Protein AF-A0A8C2II34-F1 (afdb_monomer_lite)

Radius of gyration: 56.7 Å; chains: 1; bounding box: 140×63×235 Å

Structure (mmCIF, N/CA/C/O backbone):
data_AF-A0A8C2II34-F1
#
_entry.id   AF-A0A8C2II34-F1
#
loop_
_atom_site.group_PDB
_atom_site.id
_atom_site.type_symbol
_atom_site.label_atom_id
_atom_site.label_alt_id
_atom_site.label_comp_id
_atom_site.label_asym_id
_atom_site.label_entity_id
_atom_site.label_seq_id
_atom_site.pdbx_PDB_ins_code
_atom_site.Cartn_x
_atom_site.Cartn_y
_atom_site.Cartn_z
_atom_site.occupancy
_atom_site.B_iso_or_equiv
_atom_site.auth_seq_id
_atom_site.auth_comp_id
_atom_site.auth_asym_id
_atom_site.auth_atom_id
_atom_site.pdbx_PDB_model_num
ATOM 1 N N . MET A 1 1 ? -16.960 4.507 -16.807 1.00 71.06 1 MET A N 1
ATOM 2 C CA . MET A 1 1 ? -18.228 4.135 -16.134 1.00 71.06 1 MET A CA 1
ATOM 3 C C . MET A 1 1 ? -17.986 3.177 -14.969 1.00 71.06 1 MET A C 1
ATOM 5 O O . MET A 1 1 ? -18.220 3.601 -13.850 1.00 71.06 1 MET A O 1
ATOM 9 N N . LEU A 1 2 ? -17.465 1.959 -15.191 1.00 81.81 2 LEU A N 1
ATOM 10 C CA . LEU A 1 2 ? -17.263 0.930 -14.147 1.00 81.81 2 LEU A CA 1
ATOM 11 C C . LEU A 1 2 ? -16.654 1.430 -12.820 1.00 81.81 2 LEU A C 1
ATOM 13 O O . LEU A 1 2 ? -17.251 1.197 -11.777 1.00 81.81 2 LEU A O 1
ATOM 17 N N . GLY A 1 3 ? -15.548 2.184 -12.844 1.00 80.31 3 GLY A N 1
ATOM 18 C CA . GLY A 1 3 ? -14.935 2.714 -11.613 1.00 80.31 3 GLY A CA 1
ATOM 19 C C . GLY A 1 3 ? -15.855 3.609 -10.761 1.00 80.31 3 GLY A C 1
ATOM 20 O O . GLY A 1 3 ? -15.748 3.606 -9.542 1.00 80.31 3 GLY A O 1
ATOM 21 N N . LEU A 1 4 ? -16.827 4.310 -11.366 1.00 86.56 4 LEU A N 1
ATOM 22 C CA . LEU A 1 4 ? -17.828 5.084 -10.614 1.00 86.56 4 LEU A CA 1
ATOM 23 C C . LEU A 1 4 ? -18.827 4.170 -9.889 1.00 86.56 4 LEU A C 1
ATOM 25 O O . LEU A 1 4 ? -19.261 4.494 -8.789 1.00 86.56 4 LEU A O 1
ATOM 29 N N . LEU A 1 5 ? -19.166 3.017 -10.478 1.00 90.44 5 LEU A N 1
ATOM 30 C CA . LEU A 1 5 ? -19.992 1.995 -9.825 1.00 90.44 5 LEU A CA 1
ATOM 31 C C . LEU A 1 5 ? -19.223 1.317 -8.679 1.00 90.44 5 LEU A C 1
ATOM 33 O O . LEU A 1 5 ? -19.842 0.948 -7.686 1.00 90.44 5 LEU A O 1
ATOM 37 N N . GLY A 1 6 ? -17.888 1.243 -8.774 1.00 90.19 6 GLY A N 1
ATOM 38 C CA . GLY A 1 6 ? -16.995 0.912 -7.658 1.00 90.19 6 GLY A CA 1
ATOM 39 C C . GLY A 1 6 ? -17.240 1.821 -6.453 1.00 90.19 6 GLY A C 1
ATOM 40 O O . GLY A 1 6 ? -17.671 1.341 -5.409 1.00 90.19 6 GLY A O 1
ATOM 41 N N . ASN A 1 7 ? -17.099 3.139 -6.633 1.00 90.62 7 ASN A N 1
ATOM 42 C CA . ASN A 1 7 ? -17.348 4.129 -5.575 1.00 90.62 7 ASN A CA 1
ATOM 43 C C . ASN A 1 7 ? -18.762 4.012 -4.960 1.00 90.62 7 ASN A C 1
ATOM 45 O O . ASN A 1 7 ? -18.935 4.203 -3.759 1.00 90.62 7 ASN A O 1
ATOM 49 N N . VAL A 1 8 ? -19.787 3.690 -5.763 1.00 93.75 8 VAL A N 1
ATOM 50 C CA . VAL A 1 8 ? -21.158 3.456 -5.263 1.00 93.75 8 VAL A CA 1
ATOM 51 C C . VAL A 1 8 ? -21.236 2.174 -4.422 1.00 93.75 8 VAL A C 1
ATOM 53 O O . VAL A 1 8 ? -21.912 2.158 -3.394 1.00 93.75 8 VAL A O 1
ATOM 56 N N . ALA A 1 9 ? -20.521 1.115 -4.810 1.00 94.56 9 ALA A N 1
ATOM 57 C CA . ALA A 1 9 ? -20.462 -0.142 -4.066 1.00 94.56 9 ALA A CA 1
ATOM 58 C C . ALA A 1 9 ? -19.711 -0.012 -2.726 1.00 94.56 9 ALA A C 1
ATOM 60 O O . ALA A 1 9 ? -20.052 -0.687 -1.756 1.00 94.56 9 ALA A O 1
ATOM 61 N N . GLU A 1 10 ? -18.739 0.893 -2.613 1.00 94.00 10 GLU A N 1
ATOM 62 C CA . GLU A 1 10 ? -18.052 1.164 -1.342 1.00 94.00 10 GLU A CA 1
ATOM 63 C C . GLU A 1 10 ? -19.015 1.696 -0.253 1.00 94.00 10 GLU A C 1
ATOM 65 O O . GLU A 1 10 ? -18.819 1.435 0.940 1.00 94.00 10 GLU A O 1
ATOM 70 N N . VAL A 1 11 ? -20.103 2.375 -0.643 1.00 94.62 11 VAL A N 1
ATOM 71 C CA . VAL A 1 11 ? -21.093 2.977 0.266 1.00 94.62 11 VAL A CA 1
ATOM 72 C C . VAL A 1 11 ? -22.205 1.981 0.623 1.00 94.62 11 VAL A C 1
ATOM 74 O O . VAL A 1 11 ? -23.070 1.657 -0.193 1.00 94.62 11 VAL A O 1
ATOM 77 N N . LYS A 1 12 ? -22.250 1.535 1.889 1.00 91.88 12 LYS A N 1
ATOM 78 C CA . LYS A 1 12 ? -23.225 0.525 2.365 1.00 91.88 12 LYS A CA 1
ATOM 79 C C . LYS A 1 12 ? -24.692 0.902 2.103 1.00 91.88 12 LYS A C 1
ATOM 81 O O . LYS A 1 12 ? -25.482 0.039 1.745 1.00 91.88 12 LYS A O 1
ATOM 86 N N . ALA A 1 13 ? -25.052 2.179 2.236 1.00 93.81 13 ALA A N 1
ATOM 87 C CA . ALA A 1 13 ? -26.421 2.651 2.000 1.00 93.81 13 ALA A CA 1
ATOM 88 C C . ALA A 1 13 ? -26.845 2.636 0.514 1.00 93.81 13 ALA A C 1
ATOM 90 O O . ALA A 1 13 ? -28.038 2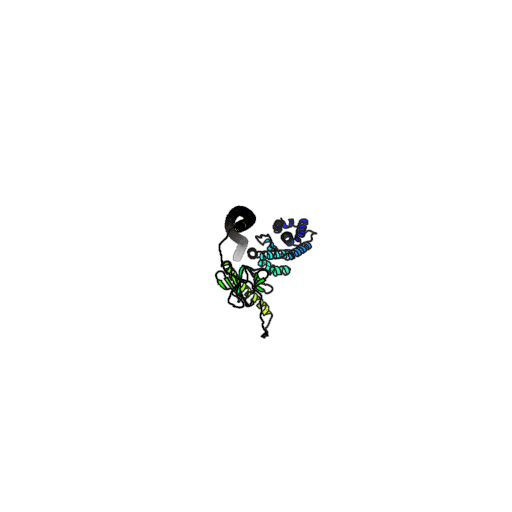.669 0.224 1.00 93.81 13 ALA A O 1
ATOM 91 N N . LEU A 1 14 ? -25.891 2.585 -0.426 1.00 95.12 14 LEU A N 1
ATOM 92 C CA . LEU A 1 14 ? -26.165 2.594 -1.869 1.00 95.12 14 LEU A CA 1
ATOM 93 C C . LEU A 1 14 ? -26.056 1.201 -2.506 1.00 95.12 14 LEU A C 1
ATOM 95 O O . LEU A 1 14 ? -26.721 0.946 -3.508 1.00 95.12 14 LEU A O 1
ATOM 99 N N . ARG A 1 15 ? -25.299 0.271 -1.903 1.00 94.00 15 ARG A N 1
ATOM 100 C CA . ARG A 1 15 ? -25.163 -1.124 -2.369 1.00 94.00 15 ARG A CA 1
ATOM 101 C C . ARG A 1 15 ? -26.474 -1.839 -2.730 1.00 94.00 15 ARG A C 1
ATOM 103 O O . ARG A 1 15 ? -26.482 -2.489 -3.777 1.00 94.00 15 ARG A O 1
ATOM 110 N N . PRO A 1 16 ? -27.589 -1.695 -1.984 1.00 92.56 16 PRO A N 1
ATOM 111 C CA . PRO A 1 16 ? -28.870 -2.296 -2.367 1.00 92.56 16 PRO A CA 1
ATOM 112 C C . PRO A 1 16 ? -29.380 -1.881 -3.759 1.00 92.56 16 PRO A C 1
ATOM 114 O O . PRO A 1 16 ? -30.090 -2.650 -4.396 1.00 92.56 16 PRO A O 1
ATOM 117 N N . GLN A 1 17 ? -28.985 -0.710 -4.274 1.00 92.75 17 GLN A N 1
ATOM 118 C CA . GLN A 1 17 ? -29.352 -0.244 -5.620 1.00 92.75 17 GLN A CA 1
ATOM 119 C C . GLN A 1 17 ? -28.571 -0.967 -6.735 1.00 92.75 17 GLN A C 1
ATOM 121 O O . GLN A 1 17 ? -29.027 -1.023 -7.876 1.00 92.75 17 GLN A O 1
ATOM 126 N N . LEU A 1 18 ? -27.404 -1.539 -6.410 1.00 92.75 18 LEU A N 1
ATOM 127 C CA . LEU A 1 18 ? -26.589 -2.352 -7.320 1.00 92.75 18 LEU A CA 1
ATOM 128 C C . LEU A 1 18 ? -26.959 -3.843 -7.269 1.00 92.75 18 LEU A C 1
ATOM 130 O O . LEU A 1 18 ? -26.645 -4.586 -8.198 1.00 92.75 18 LEU A O 1
ATOM 134 N N . LEU A 1 19 ? -27.646 -4.290 -6.213 1.00 92.56 19 LEU A N 1
ATOM 135 C CA . LEU A 1 19 ? -28.087 -5.675 -6.039 1.00 92.56 19 LEU A CA 1
ATOM 136 C C . LEU A 1 19 ? -29.392 -5.948 -6.806 1.00 92.56 19 LEU A C 1
ATOM 138 O O . LEU A 1 19 ? -30.435 -6.259 -6.239 1.00 92.56 19 LEU A O 1
ATOM 142 N N . THR A 1 20 ? -29.328 -5.826 -8.133 1.00 92.94 20 THR A N 1
ATOM 143 C CA . THR A 1 20 ? -30.428 -6.192 -9.036 1.00 92.94 20 THR A CA 1
ATOM 144 C C . THR A 1 20 ? -29.995 -7.303 -9.984 1.00 92.94 20 THR A C 1
ATOM 146 O O . THR A 1 20 ? -28.837 -7.375 -10.399 1.00 92.94 20 THR A O 1
ATOM 149 N N . LYS A 1 21 ? -30.945 -8.148 -10.403 1.00 93.69 21 LYS A N 1
ATOM 150 C CA . LYS A 1 21 ? -30.697 -9.246 -11.353 1.00 93.69 21 LYS A CA 1
ATOM 151 C C . LYS A 1 21 ? -29.994 -8.787 -12.638 1.00 93.69 21 LYS A C 1
ATOM 153 O O . LYS A 1 21 ? -29.179 -9.530 -13.179 1.00 93.69 21 LYS A O 1
ATOM 158 N N . GLN A 1 22 ? -30.281 -7.571 -13.109 1.00 93.56 22 GLN A N 1
ATOM 159 C CA . GLN A 1 22 ? -29.643 -6.997 -14.294 1.00 93.56 22 GLN A CA 1
ATOM 160 C C . GLN A 1 22 ? -28.193 -6.577 -14.016 1.00 93.56 22 GLN A C 1
ATOM 162 O O . GLN A 1 22 ? -27.303 -6.977 -14.764 1.00 93.56 22 GLN A O 1
ATOM 167 N N . PHE A 1 23 ? -27.935 -5.832 -12.935 1.00 95.06 23 PHE A N 1
ATOM 168 C CA . PHE A 1 23 ? -26.578 -5.406 -12.581 1.00 95.06 23 PHE A CA 1
ATOM 169 C C . PHE A 1 23 ? -25.671 -6.590 -12.246 1.00 95.06 23 PHE A C 1
ATOM 171 O O . PHE A 1 23 ? -24.589 -6.700 -12.817 1.00 95.06 23 PHE A O 1
ATOM 178 N N . ILE A 1 24 ? -26.116 -7.513 -11.387 1.00 96.44 24 ILE A N 1
ATOM 179 C CA . ILE A 1 24 ? -25.319 -8.686 -11.006 1.00 96.44 24 ILE A CA 1
ATOM 180 C C . ILE A 1 24 ? -25.008 -9.561 -12.223 1.00 96.44 24 ILE A C 1
ATOM 182 O O . ILE A 1 24 ? -23.873 -10.015 -12.353 1.00 96.44 24 ILE A O 1
ATOM 186 N N . LYS A 1 25 ? -25.966 -9.762 -13.143 1.00 95.38 25 LYS A N 1
ATOM 187 C CA . LYS A 1 25 ? -25.701 -10.491 -14.389 1.00 95.38 25 LYS A CA 1
ATOM 188 C C . LYS A 1 25 ? -24.615 -9.797 -15.219 1.00 95.38 25 LYS A C 1
ATOM 190 O O . LYS A 1 25 ? -23.641 -10.451 -15.572 1.00 95.38 25 LYS A O 1
ATOM 195 N N . VAL A 1 26 ? -24.733 -8.488 -15.457 1.00 96.19 26 VAL A N 1
ATOM 196 C CA . VAL A 1 26 ? -23.738 -7.725 -16.232 1.00 96.19 26 VAL A CA 1
ATOM 197 C C . VAL A 1 26 ? -22.359 -7.763 -15.566 1.00 96.19 26 VAL A C 1
ATOM 199 O O . VAL A 1 26 ? -21.377 -8.066 -16.234 1.00 96.19 26 VAL A O 1
ATOM 202 N N . PHE A 1 27 ? -22.250 -7.530 -14.253 1.00 97.06 27 PHE A N 1
ATOM 203 C CA . PHE A 1 27 ? -20.958 -7.637 -13.564 1.00 97.06 27 PHE A CA 1
ATOM 204 C C . PHE A 1 27 ? -20.384 -9.059 -13.629 1.00 97.06 27 PHE A C 1
ATOM 206 O O . PHE A 1 27 ? -19.183 -9.211 -13.822 1.00 97.06 27 PHE A O 1
ATOM 213 N N . SER A 1 28 ? -21.227 -10.091 -13.523 1.00 96.94 28 SER A N 1
ATOM 214 C CA . SER A 1 28 ? -20.817 -11.497 -13.614 1.00 96.94 28 SER A CA 1
ATOM 215 C C . SER A 1 28 ? -20.359 -11.901 -15.024 1.00 96.94 28 SER A C 1
ATOM 217 O O . SER A 1 28 ? -19.453 -12.721 -15.149 1.00 96.94 28 SER A O 1
ATOM 219 N N . GLU A 1 29 ? -20.921 -11.311 -16.082 1.00 96.38 29 GLU A N 1
ATOM 220 C CA . GLU A 1 29 ? -20.446 -11.458 -17.469 1.00 96.38 29 GLU A CA 1
ATOM 221 C C . GLU A 1 29 ? -19.116 -10.711 -17.691 1.00 96.38 29 GLU A C 1
ATOM 223 O O . GLU A 1 29 ? -18.205 -11.232 -18.329 1.00 96.38 29 GLU A O 1
ATOM 228 N N . LEU A 1 30 ? -18.951 -9.523 -17.097 1.00 96.88 30 LEU A N 1
ATOM 229 C CA . LEU A 1 30 ? -17.722 -8.724 -17.204 1.00 96.88 30 LEU A CA 1
ATOM 230 C C . LEU A 1 30 ? -16.506 -9.343 -16.486 1.00 96.88 30 LEU A C 1
ATOM 232 O O . LEU A 1 30 ? -15.379 -8.965 -16.807 1.00 96.88 30 LEU A O 1
ATOM 236 N N . LEU A 1 31 ? -16.701 -10.302 -15.571 1.00 97.31 31 LEU A N 1
ATOM 237 C CA . LEU A 1 31 ? -15.612 -11.074 -14.948 1.00 97.31 31 LEU A CA 1
ATOM 238 C C . LEU A 1 31 ? -14.765 -11.850 -15.970 1.00 97.31 31 LEU A C 1
ATOM 240 O O . LEU A 1 31 ? -13.562 -11.989 -15.766 1.00 97.31 31 LEU A O 1
ATOM 244 N N . ASP A 1 32 ? -15.370 -12.309 -17.071 1.00 94.44 32 ASP A N 1
ATOM 245 C CA . ASP A 1 32 ? -14.683 -13.085 -18.116 1.00 94.44 32 ASP A CA 1
ATOM 246 C C . ASP A 1 32 ? -13.935 -12.183 -19.124 1.00 94.44 32 ASP A C 1
ATOM 248 O O . ASP A 1 32 ? -13.266 -12.669 -20.041 1.00 94.44 32 ASP A O 1
ATOM 252 N N . SER A 1 33 ? -14.077 -10.857 -18.994 1.00 93.31 33 SER A N 1
ATOM 253 C CA . SER A 1 33 ? -13.547 -9.884 -19.947 1.00 93.31 33 SER A CA 1
ATOM 254 C C . SER A 1 33 ? -12.030 -9.744 -19.854 1.00 93.31 33 SER A C 1
ATOM 256 O O . SER A 1 33 ? -11.474 -9.545 -18.778 1.00 93.31 33 SER A O 1
ATOM 258 N N . LYS A 1 34 ? -11.375 -9.753 -21.020 1.00 87.69 34 LYS A N 1
ATOM 259 C CA . LYS A 1 34 ? -9.936 -9.474 -21.192 1.00 87.69 34 LYS A CA 1
ATOM 260 C C . LYS A 1 34 ? -9.674 -8.134 -21.896 1.00 87.69 34 LYS A C 1
ATOM 262 O O . LYS A 1 34 ? -8.599 -7.909 -22.451 1.00 87.69 34 LYS A O 1
ATOM 267 N N . ALA A 1 35 ? -10.691 -7.270 -21.945 1.00 83.81 35 ALA A N 1
ATOM 268 C CA . ALA A 1 35 ? -10.576 -5.925 -22.498 1.00 83.81 35 ALA A CA 1
ATOM 269 C C . ALA A 1 35 ? -9.723 -5.043 -21.573 1.00 83.81 35 ALA A C 1
ATOM 271 O O . ALA A 1 35 ? -9.889 -5.072 -20.352 1.00 83.81 35 ALA A O 1
ATOM 272 N N . ASP A 1 36 ? -8.806 -4.282 -22.174 1.00 82.69 36 ASP A N 1
ATOM 273 C CA . ASP A 1 36 ? -7.798 -3.468 -21.483 1.00 82.69 36 ASP A CA 1
ATOM 274 C C . ASP A 1 36 ? -7.002 -4.269 -20.428 1.00 82.69 36 ASP A C 1
ATOM 276 O O . ASP A 1 36 ? -6.712 -3.812 -19.322 1.00 82.69 36 ASP A O 1
ATOM 280 N N . GLY A 1 37 ? -6.656 -5.516 -20.774 1.00 86.94 37 GLY A N 1
ATOM 281 C CA . GLY A 1 37 ? -5.967 -6.450 -19.887 1.00 86.94 37 GLY A CA 1
ATOM 282 C C . GLY A 1 37 ? -6.924 -7.045 -18.858 1.00 86.94 37 GLY A C 1
ATOM 283 O O . GLY A 1 37 ? -7.739 -7.897 -19.200 1.00 86.94 37 GLY A O 1
ATOM 284 N N . ILE A 1 38 ? -6.802 -6.610 -17.602 1.00 92.06 38 ILE A N 1
ATOM 285 C CA . ILE A 1 38 ? -7.658 -7.049 -16.484 1.00 92.06 38 ILE A CA 1
ATOM 286 C C . ILE A 1 38 ? -8.543 -5.923 -15.931 1.00 92.06 38 ILE A C 1
ATOM 288 O O . ILE A 1 38 ? -9.194 -6.105 -14.905 1.00 92.06 38 ILE A O 1
ATOM 292 N N . GLU A 1 39 ? -8.558 -4.740 -16.553 1.00 92.19 39 GLU A N 1
ATOM 293 C CA . GLU A 1 39 ? -9.259 -3.567 -16.011 1.00 92.19 39 GLU A CA 1
ATOM 294 C C . GLU A 1 39 ? -10.759 -3.811 -15.848 1.00 92.19 39 GLU A C 1
ATOM 296 O O . GLU A 1 39 ? -11.330 -3.561 -14.783 1.00 92.19 39 GLU A O 1
ATOM 301 N N . VAL A 1 40 ? -11.406 -4.331 -16.892 1.00 94.31 40 VAL A N 1
ATOM 302 C CA . VAL A 1 40 ? -12.857 -4.549 -16.899 1.00 94.31 40 VAL A CA 1
ATOM 303 C C . VAL A 1 40 ? -13.260 -5.610 -15.870 1.00 94.31 40 VAL A C 1
ATOM 305 O O . VAL A 1 40 ? -14.152 -5.355 -15.055 1.00 94.31 40 VAL A O 1
ATOM 308 N N . SER A 1 41 ? -12.563 -6.750 -15.849 1.00 95.69 41 SER A N 1
ATOM 309 C CA . SER A 1 41 ? -12.808 -7.844 -14.904 1.00 95.69 41 SER A CA 1
ATOM 310 C C . SER A 1 41 ? -12.499 -7.446 -13.459 1.00 95.69 41 SER A C 1
ATOM 312 O O . SER A 1 41 ? -13.292 -7.745 -12.567 1.00 95.69 41 SER A O 1
ATOM 314 N N . TYR A 1 42 ? -11.402 -6.720 -13.208 1.00 95.44 42 TYR A N 1
ATOM 315 C CA . TYR A 1 42 ? -11.045 -6.251 -11.867 1.00 95.44 42 TYR A CA 1
ATOM 316 C C . TYR A 1 42 ? -12.087 -5.276 -11.310 1.00 95.44 42 TYR A C 1
ATOM 318 O O . TYR A 1 42 ? -12.529 -5.441 -10.172 1.00 95.44 42 TYR A O 1
ATOM 326 N N . ASN A 1 43 ? -12.501 -4.274 -12.095 1.00 95.12 43 ASN A N 1
ATOM 327 C CA . ASN A 1 43 ? -13.468 -3.274 -11.636 1.00 95.12 43 ASN A CA 1
ATOM 328 C C . ASN A 1 43 ? -14.855 -3.902 -11.395 1.00 95.12 43 ASN A C 1
ATOM 330 O O . ASN A 1 43 ? -15.498 -3.590 -10.392 1.00 95.12 43 ASN A O 1
ATOM 334 N N . ALA A 1 44 ? -15.299 -4.825 -12.259 1.00 96.62 44 ALA A N 1
ATOM 335 C CA . ALA A 1 44 ? -16.534 -5.583 -12.043 1.00 96.62 44 ALA A CA 1
ATOM 336 C C . ALA A 1 44 ? -16.452 -6.476 -10.789 1.00 96.62 44 ALA A C 1
ATOM 338 O O . ALA A 1 44 ? -17.374 -6.491 -9.972 1.00 96.62 44 ALA A O 1
ATOM 339 N N . CYS A 1 45 ? -15.322 -7.161 -10.585 1.00 97.31 45 CYS A N 1
ATOM 340 C CA . CYS A 1 45 ? -15.088 -7.975 -9.396 1.00 97.31 45 CYS A CA 1
ATOM 341 C C . CYS A 1 45 ? -15.015 -7.142 -8.109 1.00 97.31 45 CYS A C 1
ATOM 343 O O . CYS A 1 45 ? -15.451 -7.624 -7.070 1.00 97.31 45 CYS A O 1
ATOM 345 N N . GLY A 1 46 ? -14.521 -5.901 -8.158 1.00 96.38 46 GLY A N 1
ATOM 346 C CA . GLY A 1 46 ? -14.514 -4.996 -7.005 1.00 96.38 46 GLY A CA 1
ATOM 347 C C . GLY A 1 46 ? -15.917 -4.598 -6.558 1.00 96.38 46 GLY A C 1
ATOM 348 O O . GLY A 1 46 ? -16.246 -4.725 -5.379 1.00 96.38 46 GLY A O 1
ATOM 349 N N . VAL A 1 47 ? -16.787 -4.223 -7.504 1.00 97.00 47 VAL A N 1
ATOM 350 C CA . VAL A 1 47 ? -18.213 -3.988 -7.214 1.00 97.00 47 VAL A CA 1
ATOM 351 C C . VAL A 1 47 ? -18.845 -5.226 -6.574 1.00 97.00 47 VAL A C 1
ATOM 353 O O . VAL A 1 47 ? -19.494 -5.126 -5.531 1.00 97.00 47 VAL A O 1
ATOM 356 N N . LEU A 1 48 ? -18.603 -6.409 -7.147 1.00 97.19 48 LEU A N 1
ATOM 357 C CA . LEU A 1 48 ? -19.110 -7.664 -6.597 1.00 97.19 48 LEU A CA 1
ATOM 358 C C . LEU A 1 48 ? -18.498 -8.010 -5.229 1.00 97.19 48 LEU A C 1
ATOM 360 O O . LEU A 1 48 ? -19.222 -8.502 -4.372 1.00 97.19 48 LEU A O 1
ATOM 364 N N . ALA A 1 49 ? -17.225 -7.713 -4.961 1.00 96.88 49 ALA A N 1
ATOM 365 C CA . ALA A 1 49 ? -16.586 -7.960 -3.667 1.00 96.88 49 ALA A CA 1
ATOM 366 C C . ALA A 1 49 ? -17.250 -7.147 -2.546 1.00 96.88 49 ALA A C 1
ATOM 368 O O . ALA A 1 49 ? -17.537 -7.700 -1.479 1.00 96.88 49 ALA A O 1
ATOM 369 N N . HIS A 1 50 ? -17.584 -5.880 -2.806 1.00 95.88 50 HIS A N 1
ATOM 370 C CA . HIS A 1 50 ? -18.345 -5.056 -1.867 1.00 95.88 50 HIS A CA 1
ATOM 371 C C . HIS A 1 50 ? -19.790 -5.548 -1.681 1.00 95.88 50 HIS A C 1
ATOM 373 O O . HIS A 1 50 ? -20.313 -5.475 -0.571 1.00 95.88 50 HIS A O 1
ATOM 379 N N . ILE A 1 51 ? -20.444 -6.076 -2.719 1.00 94.81 51 ILE A N 1
ATOM 380 C CA . ILE A 1 51 ? -21.797 -6.653 -2.594 1.00 94.81 51 ILE A CA 1
ATOM 381 C C . ILE A 1 51 ? -21.758 -7.971 -1.802 1.00 94.81 51 ILE A C 1
ATOM 383 O O . ILE A 1 51 ? -22.537 -8.155 -0.872 1.00 94.81 51 ILE A O 1
ATOM 387 N N . MET A 1 52 ? -20.810 -8.864 -2.100 1.00 94.38 52 MET A N 1
ATOM 388 C CA . MET A 1 52 ? -20.647 -10.149 -1.406 1.00 94.38 52 MET A CA 1
ATOM 389 C C . MET A 1 52 ? -20.367 -9.986 0.092 1.00 94.38 52 MET A C 1
ATOM 391 O O . MET A 1 52 ? -20.779 -10.845 0.875 1.00 94.38 52 MET A O 1
ATOM 395 N N . PHE A 1 53 ? -19.706 -8.891 0.486 1.00 93.81 53 PHE A N 1
ATOM 396 C CA . PHE A 1 53 ? -19.409 -8.533 1.877 1.00 93.81 53 PHE A CA 1
ATOM 397 C C . PHE A 1 53 ? -20.658 -8.374 2.759 1.00 93.81 53 PHE A C 1
ATOM 399 O O . PHE A 1 53 ? -20.587 -8.666 3.947 1.00 93.81 53 PHE A O 1
ATOM 406 N N . ASP A 1 54 ? -21.811 -7.967 2.210 1.00 91.25 54 ASP A N 1
ATOM 407 C CA . ASP A 1 54 ? -23.050 -7.845 3.002 1.00 91.25 54 ASP A CA 1
ATOM 408 C C . ASP A 1 54 ? -23.688 -9.210 3.360 1.00 91.25 54 ASP A C 1
ATOM 410 O O . ASP A 1 54 ? -24.727 -9.257 4.016 1.00 91.25 54 ASP A O 1
ATOM 414 N N . GLY A 1 55 ? -23.047 -10.327 2.991 1.00 87.62 55 GLY A N 1
ATOM 415 C CA . GLY A 1 55 ? -23.396 -11.675 3.442 1.00 87.62 55 GLY A CA 1
ATOM 416 C C . GLY A 1 55 ? -24.360 -12.429 2.522 1.00 87.62 55 GLY A C 1
ATOM 417 O O . GLY A 1 55 ? -24.567 -12.069 1.362 1.00 87.62 55 GLY A O 1
ATOM 418 N N . SER A 1 56 ? -24.903 -13.536 3.030 1.00 89.00 56 SER A N 1
ATOM 419 C CA . SER A 1 56 ? -25.964 -14.322 2.382 1.00 89.00 56 SER A CA 1
ATOM 420 C C . SER A 1 56 ? -27.312 -13.612 2.425 1.00 89.00 56 SER A C 1
ATOM 422 O O . SER A 1 56 ? -28.035 -13.602 1.435 1.00 89.00 56 SER A O 1
ATOM 424 N N . ASP A 1 57 ? -27.629 -13.002 3.561 1.00 88.56 57 ASP A N 1
ATOM 425 C CA . ASP A 1 57 ? -29.007 -12.683 3.951 1.00 88.56 57 ASP A CA 1
ATOM 426 C C . ASP A 1 57 ? -29.558 -11.459 3.202 1.00 88.56 57 ASP A C 1
ATOM 428 O O . ASP A 1 57 ? -30.766 -11.269 3.081 1.00 88.56 57 ASP A O 1
ATOM 432 N N . VAL A 1 58 ? -28.654 -10.653 2.640 1.00 89.19 58 VAL A N 1
ATOM 433 C CA . VAL A 1 58 ? -28.962 -9.526 1.751 1.00 89.19 58 VAL A CA 1
ATOM 434 C C . VAL A 1 58 ? -29.179 -9.993 0.299 1.00 89.19 58 VAL A C 1
ATOM 436 O O . VAL A 1 58 ? -29.823 -9.290 -0.477 1.00 89.19 58 VAL A O 1
ATOM 439 N N . TRP A 1 59 ? -28.722 -11.195 -0.083 1.00 91.62 59 TRP A N 1
ATOM 440 C CA . TRP A 1 59 ? -28.884 -11.761 -1.431 1.00 91.62 59 TRP A CA 1
ATOM 441 C C . TRP A 1 59 ? -30.278 -12.379 -1.627 1.00 91.62 59 TRP A C 1
ATOM 443 O O . TRP A 1 59 ? -30.453 -13.590 -1.737 1.00 91.62 59 TRP A O 1
ATOM 453 N N . THR A 1 60 ? -31.294 -11.523 -1.701 1.00 87.62 60 THR A N 1
ATOM 454 C CA . THR A 1 60 ? -32.715 -11.904 -1.822 1.00 87.62 60 THR A CA 1
ATOM 455 C C . THR A 1 60 ? -33.132 -12.413 -3.211 1.00 87.62 60 THR A C 1
ATOM 457 O O . THR A 1 60 ? -34.293 -12.762 -3.417 1.00 87.62 60 THR A O 1
ATOM 460 N N . MET A 1 61 ? -32.212 -12.458 -4.181 1.00 89.81 61 MET A N 1
ATOM 461 C CA . MET A 1 61 ? -32.484 -12.833 -5.574 1.00 89.81 61 MET A CA 1
ATOM 462 C C . MET A 1 61 ? -32.081 -14.280 -5.894 1.00 89.81 61 MET A C 1
ATOM 464 O O . MET A 1 61 ? -30.931 -14.676 -5.717 1.00 89.81 61 MET A O 1
ATOM 468 N N . GLU A 1 62 ? -33.030 -15.046 -6.439 1.00 88.25 62 GLU A N 1
ATOM 469 C CA . GLU A 1 62 ? -32.877 -16.476 -6.753 1.00 88.25 62 GLU A CA 1
ATOM 470 C C . GLU A 1 62 ? -31.840 -16.761 -7.856 1.00 88.25 62 GLU A C 1
ATOM 472 O O . GLU A 1 62 ? -31.059 -17.702 -7.742 1.00 88.25 62 GLU A O 1
ATOM 477 N N . GLU A 1 63 ? -31.813 -15.946 -8.918 1.00 90.19 63 GLU A N 1
ATOM 478 C CA . GLU A 1 63 ? -30.905 -16.124 -10.059 1.00 90.19 63 GLU A CA 1
ATOM 479 C C . GLU A 1 63 ? -30.390 -14.781 -10.608 1.00 90.19 63 GLU A C 1
ATOM 481 O O . GLU A 1 63 ? -31.226 -13.922 -10.921 1.00 90.19 63 GLU A O 1
ATOM 486 N N . PRO A 1 64 ? -29.069 -14.607 -10.835 1.00 93.12 64 PRO A N 1
ATOM 487 C CA . PRO A 1 64 ? -27.990 -15.565 -10.549 1.00 93.12 64 PRO A CA 1
ATOM 488 C C . PRO A 1 64 ? -27.775 -15.843 -9.049 1.00 93.12 64 PRO A C 1
ATOM 490 O O . PRO A 1 64 ? -27.817 -14.933 -8.219 1.00 93.12 64 PRO A O 1
ATOM 493 N N . LYS A 1 65 ? -27.509 -17.109 -8.711 1.00 94.81 65 LYS A N 1
ATOM 494 C CA . LYS A 1 65 ? -27.205 -17.560 -7.339 1.00 94.81 65 LYS A CA 1
ATOM 495 C C . LYS A 1 65 ? -25.891 -16.973 -6.801 1.00 94.81 65 LYS A C 1
ATOM 497 O O . LYS A 1 65 ? -24.890 -16.939 -7.517 1.00 94.81 65 LYS A O 1
ATOM 502 N N . ARG A 1 66 ? -25.863 -16.604 -5.509 1.00 94.50 66 ARG A N 1
ATOM 503 C CA . ARG A 1 66 ? -24.678 -16.033 -4.825 1.00 94.50 66 ARG A CA 1
ATOM 504 C C . ARG A 1 66 ? -23.427 -16.902 -4.989 1.00 94.50 66 ARG A C 1
ATOM 506 O O . ARG A 1 66 ? -22.373 -16.369 -5.313 1.00 94.50 66 ARG A O 1
ATOM 513 N N . SER A 1 67 ? -23.550 -18.220 -4.803 1.00 94.50 67 SER A N 1
ATOM 514 C CA . SER A 1 67 ? -22.447 -19.182 -4.971 1.00 94.50 67 SER A CA 1
ATOM 515 C C . SER A 1 67 ? -21.830 -19.105 -6.363 1.00 94.50 67 SER A C 1
ATOM 517 O O . SER A 1 67 ? -20.660 -18.769 -6.472 1.00 94.50 67 SER A O 1
ATOM 519 N N . HIS A 1 68 ? -22.635 -19.264 -7.417 1.00 95.44 68 HIS A N 1
ATOM 520 C CA . HIS A 1 68 ? -22.165 -19.204 -8.803 1.00 95.44 68 HIS A CA 1
ATOM 521 C C . HIS A 1 68 ? -21.401 -17.905 -9.122 1.00 95.44 68 HIS A C 1
ATOM 523 O O . HIS A 1 68 ? -20.377 -17.934 -9.803 1.00 95.44 68 HIS A O 1
ATOM 529 N N . VAL A 1 69 ? -21.860 -16.760 -8.603 1.00 96.81 69 VAL A N 1
ATOM 530 C CA . VAL A 1 69 ? -21.150 -15.484 -8.786 1.00 96.81 69 VAL A CA 1
ATOM 531 C C . VAL A 1 69 ? -19.834 -15.455 -7.995 1.00 96.81 69 VAL A C 1
ATOM 533 O O . VAL A 1 69 ? -18.837 -14.976 -8.530 1.00 96.81 69 VAL A O 1
ATOM 536 N N . MET A 1 70 ? -19.782 -16.007 -6.775 1.00 95.69 70 MET A N 1
ATOM 537 C CA . MET A 1 70 ? -18.525 -16.162 -6.024 1.00 95.69 70 MET A CA 1
ATOM 538 C C . MET A 1 70 ? -17.536 -17.110 -6.723 1.00 95.69 70 MET A C 1
ATOM 540 O O . MET A 1 70 ? -16.346 -16.806 -6.760 1.00 95.69 70 MET A O 1
ATOM 544 N N . ASP A 1 71 ? -18.011 -18.206 -7.317 1.00 96.56 71 ASP A N 1
ATOM 545 C CA . ASP A 1 71 ? -17.180 -19.166 -8.058 1.00 96.56 71 ASP A CA 1
ATOM 546 C C . ASP A 1 71 ? -16.545 -18.498 -9.291 1.00 96.56 71 ASP A C 1
ATOM 548 O O . ASP A 1 71 ? -15.342 -18.622 -9.533 1.00 96.56 71 ASP A O 1
ATOM 552 N N . LYS A 1 72 ? -17.329 -17.700 -10.035 1.00 97.88 72 LYS A N 1
ATOM 553 C CA . LYS A 1 72 ? -16.810 -16.892 -11.150 1.00 97.88 72 LYS A CA 1
ATOM 554 C C . LYS A 1 72 ? -15.833 -15.807 -10.697 1.00 97.88 72 LYS A C 1
ATOM 556 O O . LYS A 1 72 ? -14.860 -15.550 -11.401 1.00 97.88 72 LYS A O 1
ATOM 561 N N . MET A 1 73 ? -16.058 -15.173 -9.544 1.00 98.12 73 MET A N 1
ATOM 562 C CA . MET A 1 73 ? -15.107 -14.203 -8.986 1.00 98.12 73 MET A CA 1
ATOM 563 C C . MET A 1 73 ? -13.773 -14.871 -8.631 1.00 98.12 73 MET A C 1
ATOM 565 O O . MET A 1 73 ? -12.728 -14.326 -8.972 1.00 98.12 73 MET A O 1
ATOM 569 N N . TRP A 1 74 ? -13.792 -16.060 -8.016 1.00 97.12 74 TRP A N 1
ATOM 570 C CA . TRP A 1 74 ? -12.582 -16.847 -7.744 1.00 97.12 74 TRP A CA 1
ATOM 571 C C . TRP A 1 74 ? -11.809 -17.157 -9.029 1.00 97.12 74 TRP A C 1
ATOM 573 O O . TRP A 1 74 ? -10.628 -16.825 -9.123 1.00 97.12 74 TRP A O 1
ATOM 583 N N . ALA A 1 75 ? -12.489 -17.708 -10.040 1.00 96.75 75 ALA A N 1
ATOM 584 C CA . ALA A 1 75 ? -11.879 -18.022 -11.331 1.00 96.75 75 ALA A CA 1
ATOM 585 C C . ALA A 1 75 ? -11.293 -16.777 -12.027 1.00 96.75 75 ALA A C 1
ATOM 587 O O . ALA A 1 75 ? -10.216 -16.851 -12.619 1.00 96.75 75 ALA A O 1
ATOM 588 N N . ALA A 1 76 ? -11.961 -15.623 -11.923 1.00 97.44 76 ALA A N 1
ATOM 589 C CA . ALA A 1 76 ? -11.448 -14.363 -12.449 1.00 97.44 76 ALA A CA 1
ATOM 590 C C . ALA A 1 76 ? -10.167 -13.925 -11.721 1.00 97.44 76 ALA A C 1
ATOM 592 O O . ALA A 1 76 ? -9.157 -13.699 -12.384 1.00 97.44 76 ALA A O 1
ATOM 593 N N . ILE A 1 77 ? -10.166 -13.873 -10.383 1.00 97.00 77 ILE A N 1
ATOM 594 C CA . ILE A 1 77 ? -9.006 -13.422 -9.591 1.00 97.00 77 ILE A CA 1
ATOM 595 C C . ILE A 1 77 ? -7.790 -14.337 -9.810 1.00 97.00 77 ILE A C 1
ATOM 597 O O . ILE A 1 77 ? -6.684 -13.843 -10.030 1.00 97.00 77 ILE A O 1
ATOM 601 N N . GLN A 1 78 ? -7.997 -15.658 -9.838 1.00 93.38 78 GLN A N 1
ATOM 602 C CA . GLN A 1 78 ? -6.948 -16.645 -10.134 1.00 93.38 78 GLN A CA 1
ATOM 603 C C . GLN A 1 78 ? -6.404 -16.545 -11.573 1.00 93.38 78 GLN A C 1
ATOM 605 O O . GLN A 1 78 ? -5.292 -16.997 -11.839 1.00 93.38 78 GLN A O 1
ATOM 610 N N . SER A 1 79 ? -7.152 -15.950 -12.511 1.00 93.62 79 SER A N 1
ATOM 611 C CA . SER A 1 79 ? -6.716 -15.775 -13.906 1.00 93.62 79 SER A CA 1
ATOM 612 C C . SER A 1 79 ? -5.827 -14.547 -14.149 1.00 93.62 79 SER A C 1
ATOM 614 O O . SER A 1 79 ? -5.258 -14.414 -15.236 1.00 93.62 79 SER A O 1
ATOM 616 N N . TRP A 1 80 ? -5.722 -13.630 -13.180 1.00 93.94 80 TRP A N 1
ATOM 617 C CA . TRP A 1 80 ? -5.000 -12.368 -13.346 1.00 93.94 80 TRP A CA 1
ATOM 618 C C . TRP A 1 80 ? -3.524 -12.489 -12.956 1.00 93.94 80 TRP A C 1
ATOM 620 O O . TRP A 1 80 ? -3.188 -12.888 -11.842 1.00 93.94 80 TRP A O 1
ATOM 630 N N . ASP A 1 81 ? -2.633 -12.030 -13.837 1.00 82.81 81 ASP A N 1
ATOM 631 C CA . ASP A 1 81 ? -1.222 -11.825 -13.504 1.00 82.81 81 ASP A CA 1
ATOM 632 C C . ASP A 1 81 ? -1.102 -10.777 -12.382 1.00 82.81 81 ASP A C 1
ATOM 634 O O . ASP A 1 81 ? -1.477 -9.612 -12.552 1.00 82.81 81 ASP A O 1
ATOM 638 N N . VAL A 1 82 ? -0.556 -11.188 -11.235 1.00 79.62 82 VAL A N 1
ATOM 639 C CA . VAL A 1 82 ? -0.346 -10.346 -10.046 1.00 79.62 82 VAL A CA 1
ATOM 640 C C . VAL A 1 82 ? 0.601 -9.162 -10.280 1.00 79.62 82 VAL A C 1
ATOM 642 O O . VAL A 1 82 ? 0.602 -8.229 -9.479 1.00 79.62 82 VAL A O 1
ATOM 645 N N . SER A 1 83 ? 1.360 -9.145 -11.378 1.00 79.75 83 SER A N 1
ATOM 646 C CA . SER A 1 83 ? 2.213 -8.029 -11.809 1.00 79.75 83 SER A CA 1
ATOM 647 C C . SER A 1 83 ? 1.524 -7.037 -12.764 1.00 79.75 83 SER A C 1
ATOM 649 O O . SER A 1 83 ? 2.108 -6.004 -13.109 1.00 79.75 83 SER A O 1
ATOM 651 N N . SER A 1 84 ? 0.268 -7.302 -13.157 1.00 82.88 84 SER A N 1
ATOM 652 C CA . SER A 1 84 ? -0.510 -6.469 -14.086 1.00 82.88 84 SER A CA 1
ATOM 653 C C . SER A 1 84 ? -0.552 -5.001 -13.659 1.00 82.88 84 SER A C 1
ATOM 655 O O . SER A 1 84 ? -1.041 -4.663 -12.577 1.00 82.88 84 SER A O 1
ATOM 657 N N . ARG A 1 85 ? -0.094 -4.107 -14.540 1.00 84.94 85 ARG A N 1
ATOM 658 C CA . ARG A 1 85 ? -0.255 -2.655 -14.372 1.00 84.94 85 ARG A CA 1
ATOM 659 C C . ARG A 1 85 ? -1.700 -2.251 -14.629 1.00 84.94 85 ARG A C 1
ATOM 661 O O . ARG A 1 85 ? -2.342 -2.810 -15.512 1.00 84.94 85 ARG A O 1
ATOM 668 N N . ARG A 1 86 ? -2.185 -1.269 -13.868 1.00 87.19 86 ARG A N 1
ATOM 669 C CA . ARG A 1 86 ? -3.568 -0.782 -13.924 1.00 87.19 86 ARG A CA 1
ATOM 670 C C . ARG A 1 86 ? -3.623 0.739 -13.788 1.00 87.19 86 ARG A C 1
ATOM 672 O O . ARG A 1 86 ? -2.859 1.325 -13.020 1.00 87.19 86 ARG A O 1
ATOM 679 N N . ASN A 1 87 ? -4.536 1.382 -14.502 1.00 86.25 87 ASN A N 1
ATOM 680 C CA . ASN A 1 87 ? -4.804 2.817 -14.492 1.00 86.25 87 ASN A CA 1
ATOM 681 C C . ASN A 1 87 ? -5.658 3.220 -13.272 1.00 86.25 87 ASN A C 1
ATOM 683 O O . ASN A 1 87 ? -6.735 3.803 -13.400 1.00 86.25 87 ASN A O 1
ATOM 687 N N . ILE A 1 88 ? -5.199 2.853 -12.070 1.00 78.81 88 ILE A N 1
ATOM 688 C CA . ILE A 1 88 ? -5.970 2.990 -10.830 1.00 78.81 88 ILE A CA 1
ATOM 689 C C . ILE A 1 88 ? -5.193 3.808 -9.795 1.00 78.81 88 ILE A C 1
ATOM 691 O O . ILE A 1 88 ? -4.089 3.464 -9.363 1.00 78.81 88 ILE A O 1
ATOM 695 N N . ASN A 1 89 ? -5.814 4.910 -9.371 1.00 86.56 89 ASN A N 1
ATOM 696 C CA . ASN A 1 89 ? -5.237 5.913 -8.484 1.00 86.56 89 ASN A CA 1
ATOM 697 C C . ASN A 1 89 ? -5.982 5.955 -7.138 1.00 86.56 89 ASN A C 1
ATOM 699 O O . ASN A 1 89 ? -6.742 6.884 -6.867 1.00 86.56 89 ASN A O 1
ATOM 703 N N . TYR A 1 90 ? -5.759 4.951 -6.285 1.00 90.75 90 TYR A N 1
ATOM 704 C CA . TYR A 1 90 ? -6.272 4.978 -4.914 1.00 90.75 90 TYR A CA 1
ATOM 705 C C . TYR A 1 90 ? -5.633 6.135 -4.128 1.00 90.75 90 TYR A C 1
ATOM 707 O O . TYR A 1 90 ? -4.412 6.342 -4.188 1.00 90.75 90 TYR A O 1
ATOM 715 N N . ARG A 1 91 ? -6.474 6.886 -3.405 1.00 92.50 91 ARG A N 1
ATOM 716 C CA . ARG A 1 91 ? -6.077 7.929 -2.435 1.00 92.50 91 ARG A CA 1
ATOM 717 C C . ARG A 1 91 ? -6.076 7.404 -0.994 1.00 92.50 91 ARG A C 1
ATOM 719 O O . ARG A 1 91 ? -5.343 7.921 -0.163 1.00 92.50 91 ARG A O 1
ATOM 726 N N . SER A 1 92 ? -6.881 6.374 -0.746 1.00 93.81 92 SER A N 1
ATOM 727 C CA . SER A 1 92 ? -6.992 5.602 0.490 1.00 93.81 92 SER A CA 1
ATOM 728 C C . SER A 1 92 ? -7.276 4.141 0.123 1.00 93.81 92 SER A C 1
ATOM 730 O O . SER A 1 92 ? -7.796 3.868 -0.964 1.00 93.81 92 SER A O 1
ATOM 732 N N . PHE A 1 93 ? -6.920 3.215 1.006 1.00 95.56 93 PHE A N 1
ATOM 733 C CA . PHE A 1 93 ? -7.279 1.801 0.956 1.00 95.56 93 PHE A CA 1
ATOM 734 C C . PHE A 1 93 ? -8.394 1.431 1.932 1.00 95.56 93 PHE A C 1
ATOM 736 O O . PHE A 1 93 ? -8.846 0.290 1.879 1.00 95.56 93 PHE A O 1
ATOM 743 N N . GLU A 1 94 ? -8.889 2.351 2.766 1.00 94.69 94 GLU A N 1
ATOM 744 C CA . GLU A 1 94 ? -9.947 2.094 3.752 1.00 94.69 94 GLU A CA 1
ATOM 745 C C . GLU A 1 94 ? -11.129 1.253 3.202 1.00 94.69 94 GLU A C 1
ATOM 747 O O . GLU A 1 94 ? -11.504 0.281 3.863 1.00 94.69 94 GLU A O 1
ATOM 752 N N . PRO A 1 95 ? -11.665 1.485 1.979 1.00 94.94 95 PRO A N 1
ATOM 753 C CA . PRO A 1 95 ? -12.725 0.641 1.424 1.00 94.94 95 PRO A CA 1
ATOM 754 C C . PRO A 1 95 ? -12.306 -0.819 1.205 1.00 94.94 95 PRO A C 1
ATOM 756 O O . PRO A 1 95 ? -13.076 -1.721 1.528 1.00 94.94 95 PRO A O 1
ATOM 759 N N . ILE A 1 96 ? -11.084 -1.059 0.718 1.00 96.38 96 ILE A N 1
ATOM 760 C CA . ILE A 1 96 ? -10.511 -2.401 0.513 1.00 96.38 96 ILE A CA 1
ATOM 761 C C . ILE A 1 96 ? -10.198 -3.050 1.867 1.00 96.38 96 ILE A C 1
ATOM 763 O O . ILE A 1 96 ? -10.510 -4.217 2.096 1.00 96.38 96 ILE A O 1
ATOM 767 N N . LEU A 1 97 ? -9.615 -2.285 2.792 1.00 95.44 97 LEU A N 1
ATOM 768 C CA . LEU A 1 97 ? -9.227 -2.741 4.126 1.00 95.44 97 LEU A CA 1
ATOM 769 C C . LEU A 1 97 ? -10.431 -3.203 4.954 1.00 95.44 97 LEU A C 1
ATOM 771 O O . LEU A 1 97 ? -10.319 -4.199 5.671 1.00 95.44 97 LEU A O 1
ATOM 775 N N . ARG A 1 98 ? -11.598 -2.560 4.798 1.00 94.81 98 ARG A N 1
ATOM 776 C CA . ARG A 1 98 ? -12.864 -3.005 5.406 1.00 94.81 98 ARG A CA 1
ATOM 777 C C . ARG A 1 98 ? -13.285 -4.423 4.991 1.00 94.81 98 ARG A C 1
ATOM 779 O O . ARG A 1 98 ? -14.015 -5.048 5.751 1.00 94.81 98 ARG A O 1
ATOM 786 N N . LEU A 1 99 ? -12.840 -4.947 3.842 1.00 95.12 99 LEU A N 1
ATOM 787 C CA . LEU A 1 99 ? -13.242 -6.270 3.329 1.00 95.12 99 LEU A CA 1
ATOM 788 C C . LEU A 1 99 ? -12.471 -7.453 3.946 1.00 95.12 99 LEU A C 1
ATOM 790 O O . LEU A 1 99 ? -12.943 -8.590 3.883 1.00 95.12 99 LEU A O 1
ATOM 794 N N . LEU A 1 100 ? -11.298 -7.195 4.535 1.00 93.12 100 LEU A N 1
ATOM 795 C CA . LEU A 1 100 ? -10.402 -8.208 5.113 1.00 93.12 100 LEU A CA 1
ATOM 796 C C . LEU A 1 100 ? -10.933 -8.925 6.385 1.00 93.12 100 LEU A C 1
ATOM 798 O O . LEU A 1 100 ? -10.746 -10.142 6.478 1.00 93.12 100 LEU A O 1
ATOM 802 N N . PRO A 1 101 ? -11.564 -8.253 7.380 1.00 81.50 101 PRO A N 1
ATOM 803 C CA . PRO A 1 101 ? -11.760 -8.820 8.728 1.00 81.50 101 PRO A CA 1
ATOM 804 C C . PRO A 1 101 ? -12.949 -9.790 8.901 1.00 81.50 101 PRO A C 1
ATOM 806 O O . PRO A 1 101 ? -13.616 -9.755 9.933 1.00 81.50 101 PRO A O 1
ATOM 809 N N . GLN A 1 102 ? -13.260 -10.633 7.913 1.00 78.75 102 GLN A N 1
ATOM 810 C CA . GLN A 1 102 ? -14.482 -11.453 7.907 1.00 78.75 102 GLN A CA 1
ATOM 811 C C . GLN A 1 102 ? -14.323 -12.834 7.250 1.00 78.75 102 GLN A C 1
ATOM 813 O O . GLN A 1 102 ? -13.468 -13.038 6.393 1.00 78.75 102 GLN A O 1
ATOM 818 N N . SER A 1 103 ? -15.221 -13.755 7.612 1.00 70.94 103 SER A N 1
ATOM 819 C CA . SER A 1 103 ? -15.320 -15.123 7.079 1.00 70.94 103 SER A CA 1
ATOM 820 C C . SER A 1 103 ? -16.532 -15.366 6.160 1.00 70.94 103 SER A C 1
ATOM 822 O O . SER A 1 103 ? -16.531 -16.325 5.394 1.00 70.94 103 SER A O 1
ATOM 824 N N . GLY A 1 104 ? -17.564 -14.508 6.193 1.00 78.31 104 GLY A N 1
ATOM 825 C CA . GLY A 1 104 ? -18.852 -14.720 5.499 1.00 78.31 104 GLY A CA 1
ATOM 826 C C . GLY A 1 104 ? -18.841 -14.530 3.971 1.00 78.31 104 GLY A C 1
ATOM 827 O O . GLY A 1 104 ? -19.825 -14.838 3.283 1.00 78.31 104 GLY A O 1
ATOM 828 N N . ALA A 1 105 ? -17.737 -14.027 3.417 1.00 87.12 105 ALA A N 1
ATOM 829 C CA . ALA A 1 105 ? -17.521 -13.907 1.977 1.00 87.12 105 ALA A CA 1
ATOM 830 C C . ALA A 1 105 ? -16.031 -14.082 1.615 1.00 87.12 105 ALA A C 1
ATOM 832 O O . ALA A 1 105 ? -15.354 -13.091 1.321 1.00 87.12 105 ALA A O 1
ATOM 833 N N . PRO A 1 106 ? -15.499 -15.322 1.595 1.00 91.62 106 PRO A N 1
ATOM 834 C CA . PRO A 1 106 ? -14.069 -15.569 1.384 1.00 91.62 106 PRO A CA 1
ATOM 835 C C . PRO A 1 106 ? -13.511 -14.971 0.087 1.00 91.62 106 PRO A C 1
ATOM 837 O O . PRO A 1 106 ? -12.386 -14.482 0.072 1.00 91.62 106 PRO A O 1
ATOM 840 N N . VAL A 1 107 ? -14.310 -14.918 -0.987 1.00 95.06 107 VAL A N 1
ATOM 841 C CA . VAL A 1 107 ? -13.889 -14.311 -2.263 1.00 95.06 107 VAL A CA 1
ATOM 842 C C . VAL A 1 107 ? -13.753 -12.781 -2.195 1.00 95.06 107 VAL A C 1
ATOM 844 O O . VAL A 1 107 ? -12.952 -12.200 -2.920 1.00 95.06 107 VAL A O 1
ATOM 847 N N . SER A 1 108 ? -14.488 -12.119 -1.294 1.00 95.81 108 SER A N 1
ATOM 848 C CA . SER A 1 108 ? -14.364 -10.676 -1.039 1.00 95.81 108 SER A CA 1
ATOM 849 C C . SER A 1 108 ? -13.067 -10.371 -0.277 1.00 95.81 108 SER A C 1
ATOM 851 O O . SER A 1 108 ? -12.309 -9.485 -0.672 1.00 95.81 108 SER A O 1
ATOM 853 N N . GLN A 1 109 ? -12.744 -11.189 0.733 1.00 95.44 109 GLN A N 1
ATOM 854 C CA . GLN A 1 109 ? -11.452 -11.152 1.430 1.00 95.44 109 GLN A CA 1
ATOM 855 C C . GLN A 1 109 ? -10.277 -11.445 0.471 1.00 95.44 109 GLN A C 1
ATOM 857 O O . GLN A 1 109 ? -9.258 -10.748 0.507 1.00 95.44 109 GLN A O 1
ATOM 862 N N . HIS A 1 110 ? -10.428 -12.444 -0.409 1.00 95.81 110 HIS A N 1
ATOM 863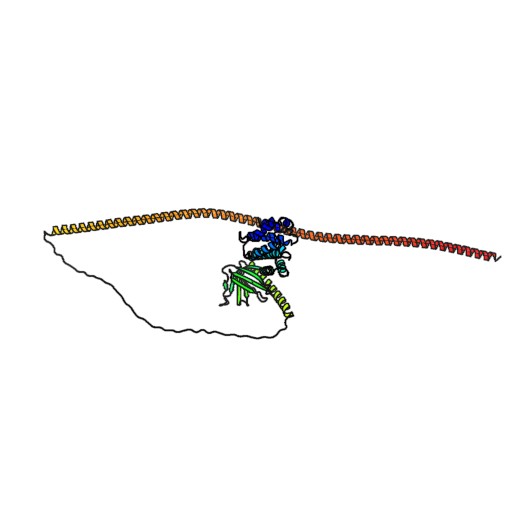 C CA . HIS A 1 110 ? -9.421 -12.809 -1.408 1.00 95.81 110 HIS A CA 1
ATOM 864 C C . HIS A 1 110 ? -9.190 -11.686 -2.428 1.00 95.81 110 HIS A C 1
ATOM 866 O O . HIS A 1 110 ? -8.050 -11.2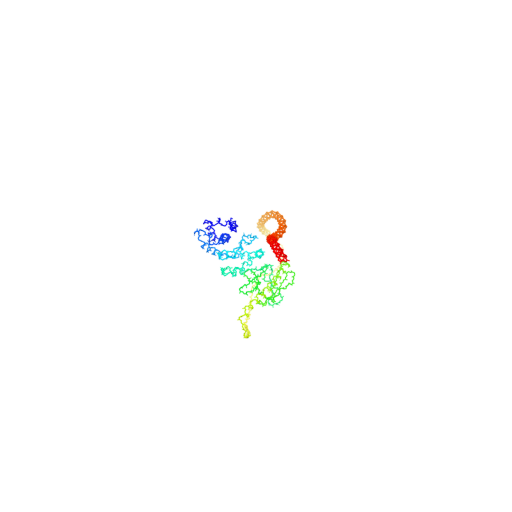60 -2.604 1.00 95.81 110 HIS A O 1
ATOM 872 N N . TRP A 1 111 ? -10.255 -11.125 -3.020 1.00 96.94 111 TRP A N 1
ATOM 873 C CA . TRP A 1 111 ? -10.149 -9.969 -3.920 1.00 96.94 111 TRP A CA 1
ATOM 874 C C . TRP A 1 111 ? -9.456 -8.780 -3.248 1.00 96.94 111 TRP A C 1
ATOM 876 O O . TRP A 1 111 ? -8.586 -8.156 -3.851 1.00 96.94 111 TRP A O 1
ATOM 886 N N . ALA A 1 112 ? -9.796 -8.488 -1.990 1.00 96.81 112 ALA A N 1
ATOM 887 C CA . ALA A 1 112 ? -9.187 -7.392 -1.246 1.00 96.81 112 ALA A CA 1
ATOM 888 C C . ALA A 1 112 ? -7.688 -7.619 -0.996 1.00 96.81 112 ALA A C 1
ATOM 890 O O . ALA A 1 112 ? -6.884 -6.706 -1.172 1.00 96.81 112 ALA A O 1
ATOM 891 N N . THR A 1 113 ? -7.289 -8.847 -0.660 1.00 94.94 113 THR A N 1
ATOM 892 C CA . THR A 1 113 ? -5.871 -9.199 -0.487 1.00 94.94 113 THR A CA 1
ATOM 893 C C . THR A 1 113 ? -5.117 -9.134 -1.821 1.00 94.94 113 THR A C 1
ATOM 895 O O . THR A 1 113 ? -4.022 -8.572 -1.867 1.00 94.94 113 THR A O 1
ATOM 898 N N . TRP A 1 114 ? -5.728 -9.590 -2.923 1.00 95.06 114 TRP A N 1
ATOM 899 C CA . TRP A 1 114 ? -5.164 -9.497 -4.278 1.00 95.06 114 TRP A CA 1
ATOM 900 C C . TRP A 1 114 ? -4.987 -8.049 -4.727 1.00 95.06 114 TRP A C 1
ATOM 902 O O . TRP A 1 114 ? -3.924 -7.672 -5.227 1.00 95.06 114 TRP A O 1
ATOM 912 N N . ALA A 1 115 ? -6.001 -7.210 -4.495 1.00 95.56 115 ALA A N 1
ATOM 913 C CA . ALA A 1 115 ? -5.959 -5.790 -4.807 1.00 95.56 115 ALA A CA 1
ATOM 914 C C . ALA A 1 115 ? -4.755 -5.125 -4.132 1.00 95.56 115 ALA A C 1
ATOM 916 O O . ALA A 1 115 ? -3.963 -4.475 -4.816 1.00 95.56 115 ALA A O 1
ATOM 917 N N . LEU A 1 116 ? -4.574 -5.344 -2.825 1.00 93.75 116 LEU A N 1
ATOM 918 C CA . LEU A 1 116 ? -3.444 -4.805 -2.068 1.00 93.75 116 LEU A CA 1
ATOM 919 C C . LEU A 1 116 ? -2.103 -5.373 -2.559 1.00 93.75 116 LEU A C 1
ATOM 921 O O . LEU A 1 116 ? -1.198 -4.581 -2.820 1.00 93.75 116 LEU A O 1
ATOM 925 N N . TYR A 1 117 ? -1.990 -6.694 -2.762 1.00 89.06 117 TYR A N 1
ATOM 926 C CA . TYR A 1 117 ? -0.772 -7.358 -3.256 1.00 89.06 117 TYR A CA 1
ATOM 927 C C . TYR A 1 117 ? -0.292 -6.766 -4.583 1.00 89.06 117 TYR A C 1
ATOM 929 O O . TYR A 1 117 ? 0.862 -6.346 -4.687 1.00 89.06 117 TYR A O 1
ATOM 937 N N . ASN A 1 118 ? -1.168 -6.680 -5.589 1.00 91.19 118 ASN A N 1
ATOM 938 C CA . ASN A 1 118 ? -0.811 -6.100 -6.883 1.00 91.19 118 ASN A CA 1
ATOM 939 C C . ASN A 1 118 ? -0.431 -4.616 -6.736 1.00 91.19 118 ASN A C 1
ATOM 941 O O . ASN A 1 118 ? 0.579 -4.187 -7.289 1.00 91.19 118 ASN A O 1
ATOM 945 N N . LEU A 1 119 ? -1.185 -3.829 -5.957 1.00 89.19 119 LEU A N 1
ATOM 946 C CA . LEU A 1 119 ? -0.905 -2.399 -5.785 1.00 89.19 119 LEU A CA 1
ATOM 947 C C . LEU A 1 119 ? 0.478 -2.158 -5.165 1.00 89.19 119 LEU A C 1
ATOM 949 O O . LEU A 1 119 ? 1.263 -1.385 -5.722 1.00 89.19 119 LEU A O 1
ATOM 953 N N . VAL A 1 120 ? 0.812 -2.826 -4.058 1.00 80.25 120 VAL A N 1
ATOM 954 C CA . VAL A 1 120 ? 2.115 -2.630 -3.402 1.00 80.25 120 VAL A CA 1
ATOM 955 C C . VAL A 1 120 ? 3.271 -3.304 -4.145 1.00 80.25 120 VAL A C 1
ATOM 957 O O . VAL A 1 120 ? 4.390 -2.808 -4.072 1.00 80.25 120 VAL A O 1
ATOM 960 N N . SER A 1 121 ? 3.023 -4.359 -4.927 1.00 75.19 121 SER A N 1
ATOM 961 C CA . SER A 1 121 ? 4.054 -4.986 -5.771 1.00 75.19 121 SER A CA 1
ATOM 962 C C . SER A 1 121 ? 4.393 -4.146 -7.006 1.00 75.19 121 SER A C 1
ATOM 964 O O . SER A 1 121 ? 5.562 -4.012 -7.368 1.00 75.19 121 SER A O 1
ATOM 966 N N . VAL A 1 122 ? 3.385 -3.546 -7.650 1.00 78.81 122 VAL A N 1
ATOM 967 C CA . VAL A 1 122 ? 3.556 -2.795 -8.905 1.00 78.81 122 VAL A CA 1
ATOM 968 C C . VAL A 1 122 ? 3.939 -1.326 -8.663 1.00 78.81 122 VAL A C 1
ATOM 970 O O . VAL A 1 122 ? 4.723 -0.769 -9.436 1.00 78.81 122 VAL A O 1
ATOM 973 N N . TYR A 1 123 ? 3.456 -0.698 -7.581 1.00 76.06 123 TYR A N 1
ATOM 974 C CA . TYR A 1 123 ? 3.766 0.701 -7.230 1.00 76.06 123 TYR A CA 1
ATOM 975 C C . TYR A 1 123 ? 4.198 0.870 -5.747 1.00 76.06 123 TYR A C 1
ATOM 977 O O . TYR A 1 123 ? 3.625 1.698 -5.024 1.00 76.06 123 TYR A O 1
ATOM 985 N N . PRO A 1 124 ? 5.232 0.139 -5.270 1.00 66.38 124 PRO A N 1
ATOM 986 C CA . PRO A 1 124 ? 5.608 0.063 -3.849 1.00 66.38 124 PRO A CA 1
ATOM 987 C C . PRO A 1 124 ? 5.857 1.424 -3.198 1.00 66.38 124 PRO A C 1
ATOM 989 O O . PRO A 1 124 ? 5.371 1.690 -2.101 1.00 66.38 124 PRO A O 1
ATOM 992 N N . SER A 1 125 ? 6.554 2.330 -3.892 1.00 61.22 125 SER A N 1
ATOM 993 C CA . SER A 1 125 ? 6.897 3.662 -3.372 1.00 61.22 125 SER A CA 1
ATOM 994 C C . SER A 1 125 ? 5.683 4.530 -3.019 1.00 61.22 125 SER A C 1
ATOM 996 O O . SER A 1 125 ? 5.815 5.418 -2.184 1.00 61.22 125 SER A O 1
ATOM 998 N N . LYS A 1 126 ? 4.517 4.277 -3.630 1.00 76.50 126 LYS A N 1
ATOM 999 C CA . LYS A 1 126 ? 3.258 4.969 -3.319 1.00 76.50 126 LYS A CA 1
ATOM 1000 C C . LYS A 1 126 ? 2.413 4.171 -2.327 1.00 76.50 126 LYS A C 1
ATOM 1002 O O . LYS A 1 126 ? 1.885 4.733 -1.370 1.00 76.50 126 LYS A O 1
ATOM 1007 N N . TYR A 1 127 ? 2.259 2.871 -2.569 1.00 80.12 127 TYR A N 1
ATOM 1008 C CA . TYR A 1 127 ? 1.230 2.076 -1.906 1.00 80.12 127 TYR A CA 1
ATOM 1009 C C . TYR A 1 127 ? 1.707 1.314 -0.657 1.00 80.12 127 TYR A C 1
ATOM 1011 O O . TYR A 1 127 ? 0.883 1.108 0.232 1.00 80.12 127 TYR A O 1
ATOM 1019 N N . CYS A 1 128 ? 3.001 0.993 -0.493 1.00 74.00 128 CYS A N 1
ATOM 1020 C CA . CYS A 1 128 ? 3.497 0.466 0.792 1.00 74.00 128 CYS A CA 1
ATOM 1021 C C . CYS A 1 128 ? 3.322 1.486 1.941 1.00 74.00 128 CYS A C 1
ATOM 1023 O O . CYS A 1 128 ? 2.790 1.101 2.983 1.00 74.00 128 CYS A O 1
ATOM 1025 N N . PRO A 1 129 ? 3.681 2.784 1.788 1.00 61.03 129 PRO A N 1
ATOM 1026 C CA . PRO A 1 129 ? 3.446 3.779 2.837 1.00 61.03 129 PRO A CA 1
ATOM 1027 C C . PRO A 1 129 ? 1.963 3.954 3.183 1.00 61.03 129 PRO A C 1
ATOM 1029 O O . PRO A 1 129 ? 1.635 4.089 4.358 1.00 61.03 129 PRO A O 1
ATOM 1032 N N . LEU A 1 130 ? 1.069 3.907 2.186 1.00 74.75 130 LEU A N 1
ATOM 1033 C CA . LEU A 1 130 ? -0.378 4.016 2.398 1.00 74.75 130 LEU A CA 1
ATOM 1034 C C . LEU A 1 130 ? -0.928 2.815 3.185 1.00 74.75 130 LEU A C 1
ATOM 1036 O O . LEU A 1 130 ? -1.614 3.007 4.186 1.00 74.75 130 LEU A O 1
ATOM 1040 N N . LEU A 1 131 ? -0.552 1.590 2.795 1.00 78.50 131 LEU A N 1
ATOM 1041 C CA . LEU A 1 131 ? -0.941 0.355 3.488 1.00 78.50 131 LEU A CA 1
ATOM 1042 C C . LEU A 1 131 ? -0.490 0.340 4.958 1.00 78.50 131 LEU A C 1
ATOM 1044 O O . LEU A 1 131 ? -1.221 -0.139 5.823 1.00 78.50 131 LEU A O 1
ATOM 1048 N N . ILE A 1 132 ? 0.704 0.866 5.244 1.00 68.00 132 ILE A N 1
ATOM 1049 C CA . ILE A 1 132 ? 1.229 0.984 6.611 1.00 68.00 132 ILE A CA 1
ATOM 1050 C C . ILE A 1 132 ? 0.478 2.077 7.386 1.00 68.00 132 ILE A C 1
ATOM 1052 O O . ILE A 1 132 ? 0.040 1.824 8.507 1.00 68.00 132 ILE A O 1
ATOM 1056 N N . LYS A 1 133 ? 0.291 3.266 6.792 1.00 69.50 133 LYS A N 1
ATOM 1057 C CA . LYS A 1 133 ? -0.389 4.414 7.421 1.00 69.50 133 LYS A CA 1
ATOM 1058 C C . LYS A 1 133 ? -1.822 4.082 7.844 1.00 69.50 133 LYS A C 1
ATOM 1060 O O . LYS A 1 133 ? -2.247 4.497 8.915 1.00 69.50 133 LYS A O 1
ATOM 1065 N N . GLU A 1 134 ? -2.549 3.330 7.024 1.00 85.25 134 GLU A N 1
ATOM 1066 C CA . GLU A 1 134 ? -3.944 2.946 7.284 1.00 85.25 134 GLU A CA 1
ATOM 1067 C C . GLU A 1 134 ? -4.073 1.616 8.056 1.00 85.25 134 GLU A C 1
ATOM 1069 O O . GLU A 1 134 ? -5.144 1.017 8.112 1.00 85.25 134 GLU A O 1
ATOM 1074 N N . GLY A 1 135 ? -2.984 1.126 8.663 1.00 76.44 135 GLY A N 1
ATOM 1075 C CA . GLY A 1 135 ? -3.000 -0.052 9.538 1.00 76.44 135 GLY A CA 1
ATOM 1076 C C . GLY A 1 135 ? -3.236 -1.389 8.825 1.00 76.44 135 GLY A C 1
ATOM 1077 O O . GLY A 1 135 ? -3.411 -2.415 9.485 1.00 76.44 135 GLY A O 1
ATOM 1078 N N . GLY A 1 136 ? -3.204 -1.423 7.491 1.00 80.31 136 GLY A N 1
ATOM 1079 C CA . GLY A 1 136 ? -3.539 -2.606 6.698 1.00 80.31 136 GLY A CA 1
ATOM 1080 C C . GLY A 1 136 ? -2.626 -3.810 6.935 1.00 80.31 136 GLY A C 1
ATOM 1081 O O . GLY A 1 136 ? -3.080 -4.943 6.807 1.00 80.31 136 GLY A O 1
ATOM 1082 N N . VAL A 1 137 ? -1.386 -3.595 7.387 1.00 77.38 137 VAL A N 1
ATOM 1083 C CA . VAL A 1 137 ? -0.485 -4.675 7.840 1.00 77.38 137 VAL A CA 1
ATOM 1084 C C . VAL A 1 137 ? -1.093 -5.469 9.008 1.00 77.38 137 VAL A C 1
ATOM 1086 O O . VAL A 1 137 ? -1.017 -6.694 9.022 1.00 77.38 137 VAL A O 1
ATOM 1089 N N . ILE A 1 138 ? -1.762 -4.795 9.952 1.00 78.56 138 ILE A N 1
ATOM 1090 C CA . ILE A 1 138 ? -2.425 -5.432 11.104 1.00 78.56 138 ILE A CA 1
ATOM 1091 C C . ILE A 1 138 ? -3.640 -6.245 10.634 1.00 78.56 138 ILE A C 1
ATOM 1093 O O . ILE A 1 138 ? -3.922 -7.318 11.164 1.00 78.56 138 ILE A O 1
ATOM 1097 N N . LEU A 1 139 ? -4.361 -5.758 9.621 1.00 87.44 139 LEU A N 1
ATOM 1098 C CA . LEU A 1 139 ? -5.514 -6.465 9.059 1.00 87.44 139 LEU A CA 1
ATOM 1099 C C . LEU A 1 139 ? -5.086 -7.686 8.233 1.00 87.44 139 LEU A C 1
ATOM 1101 O O . LEU A 1 139 ? -5.690 -8.745 8.376 1.00 87.44 139 LEU A O 1
ATOM 1105 N N . LEU A 1 140 ? -4.008 -7.582 7.451 1.00 87.31 140 LEU A N 1
ATOM 1106 C CA . LEU A 1 140 ? -3.406 -8.723 6.754 1.00 87.31 140 LEU A CA 1
ATOM 1107 C C . LEU A 1 140 ? -2.876 -9.775 7.739 1.00 87.31 140 LEU A C 1
ATOM 1109 O O . LEU A 1 140 ? -3.087 -10.963 7.513 1.00 87.31 140 LEU A O 1
ATOM 1113 N N . GLN A 1 141 ? -2.281 -9.375 8.871 1.00 80.06 141 GLN A N 1
ATOM 1114 C CA . GLN A 1 141 ? -1.900 -10.324 9.923 1.00 80.06 141 GLN A CA 1
ATOM 1115 C C . GLN A 1 141 ? -3.122 -11.085 10.473 1.00 80.06 141 GLN A C 1
ATOM 1117 O O . GLN A 1 141 ? -3.081 -12.312 10.559 1.00 80.06 141 GLN A O 1
ATOM 1122 N N . LYS A 1 142 ? -4.243 -10.400 10.741 1.00 85.19 142 LYS A N 1
ATOM 1123 C CA . LYS A 1 142 ? -5.498 -11.058 11.160 1.00 85.19 142 LYS A CA 1
ATOM 1124 C C . LYS A 1 142 ? -6.030 -12.048 10.116 1.00 85.19 142 LYS A C 1
ATOM 1126 O O . LYS A 1 142 ? -6.569 -13.085 10.490 1.00 85.19 142 LYS A O 1
ATOM 1131 N N . VAL A 1 143 ? -5.850 -11.783 8.817 1.00 90.38 143 VAL A N 1
ATOM 1132 C CA . VAL A 1 143 ? -6.204 -12.736 7.743 1.00 90.38 143 VAL A CA 1
ATOM 1133 C C . VAL A 1 143 ? -5.371 -14.024 7.834 1.00 90.38 143 VAL A C 1
ATOM 1135 O O . VAL A 1 143 ? -5.914 -15.102 7.583 1.00 90.38 143 VAL A O 1
ATOM 1138 N N . LEU A 1 144 ? -4.099 -13.953 8.249 1.00 85.19 144 LEU A N 1
ATOM 1139 C CA . LEU A 1 144 ? -3.261 -15.137 8.499 1.00 85.19 144 LEU A CA 1
ATOM 1140 C C . LEU A 1 144 ? -3.733 -15.941 9.719 1.00 85.19 144 LEU A C 1
ATOM 1142 O O . LEU A 1 144 ? -3.732 -17.174 9.677 1.00 85.19 144 LEU A O 1
ATOM 1146 N N . GLU A 1 145 ? -4.126 -15.245 10.786 1.00 85.06 145 GLU A N 1
ATOM 1147 C CA . GLU A 1 145 ? -4.552 -15.820 12.069 1.00 85.06 145 GLU A CA 1
ATOM 1148 C C . GLU A 1 145 ? -5.940 -16.482 11.984 1.00 85.06 145 GLU A C 1
ATOM 1150 O O . GLU A 1 145 ? -6.142 -17.557 12.544 1.00 85.06 145 GLU A O 1
ATOM 1155 N N . LEU A 1 146 ? -6.878 -15.903 11.227 1.00 87.56 146 LEU A N 1
ATOM 1156 C CA . LEU A 1 146 ? -8.222 -16.451 11.001 1.00 87.56 146 LEU A CA 1
ATOM 1157 C C . LEU A 1 146 ? -8.177 -17.830 10.320 1.00 87.56 146 LEU A C 1
ATOM 1159 O O . LEU A 1 146 ? -7.805 -17.942 9.153 1.00 87.56 146 LEU A O 1
ATOM 1163 N N . GLU A 1 147 ? -8.612 -18.890 11.006 1.00 86.00 147 GLU A N 1
ATOM 1164 C CA . GLU A 1 147 ? -8.673 -20.261 10.457 1.00 86.00 147 GLU A CA 1
ATOM 1165 C C . GLU A 1 147 ? -9.556 -20.380 9.203 1.00 86.00 147 GLU A C 1
ATOM 1167 O O . GLU A 1 147 ? -9.278 -21.194 8.329 1.00 86.00 147 GLU A O 1
ATOM 1172 N N . SER A 1 148 ? -10.580 -19.531 9.090 1.00 88.19 148 SER A N 1
ATOM 1173 C CA . SER A 1 148 ? -11.543 -19.506 7.980 1.00 88.19 148 SER A CA 1
ATOM 1174 C C . SER A 1 148 ? -11.063 -18.770 6.719 1.00 88.19 148 SER A C 1
ATOM 1176 O O . SER A 1 148 ? -11.724 -18.862 5.684 1.00 88.19 148 SER A O 1
ATOM 1178 N N . SER A 1 149 ? -9.927 -18.063 6.758 1.00 91.38 149 SER A N 1
ATOM 1179 C CA . SER A 1 149 ? -9.337 -17.471 5.549 1.00 91.38 149 SER A CA 1
ATOM 1180 C C . SER A 1 149 ? -8.725 -18.565 4.668 1.00 91.38 149 SER A C 1
ATOM 1182 O O . SER A 1 149 ? -7.926 -19.373 5.146 1.00 91.38 149 SER A O 1
ATOM 1184 N N . HIS A 1 150 ? -9.037 -18.568 3.369 1.00 90.75 150 HIS A N 1
ATOM 1185 C CA . HIS A 1 150 ? -8.495 -19.550 2.420 1.00 90.75 150 HIS A CA 1
ATOM 1186 C C . HIS A 1 150 ? -6.959 -19.501 2.352 1.00 90.75 150 HIS A C 1
ATOM 1188 O O . HIS A 1 150 ? -6.359 -18.427 2.420 1.00 90.75 150 HIS A O 1
ATOM 1194 N N . GLN A 1 151 ? -6.320 -20.660 2.157 1.00 86.19 151 GLN A N 1
ATOM 1195 C CA . GLN A 1 151 ? -4.857 -20.775 2.168 1.00 86.19 151 GLN A CA 1
ATOM 1196 C C . GLN A 1 151 ? -4.186 -19.893 1.100 1.00 86.19 151 GLN A C 1
ATOM 1198 O O . GLN A 1 151 ? -3.239 -19.182 1.419 1.00 86.19 151 GLN A O 1
ATOM 1203 N N . GLU A 1 152 ? -4.745 -19.826 -0.112 1.00 87.19 152 GLU A N 1
ATOM 1204 C CA . GLU A 1 152 ? -4.282 -18.929 -1.186 1.00 87.19 152 GLU A CA 1
ATOM 1205 C C . GLU A 1 152 ? -4.320 -17.444 -0.774 1.00 87.19 152 GLU A C 1
ATOM 1207 O O . GLU A 1 152 ? -3.386 -16.690 -1.047 1.00 87.19 152 GLU A O 1
ATOM 1212 N N . THR A 1 153 ? -5.365 -17.023 -0.050 1.00 91.50 153 THR A N 1
ATOM 1213 C CA . THR A 1 153 ? -5.456 -15.674 0.533 1.00 91.50 153 THR A CA 1
ATOM 1214 C C . THR A 1 153 ? -4.373 -15.455 1.588 1.00 91.50 153 THR A C 1
ATOM 1216 O O . THR A 1 153 ? -3.770 -14.384 1.638 1.00 91.50 153 THR A O 1
ATOM 1219 N N . LYS A 1 154 ? -4.088 -16.466 2.421 1.00 88.00 154 LYS A N 1
ATOM 1220 C CA . LYS A 1 154 ? -3.023 -16.378 3.426 1.00 88.00 154 LYS A CA 1
ATOM 1221 C C . LYS A 1 154 ? -1.651 -16.242 2.776 1.00 88.00 154 LYS A C 1
ATOM 1223 O O . LYS A 1 154 ? -0.902 -15.361 3.174 1.00 88.00 154 LYS A O 1
ATOM 1228 N N . ASP A 1 155 ? -1.318 -17.048 1.774 1.00 83.38 155 ASP A N 1
ATOM 1229 C CA . ASP A 1 155 ? -0.003 -16.983 1.119 1.00 83.38 155 ASP A CA 1
ATOM 1230 C C . ASP A 1 155 ? 0.242 -15.629 0.442 1.00 83.38 155 ASP A C 1
ATOM 1232 O O . ASP A 1 155 ? 1.280 -15.002 0.652 1.00 83.38 155 ASP A O 1
ATOM 1236 N N . MET A 1 156 ? -0.778 -15.091 -0.220 1.00 85.62 156 MET A N 1
ATOM 1237 C CA . MET A 1 156 ? -0.771 -13.737 -0.772 1.00 85.62 156 MET A CA 1
ATOM 1238 C C . MET A 1 156 ? -0.646 -12.639 0.309 1.00 85.62 156 MET A C 1
ATOM 1240 O O . MET A 1 156 ? 0.011 -11.618 0.105 1.00 85.62 156 MET A O 1
ATOM 1244 N N . ALA A 1 157 ? -1.215 -12.835 1.502 1.00 83.56 157 ALA A N 1
ATOM 1245 C CA . ALA A 1 157 ? -1.021 -11.925 2.633 1.00 83.56 157 ALA A CA 1
ATOM 1246 C C . ALA A 1 157 ? 0.381 -12.037 3.282 1.00 83.56 157 ALA A C 1
ATOM 1248 O O . ALA A 1 157 ? 0.829 -11.078 3.912 1.00 83.56 157 ALA A O 1
ATOM 1249 N N . ARG A 1 158 ? 1.098 -13.164 3.120 1.00 74.81 158 ARG A N 1
ATOM 1250 C CA . ARG A 1 158 ? 2.453 -13.387 3.677 1.00 74.81 158 ARG A CA 1
ATOM 1251 C C . ARG A 1 158 ? 3.563 -12.673 2.904 1.00 74.81 158 ARG A C 1
ATOM 1253 O O . ARG A 1 158 ? 4.559 -12.285 3.504 1.00 74.81 158 ARG A O 1
ATOM 1260 N N . GLU A 1 159 ? 3.427 -12.531 1.591 1.00 65.44 159 GLU A N 1
ATOM 1261 C CA . GLU A 1 159 ? 4.529 -12.166 0.683 1.00 65.44 159 GLU A CA 1
ATOM 1262 C C . GLU A 1 159 ? 4.872 -10.662 0.599 1.00 65.44 159 GLU A C 1
ATOM 1264 O O . GLU A 1 159 ? 5.669 -10.254 -0.243 1.00 65.44 159 GLU A O 1
ATOM 1269 N N . GLN A 1 160 ? 4.313 -9.809 1.459 1.00 64.44 160 GLN A N 1
ATOM 1270 C CA . GLN A 1 160 ? 4.421 -8.354 1.291 1.00 64.44 160 GLN A CA 1
ATOM 1271 C C . GLN A 1 160 ? 5.805 -7.770 1.661 1.00 64.44 160 GLN A C 1
ATOM 1273 O O . GLN A 1 160 ? 6.377 -8.131 2.699 1.00 64.44 160 GLN A O 1
ATOM 1278 N N . PRO A 1 161 ? 6.336 -6.799 0.886 1.00 70.19 161 PRO A N 1
ATOM 1279 C CA . PRO A 1 161 ? 7.518 -6.038 1.274 1.00 70.19 161 PRO A CA 1
ATOM 1280 C C . PRO A 1 161 ? 7.176 -5.017 2.373 1.00 70.19 161 PRO A C 1
ATOM 1282 O O . PRO A 1 161 ? 6.453 -4.046 2.151 1.00 70.19 161 PRO A O 1
ATOM 1285 N N . ILE A 1 162 ? 7.754 -5.204 3.561 1.00 77.50 162 ILE A N 1
ATOM 1286 C CA . ILE A 1 162 ? 7.580 -4.340 4.745 1.00 77.50 162 ILE A CA 1
ATOM 1287 C C . ILE A 1 162 ? 8.219 -2.956 4.534 1.00 77.50 162 ILE A C 1
ATOM 1289 O O . ILE A 1 162 ? 7.785 -1.951 5.094 1.00 77.50 162 ILE A O 1
ATOM 1293 N N . PHE A 1 163 ? 9.291 -2.904 3.741 1.00 82.00 163 PHE A N 1
ATOM 1294 C CA . PHE A 1 163 ? 9.971 -1.677 3.333 1.00 82.00 163 PHE A CA 1
ATOM 1295 C C . PHE A 1 163 ? 10.646 -1.893 1.979 1.00 82.00 163 PHE A C 1
ATOM 1297 O O . PHE A 1 163 ? 11.209 -2.960 1.744 1.00 82.00 163 PHE A O 1
ATOM 1304 N N . SER A 1 164 ? 10.662 -0.867 1.128 1.00 83.75 164 SER A N 1
ATOM 1305 C CA . SER A 1 164 ? 11.311 -0.886 -0.188 1.00 83.75 164 SER A CA 1
ATOM 1306 C C . SER A 1 164 ? 12.078 0.411 -0.431 1.00 83.75 164 SER A C 1
ATOM 1308 O O . SER A 1 164 ? 11.585 1.495 -0.132 1.00 83.75 164 SER A O 1
ATOM 1310 N N . SER A 1 165 ? 13.268 0.308 -1.022 1.00 87.06 165 SER A N 1
ATOM 1311 C CA . SER A 1 165 ? 14.088 1.448 -1.450 1.00 87.06 165 SER A CA 1
ATOM 1312 C C . SER A 1 165 ? 14.716 1.189 -2.826 1.00 87.06 165 SER A C 1
ATOM 1314 O O . SER A 1 165 ? 14.632 0.083 -3.363 1.00 87.06 165 SER A O 1
ATOM 1316 N N . ARG A 1 166 ? 15.329 2.213 -3.428 1.00 89.94 166 ARG A N 1
ATOM 1317 C CA . ARG A 1 166 ? 15.957 2.157 -4.759 1.00 89.94 166 ARG A CA 1
ATOM 1318 C C . ARG A 1 166 ? 17.460 2.406 -4.642 1.00 89.94 166 ARG A C 1
ATOM 1320 O O . ARG A 1 166 ? 17.875 3.469 -4.182 1.00 89.94 166 ARG A O 1
ATOM 1327 N N . ALA A 1 167 ? 18.267 1.441 -5.080 1.00 96.69 167 ALA A N 1
ATOM 1328 C CA . ALA A 1 167 ? 19.727 1.496 -4.997 1.00 96.69 167 ALA A CA 1
ATOM 1329 C C . ALA A 1 167 ? 20.393 0.726 -6.145 1.00 96.69 167 ALA A C 1
ATOM 1331 O O . ALA A 1 167 ? 19.817 -0.218 -6.685 1.00 96.69 167 ALA A O 1
ATOM 1332 N N . HIS A 1 168 ? 21.620 1.105 -6.499 1.00 98.31 168 HIS A N 1
ATOM 1333 C CA . HIS A 1 168 ? 22.512 0.255 -7.292 1.00 98.31 168 HIS A CA 1
ATOM 1334 C C . HIS A 1 168 ? 23.099 -0.822 -6.379 1.00 98.31 168 HIS A C 1
ATOM 1336 O O . HIS A 1 168 ? 23.571 -0.497 -5.286 1.00 98.31 168 HIS A O 1
ATOM 1342 N N . VAL A 1 169 ? 23.060 -2.083 -6.809 1.00 98.00 169 VAL A N 1
ATOM 1343 C CA . VAL A 1 169 ? 23.555 -3.215 -6.018 1.00 98.00 169 VAL A CA 1
ATOM 1344 C C . VAL A 1 169 ? 24.971 -3.563 -6.439 1.00 98.00 169 VAL A C 1
ATOM 1346 O O . VAL A 1 169 ? 25.265 -3.691 -7.627 1.00 98.00 169 VAL A O 1
ATOM 1349 N N . PHE A 1 170 ? 25.822 -3.777 -5.445 1.00 97.81 170 PHE A N 1
ATOM 1350 C CA . PHE A 1 170 ? 27.186 -4.254 -5.586 1.00 97.81 170 PHE A CA 1
ATOM 1351 C C . PHE A 1 170 ? 27.404 -5.468 -4.683 1.00 97.81 170 PHE A C 1
ATOM 1353 O O . PHE A 1 170 ? 26.735 -5.637 -3.660 1.00 97.81 170 PHE A O 1
ATOM 1360 N N . GLN A 1 171 ? 28.386 -6.285 -5.036 1.00 96.12 171 GLN A N 1
ATOM 1361 C CA . GLN A 1 171 ? 28.917 -7.343 -4.185 1.00 96.12 171 GLN A CA 1
ATOM 1362 C C . GLN A 1 171 ? 30.443 -7.271 -4.169 1.00 96.12 171 GLN A C 1
ATOM 1364 O O . GLN A 1 171 ? 31.050 -6.838 -5.152 1.00 96.12 171 GLN A O 1
ATOM 1369 N N . ILE A 1 172 ? 31.076 -7.698 -3.078 1.00 92.56 172 ILE A N 1
ATOM 1370 C CA . ILE A 1 172 ? 32.522 -7.928 -3.103 1.00 92.56 172 ILE A CA 1
ATOM 1371 C C . ILE A 1 172 ? 32.813 -9.135 -4.002 1.00 92.56 172 ILE A C 1
ATOM 1373 O O . ILE A 1 172 ? 32.190 -10.189 -3.874 1.00 92.56 172 ILE A O 1
ATOM 1377 N N . ASP A 1 173 ? 33.776 -8.966 -4.905 1.00 87.81 173 ASP A N 1
ATOM 1378 C CA . ASP A 1 173 ? 34.323 -10.009 -5.769 1.00 87.81 173 ASP A CA 1
ATOM 1379 C C . ASP A 1 173 ? 34.705 -11.267 -4.956 1.00 87.81 173 ASP A C 1
ATOM 1381 O O . ASP A 1 173 ? 35.583 -11.186 -4.087 1.00 87.81 173 ASP A O 1
ATOM 1385 N N . PRO A 1 174 ? 34.101 -12.441 -5.232 1.00 81.94 174 PRO A N 1
ATOM 1386 C CA . PRO A 1 174 ? 34.428 -13.681 -4.535 1.00 81.94 174 PRO A CA 1
ATOM 1387 C C . PRO A 1 174 ? 35.896 -14.108 -4.653 1.00 81.94 174 PRO A C 1
ATOM 1389 O O . PRO A 1 174 ? 36.369 -14.814 -3.765 1.00 81.94 174 PRO A O 1
ATOM 1392 N N . SER A 1 175 ? 36.599 -13.694 -5.717 1.00 83.12 175 SER A N 1
ATOM 1393 C CA . SER A 1 175 ? 3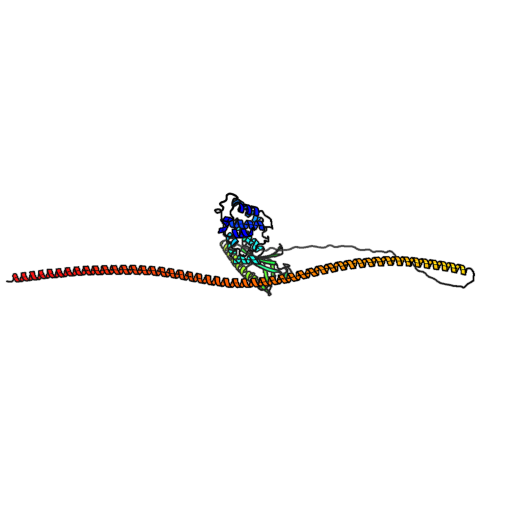7.981 -14.092 -6.008 1.00 83.12 175 SER A CA 1
ATOM 1394 C C . SER A 1 175 ? 39.024 -13.201 -5.321 1.00 83.12 175 SER A C 1
ATOM 1396 O O . SER A 1 175 ? 39.884 -13.716 -4.611 1.00 83.12 175 SER A O 1
ATOM 1398 N N . THR A 1 176 ? 38.940 -11.869 -5.450 1.00 84.75 176 THR A N 1
ATOM 1399 C CA . THR A 1 176 ? 39.880 -10.951 -4.770 1.00 84.75 176 THR A CA 1
ATOM 1400 C C . THR A 1 176 ? 39.488 -10.607 -3.333 1.00 84.75 176 THR A C 1
ATOM 1402 O O . THR A 1 176 ? 40.330 -10.107 -2.586 1.00 84.75 176 THR A O 1
ATOM 1405 N N . LYS A 1 177 ? 38.218 -10.819 -2.944 1.00 83.50 177 LYS A N 1
ATOM 1406 C CA . LYS A 1 177 ? 37.622 -10.466 -1.636 1.00 83.50 177 LYS A CA 1
ATOM 1407 C C . LYS A 1 177 ? 37.870 -9.009 -1.186 1.00 83.50 177 LYS A C 1
ATOM 1409 O O . LYS A 1 177 ? 37.754 -8.697 -0.002 1.00 83.50 177 LYS A O 1
ATOM 1414 N N . LYS A 1 178 ? 38.191 -8.109 -2.127 1.00 83.31 178 LYS A N 1
ATOM 1415 C CA . LYS A 1 178 ? 38.538 -6.692 -1.880 1.00 83.31 178 LYS A CA 1
ATOM 1416 C C . LYS A 1 178 ? 37.837 -5.709 -2.817 1.00 83.31 178 LYS A C 1
ATOM 1418 O O . LYS A 1 178 ? 37.526 -4.600 -2.397 1.00 83.31 178 LYS A O 1
ATOM 1423 N N . ASN A 1 179 ? 37.596 -6.097 -4.069 1.00 90.69 179 ASN A N 1
ATOM 1424 C CA . ASN A 1 179 ? 37.023 -5.208 -5.078 1.00 90.69 179 ASN A CA 1
ATOM 1425 C C . ASN A 1 179 ? 35.489 -5.261 -5.078 1.00 90.69 179 ASN A C 1
ATOM 1427 O O . ASN A 1 179 ? 34.903 -6.336 -4.961 1.00 90.69 179 ASN A O 1
ATOM 1431 N N . TRP A 1 180 ? 34.840 -4.111 -5.268 1.00 95.00 180 TRP A N 1
ATOM 1432 C CA . TRP A 1 180 ? 33.397 -4.032 -5.503 1.00 95.00 180 TRP A CA 1
ATOM 1433 C C . TRP A 1 180 ? 33.067 -4.291 -6.974 1.00 95.00 180 TRP A C 1
ATOM 1435 O O . TRP A 1 180 ? 33.613 -3.640 -7.862 1.00 95.00 180 TRP A O 1
ATOM 1445 N N . VAL A 1 181 ? 32.128 -5.202 -7.222 1.00 95.38 181 VAL A N 1
ATOM 1446 C CA . VAL A 1 181 ? 31.597 -5.529 -8.552 1.00 95.38 181 VAL A CA 1
ATOM 1447 C C . VAL A 1 181 ? 30.122 -5.118 -8.600 1.00 95.38 181 VAL A C 1
ATOM 1449 O O . VAL A 1 181 ? 29.380 -5.476 -7.682 1.00 95.38 181 VAL A O 1
ATOM 1452 N N . PRO A 1 182 ? 29.662 -4.377 -9.626 1.00 96.38 182 PRO A N 1
ATOM 1453 C CA . PRO A 1 182 ? 28.246 -4.053 -9.779 1.00 96.38 182 PRO A CA 1
ATOM 1454 C C . PRO A 1 182 ? 27.441 -5.315 -10.111 1.00 96.38 182 PRO A C 1
ATOM 1456 O O . PRO A 1 182 ? 27.717 -6.005 -11.092 1.00 96.38 182 PRO A O 1
ATOM 1459 N N . THR A 1 183 ? 26.428 -5.604 -9.298 1.00 95.12 183 THR A N 1
ATOM 1460 C CA . THR A 1 183 ? 25.503 -6.732 -9.488 1.00 95.12 183 THR A CA 1
ATOM 1461 C C . THR A 1 183 ? 24.270 -6.326 -10.299 1.00 95.12 183 THR A C 1
ATOM 1463 O O . THR A 1 183 ? 23.664 -7.187 -10.930 1.00 95.12 183 THR A O 1
ATOM 1466 N N . SER A 1 184 ? 23.915 -5.032 -10.317 1.00 93.62 184 SER A N 1
ATOM 1467 C CA . SER A 1 184 ? 22.869 -4.465 -11.180 1.00 93.62 184 SER A CA 1
ATOM 1468 C C . SER A 1 184 ? 23.414 -3.350 -12.080 1.00 93.62 184 SER A C 1
ATOM 1470 O O . SER A 1 184 ? 24.239 -2.540 -11.655 1.00 93.62 184 SER A O 1
ATOM 1472 N N . LYS A 1 185 ? 22.940 -3.272 -13.333 1.00 90.62 185 LYS A N 1
ATOM 1473 C CA . LYS A 1 185 ? 23.367 -2.220 -14.292 1.00 90.62 185 LYS A CA 1
ATOM 1474 C C . LYS A 1 185 ? 22.769 -0.842 -13.997 1.00 90.62 185 LYS A C 1
ATOM 1476 O O . LYS A 1 185 ? 23.325 0.180 -14.390 1.00 90.62 185 LYS A O 1
ATOM 1481 N N . HIS A 1 186 ? 21.626 -0.827 -13.324 1.00 89.38 186 HIS A N 1
ATOM 1482 C CA . HIS A 1 186 ? 20.879 0.365 -12.941 1.00 89.38 186 HIS A CA 1
ATOM 1483 C C . HIS A 1 186 ? 20.455 0.250 -11.476 1.00 89.38 186 HIS A C 1
ATOM 1485 O O . HIS A 1 186 ? 20.642 -0.793 -10.840 1.00 89.38 186 HIS A O 1
ATOM 1491 N N . ALA A 1 187 ? 19.845 1.304 -10.935 1.00 89.62 187 ALA A N 1
ATOM 1492 C CA . ALA A 1 187 ? 19.157 1.199 -9.660 1.00 89.62 187 ALA A CA 1
ATOM 1493 C C . ALA A 1 187 ? 18.020 0.168 -9.772 1.00 89.62 187 ALA A C 1
ATOM 1495 O O . ALA A 1 187 ? 17.182 0.238 -10.677 1.00 89.62 187 ALA A O 1
ATOM 1496 N N . VAL A 1 188 ? 17.981 -0.761 -8.826 1.00 79.44 188 VAL A N 1
ATOM 1497 C CA . VAL A 1 188 ? 16.941 -1.782 -8.655 1.00 79.44 188 VAL A CA 1
ATOM 1498 C C . VAL A 1 188 ? 16.166 -1.512 -7.367 1.00 79.44 188 VAL A C 1
ATOM 1500 O O . VAL A 1 188 ? 16.534 -0.643 -6.571 1.00 79.44 188 VAL A O 1
ATOM 1503 N N . THR A 1 189 ? 15.058 -2.221 -7.176 1.00 84.06 189 THR A N 1
ATOM 1504 C CA . THR A 1 189 ? 14.272 -2.140 -5.942 1.00 84.06 189 THR A CA 1
ATOM 1505 C C . THR A 1 189 ? 14.811 -3.159 -4.943 1.00 84.06 189 THR A C 1
ATOM 1507 O O . THR A 1 189 ? 14.862 -4.347 -5.243 1.00 84.06 189 THR A O 1
ATOM 1510 N N . VAL A 1 190 ? 15.206 -2.693 -3.759 1.00 90.62 190 VAL A N 1
ATOM 1511 C CA . VAL A 1 190 ? 15.733 -3.514 -2.662 1.00 90.62 190 VAL A CA 1
ATOM 1512 C C . VAL A 1 190 ? 14.750 -3.431 -1.503 1.00 90.62 190 VAL A C 1
ATOM 1514 O O . VAL A 1 190 ? 14.461 -2.330 -1.027 1.00 90.62 190 VAL A O 1
ATOM 1517 N N . SER A 1 191 ? 14.230 -4.576 -1.065 1.00 86.56 191 SER A N 1
ATOM 1518 C CA . SER A 1 191 ? 13.106 -4.629 -0.126 1.00 86.56 191 SER A CA 1
ATOM 1519 C C . SER A 1 191 ? 13.323 -5.619 1.012 1.00 86.56 191 SER A C 1
ATOM 1521 O O . SER A 1 191 ? 13.984 -6.643 0.845 1.00 86.56 191 SER A O 1
ATOM 1523 N N . TYR A 1 192 ? 12.727 -5.315 2.161 1.00 87.19 192 TYR A N 1
ATOM 1524 C CA . TYR A 1 192 ? 12.645 -6.194 3.322 1.00 87.19 192 TYR A CA 1
ATOM 1525 C C . TYR A 1 192 ? 11.318 -6.948 3.295 1.00 87.19 192 TYR A C 1
ATOM 1527 O O . TYR A 1 192 ? 10.269 -6.328 3.137 1.00 87.19 192 TYR A O 1
ATOM 1535 N N . PHE A 1 193 ? 11.362 -8.259 3.500 1.00 84.62 193 PHE A N 1
ATOM 1536 C CA . PHE A 1 193 ? 10.206 -9.153 3.575 1.00 84.62 193 PHE A CA 1
ATOM 1537 C C . PHE A 1 193 ? 10.224 -9.919 4.903 1.00 84.62 193 PHE A C 1
ATOM 1539 O O . PHE A 1 193 ? 11.306 -10.192 5.434 1.00 84.62 193 PHE A O 1
ATOM 1546 N N . TYR A 1 194 ? 9.053 -10.311 5.414 1.00 78.44 194 TYR A N 1
ATOM 1547 C CA . TYR A 1 194 ? 8.946 -11.265 6.522 1.00 78.44 194 TYR A CA 1
ATOM 1548 C C . TYR A 1 194 ? 8.500 -12.630 5.999 1.00 78.44 194 TYR A C 1
ATOM 1550 O O . TYR A 1 194 ? 7.351 -12.836 5.620 1.00 78.44 194 TYR A O 1
ATOM 1558 N N . ASP A 1 195 ? 9.421 -13.584 5.997 1.00 73.31 195 ASP A N 1
ATOM 1559 C CA . ASP A 1 195 ? 9.149 -14.968 5.642 1.00 73.31 195 ASP A CA 1
ATOM 1560 C C . ASP A 1 195 ? 8.537 -15.678 6.850 1.00 73.31 195 ASP A C 1
ATOM 1562 O O . ASP A 1 195 ? 9.239 -16.265 7.673 1.00 73.31 195 ASP A O 1
ATOM 1566 N N . SER A 1 196 ? 7.214 -15.586 6.971 1.00 58.91 196 SER A N 1
ATOM 1567 C CA . SER A 1 196 ? 6.461 -16.192 8.076 1.00 58.91 196 SER A CA 1
ATOM 1568 C C . SER A 1 196 ? 6.563 -17.721 8.127 1.00 58.91 196 SER A C 1
ATOM 1570 O O . SER A 1 196 ? 6.456 -18.284 9.212 1.00 58.91 196 SER A O 1
ATOM 1572 N N . THR A 1 197 ? 6.836 -18.396 7.001 1.00 64.19 197 THR A N 1
ATOM 1573 C CA . THR A 1 197 ? 7.003 -19.864 6.963 1.00 64.19 197 THR A CA 1
ATOM 1574 C C . THR A 1 197 ? 8.276 -20.326 7.671 1.00 64.19 197 THR A C 1
ATOM 1576 O O . THR A 1 197 ? 8.318 -21.422 8.224 1.00 64.19 197 THR A O 1
ATOM 1579 N N . ARG A 1 198 ? 9.306 -19.471 7.682 1.00 72.44 198 ARG A N 1
ATOM 1580 C CA . ARG A 1 198 ? 10.597 -19.698 8.349 1.00 72.44 198 ARG A CA 1
ATOM 1581 C C . ARG A 1 198 ? 10.854 -18.725 9.503 1.00 72.44 198 ARG A C 1
ATOM 1583 O O . ARG A 1 198 ? 11.970 -18.684 10.010 1.00 72.44 198 ARG A O 1
ATOM 1590 N N . THR A 1 199 ? 9.850 -17.923 9.865 1.00 73.88 199 THR A N 1
ATOM 1591 C CA . THR A 1 199 ? 9.878 -16.865 10.892 1.00 73.88 199 THR A CA 1
ATOM 1592 C C . THR A 1 199 ? 11.118 -15.953 10.837 1.00 73.88 199 THR A C 1
ATOM 1594 O O . THR A 1 199 ? 11.694 -15.616 11.870 1.00 73.88 199 THR A O 1
ATOM 1597 N N . VAL A 1 200 ? 11.552 -15.547 9.634 1.00 80.62 200 VAL A N 1
ATOM 1598 C CA . VAL A 1 200 ? 12.764 -14.722 9.425 1.00 80.62 200 VAL A CA 1
ATOM 1599 C C . VAL A 1 200 ? 12.533 -13.511 8.526 1.00 80.62 200 VAL A C 1
ATOM 1601 O O . VAL A 1 200 ? 11.782 -13.558 7.555 1.00 80.62 200 VAL A O 1
ATOM 1604 N N . TYR A 1 201 ? 13.265 -12.433 8.799 1.00 84.56 201 TYR A N 1
ATOM 1605 C CA . TYR A 1 201 ? 13.323 -11.256 7.933 1.00 84.56 201 TYR A CA 1
ATOM 1606 C C . TYR A 1 201 ? 14.375 -11.452 6.833 1.00 84.56 201 TYR A C 1
ATOM 1608 O O . TYR A 1 201 ? 15.462 -11.981 7.080 1.00 84.56 201 TYR A O 1
ATOM 1616 N N . ARG A 1 202 ? 14.064 -11.038 5.601 1.00 91.00 202 ARG A N 1
ATOM 1617 C CA . ARG A 1 202 ? 14.934 -11.204 4.423 1.00 91.00 202 ARG A CA 1
ATOM 1618 C C . ARG A 1 202 ? 15.047 -9.906 3.631 1.00 91.00 202 ARG A C 1
ATOM 1620 O O . ARG A 1 202 ? 14.041 -9.242 3.407 1.00 91.00 202 ARG A O 1
ATOM 1627 N N . ILE A 1 203 ? 16.251 -9.588 3.159 1.00 94.25 203 ILE A N 1
ATOM 1628 C CA . ILE A 1 203 ? 16.489 -8.535 2.163 1.00 94.25 203 ILE A CA 1
ATOM 1629 C C . ILE A 1 203 ? 16.515 -9.204 0.791 1.00 94.25 203 ILE A C 1
ATOM 1631 O O . ILE A 1 203 ? 17.324 -10.105 0.554 1.00 94.25 203 ILE A O 1
ATOM 1635 N N . ILE A 1 204 ? 15.636 -8.773 -0.110 1.00 88.31 204 ILE A N 1
ATOM 1636 C CA . ILE A 1 204 ? 15.489 -9.335 -1.455 1.00 88.31 204 ILE A CA 1
ATOM 1637 C C . ILE A 1 204 ? 15.578 -8.211 -2.494 1.00 88.31 204 ILE A C 1
ATOM 1639 O O . ILE A 1 204 ? 15.068 -7.107 -2.290 1.00 88.31 204 ILE A O 1
ATOM 1643 N N . SER A 1 205 ? 16.248 -8.493 -3.610 1.00 86.31 205 SER A N 1
ATOM 1644 C CA . SER A 1 205 ? 16.321 -7.618 -4.784 1.00 86.31 205 SER A CA 1
ATOM 1645 C C . SER A 1 205 ? 16.456 -8.450 -6.055 1.00 86.31 205 SER A C 1
ATOM 1647 O O . SER A 1 205 ? 17.173 -9.458 -6.062 1.00 86.31 205 SER A O 1
ATOM 1649 N N . LEU A 1 206 ? 15.777 -8.020 -7.118 1.00 77.25 206 LEU A N 1
ATOM 1650 C CA . LEU A 1 206 ? 15.751 -8.674 -8.425 1.00 77.25 206 LEU A CA 1
ATOM 1651 C C . LEU A 1 206 ? 16.334 -7.739 -9.499 1.00 77.25 206 LEU A C 1
ATOM 1653 O O . LEU A 1 206 ? 16.069 -6.535 -9.478 1.00 77.25 206 LEU A O 1
ATOM 1657 N N . ASP A 1 207 ? 17.076 -8.299 -10.455 1.00 76.75 207 ASP A N 1
ATOM 1658 C CA . ASP A 1 207 ? 17.401 -7.651 -11.733 1.00 76.75 207 ASP A CA 1
ATOM 1659 C C . ASP A 1 207 ? 16.827 -8.524 -12.862 1.00 76.75 207 ASP A C 1
ATOM 1661 O O . ASP A 1 207 ? 17.192 -9.695 -13.026 1.00 76.75 207 ASP A O 1
ATOM 1665 N N . GLY A 1 208 ? 15.818 -7.998 -13.561 1.00 72.62 208 GLY A N 1
ATOM 1666 C CA . GLY A 1 208 ? 14.891 -8.812 -14.350 1.00 72.62 208 GLY A CA 1
ATOM 1667 C C . GLY A 1 208 ? 14.253 -9.925 -13.505 1.00 72.62 208 GLY A C 1
ATOM 1668 O O . GLY A 1 208 ? 13.793 -9.689 -12.391 1.00 72.62 208 GLY A O 1
ATOM 1669 N N . ALA A 1 209 ? 14.262 -11.155 -14.024 1.00 59.75 209 ALA A N 1
ATOM 1670 C CA . ALA A 1 209 ? 13.776 -12.345 -13.317 1.00 59.75 209 ALA A CA 1
ATOM 1671 C C . ALA A 1 209 ? 14.805 -12.970 -12.345 1.00 59.75 209 ALA A C 1
ATOM 1673 O O . ALA A 1 209 ? 14.518 -13.986 -11.715 1.00 59.75 209 ALA A O 1
ATOM 1674 N N . LYS A 1 210 ? 16.024 -12.417 -12.230 1.00 67.00 210 LYS A N 1
ATOM 1675 C CA . LYS A 1 210 ? 17.099 -13.002 -11.416 1.00 67.00 210 LYS A CA 1
ATOM 1676 C C . LYS A 1 210 ? 17.161 -12.349 -10.037 1.00 67.00 210 LYS A C 1
ATOM 1678 O O . LYS A 1 210 ? 17.380 -11.145 -9.929 1.00 67.00 210 LYS A O 1
ATOM 1683 N N . ALA A 1 211 ? 17.088 -13.153 -8.977 1.00 78.00 211 ALA A N 1
ATOM 1684 C CA . ALA A 1 211 ? 17.429 -12.692 -7.634 1.00 78.00 211 ALA A CA 1
ATOM 1685 C C . ALA A 1 211 ? 18.929 -12.365 -7.536 1.00 78.00 211 ALA A C 1
ATOM 1687 O O . ALA A 1 211 ? 19.780 -13.222 -7.783 1.00 78.00 211 ALA A O 1
ATOM 1688 N N . ILE A 1 212 ? 19.241 -11.120 -7.173 1.00 88.31 212 ILE A N 1
ATOM 1689 C CA . ILE A 1 212 ? 20.611 -10.607 -7.000 1.00 88.31 212 ILE A CA 1
ATOM 1690 C C . ILE A 1 212 ? 20.937 -10.234 -5.548 1.00 88.31 212 ILE A C 1
ATOM 1692 O O . ILE A 1 212 ? 22.107 -10.162 -5.185 1.00 88.31 212 ILE A O 1
ATOM 1696 N N . ILE A 1 213 ? 19.918 -10.074 -4.697 1.00 92.88 213 ILE A N 1
ATOM 1697 C CA . ILE A 1 213 ? 20.049 -10.134 -3.236 1.00 92.88 213 ILE A CA 1
ATOM 1698 C C . ILE A 1 213 ? 18.986 -11.106 -2.724 1.00 92.88 213 ILE A C 1
ATOM 1700 O O . ILE A 1 213 ? 17.828 -11.030 -3.135 1.00 92.88 213 ILE A O 1
ATOM 1704 N N . ASN A 1 214 ? 19.381 -12.010 -1.830 1.00 91.19 214 ASN A N 1
ATOM 1705 C CA . ASN A 1 214 ? 18.485 -12.895 -1.083 1.00 91.19 214 ASN A CA 1
ATOM 1706 C C . ASN A 1 214 ? 19.110 -13.190 0.291 1.00 91.19 214 ASN A C 1
ATOM 1708 O O . ASN A 1 214 ? 19.485 -14.320 0.601 1.00 91.19 214 ASN A O 1
ATOM 1712 N N . SER A 1 215 ? 19.300 -12.130 1.075 1.00 94.69 215 SER A N 1
ATOM 1713 C CA . SER A 1 215 ? 20.003 -12.173 2.357 1.00 94.69 215 SER A CA 1
ATOM 1714 C C . SER A 1 215 ? 19.022 -12.441 3.498 1.00 94.69 215 SER A C 1
ATOM 1716 O O . SER A 1 215 ? 17.940 -11.856 3.529 1.00 94.69 215 SER A O 1
ATOM 1718 N N . THR A 1 216 ? 19.367 -13.330 4.433 1.00 92.94 216 THR A N 1
ATOM 1719 C CA . THR A 1 216 ? 18.543 -13.591 5.631 1.00 92.94 216 THR A CA 1
ATOM 1720 C C . THR A 1 216 ? 19.103 -12.791 6.798 1.00 92.94 216 THR A C 1
ATOM 1722 O O . THR A 1 216 ? 20.248 -13.013 7.178 1.00 92.94 216 THR A O 1
ATOM 1725 N N . ILE A 1 217 ? 18.313 -11.886 7.377 1.00 93.44 217 ILE A N 1
ATOM 1726 C CA . ILE A 1 217 ? 18.766 -11.041 8.487 1.00 93.44 217 ILE A CA 1
ATOM 1727 C C . ILE A 1 217 ? 18.939 -11.908 9.734 1.00 93.44 217 ILE A C 1
ATOM 1729 O O . ILE A 1 217 ? 18.048 -12.673 10.103 1.00 93.44 217 ILE A O 1
ATOM 1733 N N . THR A 1 218 ? 20.087 -11.772 10.393 1.00 92.12 218 THR A N 1
ATOM 1734 C CA . THR A 1 218 ? 20.388 -12.449 11.661 1.00 92.12 218 THR A CA 1
ATOM 1735 C C . THR A 1 218 ? 20.793 -11.426 12.728 1.00 92.12 218 THR A C 1
ATOM 1737 O O . THR A 1 218 ? 21.298 -10.360 12.367 1.00 92.12 218 THR A O 1
ATOM 1740 N N . PRO A 1 219 ? 20.625 -11.719 14.035 1.00 88.69 219 PRO A N 1
ATOM 1741 C CA . PRO A 1 219 ? 20.890 -10.752 15.112 1.00 88.69 219 PRO A CA 1
ATOM 1742 C C . PRO A 1 219 ? 22.319 -10.184 15.142 1.00 88.69 219 PRO A C 1
ATOM 1744 O O . PRO A 1 219 ? 22.532 -9.081 15.646 1.00 88.69 219 PRO A O 1
ATOM 1747 N N . ASN A 1 220 ? 23.278 -10.923 14.572 1.00 91.00 220 ASN A N 1
ATOM 1748 C CA . ASN A 1 220 ? 24.703 -10.591 14.556 1.00 91.00 220 ASN A CA 1
ATOM 1749 C C . ASN A 1 220 ? 25.136 -9.830 13.284 1.00 91.00 220 ASN A C 1
ATOM 1751 O O . ASN A 1 220 ? 26.309 -9.488 13.147 1.00 91.00 220 ASN A O 1
ATOM 1755 N N . MET A 1 221 ? 24.228 -9.572 12.334 1.00 95.12 221 MET A N 1
ATOM 1756 C CA . MET A 1 221 ? 24.538 -8.762 11.152 1.00 95.12 221 MET A CA 1
ATOM 1757 C C . MET A 1 221 ? 24.573 -7.271 11.487 1.00 95.12 221 MET A C 1
ATOM 1759 O O . MET A 1 221 ? 23.757 -6.765 12.253 1.00 95.12 221 MET A O 1
ATOM 1763 N N . THR A 1 222 ? 25.494 -6.548 10.853 1.00 96.25 222 THR A N 1
ATOM 1764 C CA . THR A 1 222 ? 25.612 -5.087 10.947 1.00 96.25 222 THR A CA 1
ATOM 1765 C C . THR A 1 222 ? 25.623 -4.485 9.549 1.00 96.25 222 THR A C 1
ATOM 1767 O O . THR A 1 222 ? 26.337 -4.971 8.671 1.00 96.25 222 THR A O 1
ATOM 1770 N N . PHE A 1 223 ? 24.839 -3.423 9.359 1.00 98.19 223 PHE A N 1
ATOM 1771 C CA . PHE A 1 223 ? 24.879 -2.586 8.165 1.00 98.19 223 PHE A CA 1
ATOM 1772 C C . PHE A 1 223 ? 25.733 -1.348 8.442 1.00 98.19 223 PHE A C 1
ATOM 1774 O O . PHE A 1 223 ? 25.371 -0.497 9.255 1.00 98.19 223 PHE A O 1
ATOM 1781 N N . THR A 1 224 ? 26.866 -1.246 7.757 1.00 97.88 224 THR A N 1
ATOM 1782 C CA . THR A 1 224 ? 27.849 -0.178 7.945 1.00 97.88 224 THR A CA 1
ATOM 1783 C C . THR A 1 224 ? 27.720 0.840 6.819 1.00 97.88 224 THR A C 1
ATOM 1785 O O . THR A 1 224 ? 27.891 0.496 5.650 1.00 97.88 224 THR A O 1
ATOM 1788 N N . LYS A 1 225 ? 27.451 2.107 7.157 1.00 98.25 225 LYS A N 1
ATOM 1789 C CA . LYS A 1 225 ? 27.567 3.237 6.219 1.00 98.25 225 LYS A CA 1
ATOM 1790 C C . LYS A 1 225 ? 29.060 3.496 5.970 1.00 98.25 225 LYS A C 1
ATOM 1792 O O . LYS A 1 225 ? 29.797 3.691 6.932 1.00 98.25 225 LYS A O 1
ATOM 1797 N N . THR A 1 226 ? 29.510 3.487 4.716 1.00 95.94 226 THR A N 1
ATOM 1798 C CA . THR A 1 226 ? 30.930 3.700 4.348 1.00 95.94 226 THR A CA 1
ATOM 1799 C C . THR A 1 226 ? 31.157 4.897 3.419 1.00 95.94 226 THR A C 1
ATOM 1801 O O . THR A 1 226 ? 32.296 5.276 3.168 1.00 95.94 226 THR A O 1
ATOM 1804 N N . SER A 1 227 ? 30.089 5.566 2.976 1.00 95.75 227 SER A N 1
ATOM 1805 C CA . SER A 1 227 ? 30.111 6.966 2.524 1.00 95.75 227 SER A CA 1
ATOM 1806 C C . SER A 1 227 ? 28.722 7.595 2.696 1.00 95.75 227 SER A C 1
ATOM 1808 O O . SER A 1 227 ? 27.767 6.880 2.993 1.00 95.75 227 SER A O 1
ATOM 1810 N N . HIS A 1 228 ? 28.576 8.897 2.422 1.00 91.44 228 HIS A N 1
ATOM 1811 C CA . HIS A 1 228 ? 27.289 9.618 2.425 1.00 91.44 228 HIS A CA 1
ATOM 1812 C C . HIS A 1 228 ? 26.146 8.910 1.675 1.00 91.44 228 HIS A C 1
ATOM 1814 O O . HIS A 1 228 ? 24.979 9.114 1.996 1.00 91.44 228 HIS A O 1
ATOM 1820 N N . LYS A 1 229 ? 26.445 8.090 0.655 1.00 97.81 229 LYS A N 1
ATOM 1821 C CA . LYS A 1 229 ? 25.424 7.412 -0.167 1.00 97.81 229 LYS A CA 1
ATOM 1822 C C . LYS A 1 229 ? 25.661 5.914 -0.369 1.00 97.81 229 LYS A C 1
ATOM 1824 O O . LYS A 1 229 ? 24.973 5.307 -1.187 1.00 97.81 229 LYS A O 1
ATOM 1829 N N . PHE A 1 230 ? 26.601 5.315 0.364 1.00 98.38 230 PHE A N 1
ATOM 1830 C CA . PHE A 1 230 ? 26.915 3.890 0.264 1.00 98.38 230 PHE A CA 1
ATOM 1831 C C . PHE A 1 230 ? 26.955 3.222 1.639 1.00 98.38 230 PHE A C 1
ATOM 1833 O O . PHE A 1 230 ? 27.555 3.744 2.581 1.00 98.38 230 PHE A O 1
ATOM 1840 N N . GLY A 1 231 ? 26.353 2.039 1.736 1.00 98.25 231 GLY A N 1
ATOM 1841 C CA . GLY A 1 231 ? 26.452 1.178 2.910 1.00 98.25 231 GLY A CA 1
ATOM 1842 C C . GLY A 1 231 ? 26.434 -0.298 2.534 1.00 98.25 231 GLY A C 1
ATOM 1843 O O . GLY A 1 231 ? 26.025 -0.662 1.431 1.00 98.25 231 GLY A O 1
ATOM 1844 N N . GLN A 1 232 ? 26.917 -1.137 3.445 1.00 98.06 232 GLN A N 1
ATOM 1845 C CA . GLN A 1 232 ? 27.231 -2.542 3.191 1.00 98.06 232 GLN A CA 1
ATOM 1846 C C . GLN A 1 232 ? 26.927 -3.440 4.392 1.00 98.06 232 GLN A C 1
ATOM 1848 O O . GLN A 1 232 ? 26.984 -2.987 5.533 1.00 98.06 232 GLN A O 1
ATOM 1853 N N . TRP A 1 233 ? 26.687 -4.729 4.148 1.00 98.19 233 TRP A N 1
ATOM 1854 C CA . TRP A 1 233 ? 26.651 -5.763 5.189 1.00 98.19 233 TRP A CA 1
ATOM 1855 C C . TRP A 1 233 ? 27.265 -7.071 4.681 1.00 98.19 233 TRP A C 1
ATOM 1857 O O . TRP A 1 233 ? 27.230 -7.369 3.485 1.00 98.19 233 TRP A O 1
ATOM 1867 N N . ALA A 1 234 ? 27.831 -7.856 5.596 1.00 96.38 234 ALA A N 1
ATOM 1868 C CA . ALA A 1 234 ? 28.304 -9.204 5.303 1.00 96.38 234 ALA A CA 1
ATOM 1869 C C . ALA A 1 234 ? 27.165 -10.219 5.472 1.00 96.38 234 ALA A C 1
ATOM 1871 O O . ALA A 1 234 ? 26.429 -10.174 6.459 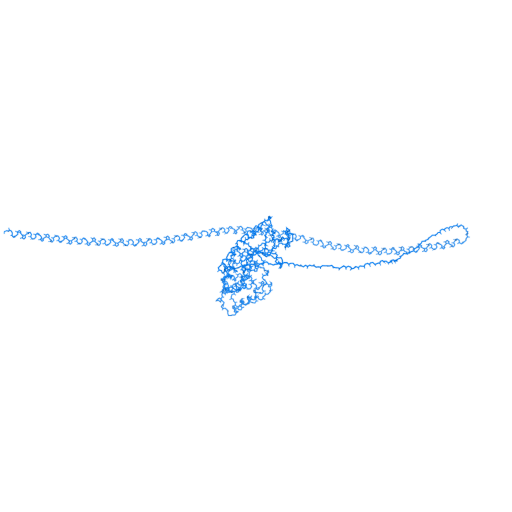1.00 96.38 234 ALA A O 1
ATOM 1872 N N . ASP A 1 235 ? 27.056 -11.158 4.534 1.00 94.81 235 ASP A N 1
ATOM 1873 C CA . ASP A 1 235 ? 26.188 -12.325 4.640 1.00 94.81 235 ASP A CA 1
ATOM 1874 C C . ASP A 1 235 ? 27.037 -13.602 4.622 1.00 94.81 235 ASP A C 1
ATOM 1876 O O . ASP A 1 235 ? 27.462 -14.091 3.572 1.00 94.81 235 ASP A O 1
ATOM 1880 N N . SER A 1 236 ? 27.273 -14.152 5.815 1.00 91.25 236 SER A N 1
ATOM 1881 C CA . SER A 1 236 ? 28.033 -15.389 6.012 1.00 91.25 236 SER A CA 1
ATOM 1882 C C . SER A 1 236 ? 27.355 -16.616 5.396 1.00 91.25 236 SER A C 1
ATOM 1884 O O . SER A 1 236 ? 28.048 -17.559 5.025 1.00 91.25 236 SER A O 1
ATOM 1886 N N . ARG A 1 237 ? 26.021 -16.619 5.249 1.00 89.69 237 ARG A N 1
ATOM 1887 C CA . ARG A 1 237 ? 25.270 -17.724 4.631 1.00 89.69 237 ARG A CA 1
ATOM 1888 C C . ARG A 1 237 ? 25.425 -17.714 3.111 1.00 89.69 237 ARG A C 1
ATOM 1890 O O . ARG A 1 237 ? 25.481 -18.775 2.499 1.00 89.69 237 ARG A O 1
ATOM 1897 N N . ALA A 1 238 ? 25.513 -16.527 2.514 1.00 87.81 238 ALA A N 1
ATOM 1898 C CA . ALA A 1 238 ? 25.776 -16.333 1.089 1.00 87.81 238 ALA A CA 1
ATOM 1899 C C . ALA A 1 238 ? 27.280 -16.193 0.744 1.00 87.81 238 ALA A C 1
ATOM 1901 O O . ALA A 1 238 ? 27.616 -16.014 -0.425 1.00 87.81 238 ALA A O 1
ATOM 1902 N N . ASN A 1 239 ? 28.186 -16.264 1.735 1.00 91.19 239 ASN A N 1
ATOM 1903 C CA . ASN A 1 239 ? 29.645 -16.080 1.602 1.00 91.19 239 ASN A CA 1
ATOM 1904 C C . ASN A 1 239 ? 30.036 -14.813 0.802 1.00 91.19 239 ASN A C 1
ATOM 1906 O O . ASN A 1 239 ? 30.983 -14.799 0.005 1.00 91.19 239 ASN A O 1
ATOM 1910 N N . THR A 1 240 ? 29.285 -13.730 1.004 1.00 94.06 240 THR A N 1
ATOM 1911 C CA . THR A 1 240 ? 29.435 -12.483 0.246 1.00 94.06 240 THR A CA 1
ATOM 1912 C C . THR A 1 240 ? 29.245 -11.257 1.134 1.00 94.06 240 THR A C 1
ATOM 1914 O O . THR A 1 240 ? 28.787 -11.347 2.273 1.00 94.06 240 THR A O 1
ATOM 1917 N N . VAL A 1 241 ? 29.613 -10.092 0.610 1.00 96.38 241 VAL A N 1
ATOM 1918 C CA . VAL A 1 241 ? 29.345 -8.792 1.227 1.00 96.38 241 VAL A CA 1
ATOM 1919 C C . VAL A 1 241 ? 28.568 -7.976 0.209 1.00 96.38 241 VAL A C 1
ATOM 1921 O O . VAL A 1 241 ? 29.068 -7.724 -0.887 1.00 96.38 241 VAL A O 1
ATOM 1924 N N . TYR A 1 242 ? 27.345 -7.595 0.562 1.00 98.06 242 TYR A N 1
ATOM 1925 C CA . TYR A 1 242 ? 26.475 -6.775 -0.273 1.00 98.06 242 TYR A CA 1
ATOM 1926 C C . TYR A 1 242 ? 26.731 -5.292 0.003 1.00 98.06 242 TYR A C 1
ATOM 1928 O O . TYR A 1 242 ? 26.972 -4.900 1.145 1.00 98.06 242 TYR A O 1
ATOM 1936 N N . GLY A 1 243 ? 26.651 -4.465 -1.038 1.00 98.06 243 GLY A N 1
ATOM 1937 C CA . GLY A 1 243 ? 26.796 -3.012 -0.971 1.00 98.06 243 GLY A CA 1
ATOM 1938 C C . GLY A 1 243 ? 25.703 -2.314 -1.774 1.00 98.06 243 GLY A C 1
ATOM 1939 O O . GLY A 1 243 ? 25.293 -2.803 -2.827 1.00 98.06 243 GLY A O 1
ATOM 1940 N N . LEU A 1 244 ? 25.210 -1.181 -1.274 1.00 98.62 244 LEU A N 1
ATOM 1941 C CA . LEU A 1 244 ? 24.093 -0.438 -1.859 1.00 98.62 244 LEU A CA 1
ATOM 1942 C C . LEU A 1 244 ? 24.455 1.033 -2.061 1.00 98.62 244 LEU A C 1
ATOM 1944 O O . LEU A 1 244 ? 24.706 1.749 -1.093 1.00 98.62 244 LEU A O 1
ATOM 1948 N N . GLY A 1 245 ? 24.433 1.481 -3.318 1.00 98.25 245 GLY A N 1
ATOM 1949 C CA . GLY A 1 245 ? 24.594 2.885 -3.704 1.00 98.25 245 GLY A CA 1
ATOM 1950 C C . GLY A 1 245 ? 23.242 3.579 -3.892 1.00 98.25 245 GLY A C 1
ATOM 1951 O O . GLY A 1 245 ? 22.544 3.321 -4.877 1.00 98.25 245 GLY A O 1
ATOM 1952 N N . PHE A 1 246 ? 22.880 4.465 -2.966 1.00 98.19 246 PHE A N 1
ATOM 1953 C CA . PHE A 1 246 ? 21.607 5.196 -2.947 1.00 98.19 246 PHE A CA 1
ATOM 1954 C C . PHE A 1 246 ? 21.683 6.542 -3.689 1.00 98.19 246 PHE A C 1
ATOM 1956 O O . PHE A 1 246 ? 22.756 7.103 -3.921 1.00 98.19 246 PHE A O 1
ATOM 1963 N N . SER A 1 247 ? 20.524 7.106 -4.043 1.00 94.25 247 SER A N 1
ATOM 1964 C CA . SER A 1 247 ? 20.446 8.429 -4.683 1.00 94.25 247 SER A CA 1
ATOM 1965 C C . SER A 1 247 ? 20.788 9.587 -3.733 1.00 94.25 247 SER A C 1
ATOM 1967 O O . SER A 1 247 ? 21.445 10.540 -4.162 1.00 94.25 247 SER A O 1
ATOM 1969 N N . SER A 1 248 ? 20.420 9.474 -2.450 1.00 94.62 248 SER A N 1
ATOM 1970 C CA . SER A 1 248 ? 20.599 10.483 -1.395 1.00 94.62 248 SER A CA 1
ATOM 1971 C C . SER A 1 248 ? 21.028 9.859 -0.057 1.00 94.62 248 SER A C 1
ATOM 1973 O O . SER A 1 248 ? 20.818 8.667 0.183 1.00 94.62 248 SER A O 1
ATOM 1975 N N . GLU A 1 249 ? 21.590 10.677 0.836 1.00 97.00 249 GLU A N 1
ATOM 1976 C CA . GLU A 1 249 ? 21.955 10.262 2.200 1.00 97.00 249 GLU A CA 1
ATOM 1977 C C . GLU A 1 249 ? 20.728 9.925 3.062 1.00 97.00 249 GLU A C 1
ATOM 1979 O O . GLU A 1 249 ? 20.767 8.993 3.865 1.00 97.00 249 GLU A O 1
ATOM 1984 N N . ALA A 1 250 ? 19.598 10.605 2.837 1.00 91.56 250 ALA A N 1
ATOM 1985 C CA . ALA A 1 250 ? 18.330 10.289 3.493 1.00 91.56 250 ALA A CA 1
ATOM 1986 C C . ALA A 1 250 ? 17.873 8.846 3.201 1.00 91.56 250 ALA A C 1
ATOM 1988 O O . ALA A 1 250 ? 17.449 8.137 4.114 1.00 91.56 250 ALA A O 1
ATOM 1989 N N . HIS A 1 251 ? 18.022 8.370 1.956 1.00 90.06 251 HIS A N 1
ATOM 1990 C CA . HIS A 1 251 ? 17.704 6.983 1.598 1.00 90.06 251 HIS A CA 1
ATOM 1991 C C . HIS A 1 251 ? 18.675 5.969 2.223 1.00 90.06 251 HIS A C 1
ATOM 1993 O O . HIS A 1 251 ? 18.222 4.924 2.690 1.00 90.06 251 HIS A O 1
ATOM 1999 N N . LEU A 1 252 ? 19.978 6.280 2.282 1.00 97.81 252 LEU A N 1
ATOM 2000 C CA . LEU A 1 252 ? 20.967 5.444 2.976 1.00 97.81 252 LEU A CA 1
ATOM 2001 C C . LEU A 1 252 ? 20.650 5.330 4.472 1.00 97.81 252 LEU A C 1
ATOM 2003 O O . LEU A 1 252 ? 20.654 4.231 5.025 1.00 97.81 252 LEU A O 1
ATOM 2007 N N . SER A 1 253 ? 20.378 6.460 5.127 1.00 96.19 253 SER A N 1
ATOM 2008 C CA . SER A 1 253 ? 20.057 6.486 6.552 1.00 96.19 253 SER A CA 1
ATOM 2009 C C . SER A 1 253 ? 18.767 5.730 6.836 1.00 96.19 253 SER A C 1
ATOM 2011 O O . SER A 1 253 ? 18.809 4.787 7.618 1.00 96.19 253 SER A O 1
ATOM 2013 N N . LYS A 1 254 ? 17.681 5.991 6.096 1.00 91.06 254 LYS A N 1
ATOM 2014 C CA . LYS A 1 254 ? 16.413 5.282 6.312 1.00 91.06 254 LYS A CA 1
ATOM 2015 C C . LYS A 1 254 ? 16.512 3.769 6.088 1.00 91.06 254 LYS A C 1
ATOM 2017 O O . LYS A 1 254 ? 15.828 3.006 6.769 1.00 91.06 254 LYS A O 1
ATOM 2022 N N . PHE A 1 255 ? 17.372 3.323 5.166 1.00 96.38 255 PHE A N 1
ATOM 2023 C CA . PHE A 1 255 ? 17.659 1.900 4.972 1.00 96.38 255 PHE A CA 1
ATOM 2024 C C . PHE A 1 255 ? 18.442 1.299 6.150 1.00 96.38 255 PHE A C 1
ATOM 2026 O O . PHE A 1 255 ? 18.130 0.187 6.569 1.00 96.38 255 PHE A O 1
ATOM 2033 N N . ALA A 1 256 ? 19.422 2.024 6.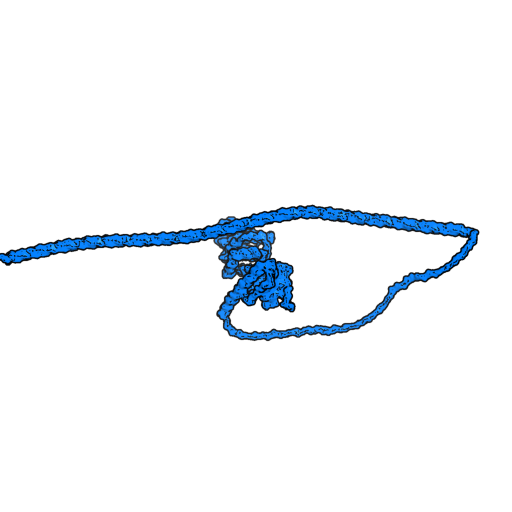702 1.00 97.75 256 ALA A N 1
ATOM 2034 C CA . ALA A 1 256 ? 20.181 1.596 7.878 1.00 97.75 256 ALA A CA 1
ATOM 2035 C C . ALA A 1 256 ? 19.304 1.522 9.142 1.00 97.75 256 ALA A C 1
ATOM 2037 O O . ALA A 1 256 ? 19.390 0.544 9.883 1.00 97.75 256 ALA A O 1
ATOM 2038 N N . ASP A 1 257 ? 18.414 2.499 9.345 1.00 93.25 257 ASP A N 1
ATOM 2039 C CA . ASP A 1 257 ? 17.460 2.514 10.461 1.00 93.25 257 ASP A CA 1
ATOM 2040 C C . ASP A 1 257 ? 16.548 1.275 10.403 1.00 93.25 257 ASP A C 1
ATOM 2042 O O . ASP A 1 257 ? 16.374 0.565 11.394 1.00 93.25 257 ASP A O 1
ATOM 2046 N N . LYS A 1 258 ? 16.027 0.954 9.206 1.00 90.81 258 LYS A N 1
ATOM 2047 C CA . LYS A 1 258 ? 15.243 -0.268 8.977 1.00 90.81 258 LYS A CA 1
ATOM 2048 C C . LYS A 1 258 ? 16.064 -1.549 9.128 1.00 90.81 258 LYS A C 1
ATOM 2050 O O . LYS A 1 258 ? 15.528 -2.534 9.626 1.00 90.81 258 LYS A O 1
ATOM 2055 N N . PHE A 1 259 ? 17.352 -1.549 8.783 1.00 96.69 259 PHE A N 1
ATOM 2056 C CA . PHE A 1 259 ? 18.220 -2.698 9.054 1.00 96.69 259 PHE A CA 1
ATOM 2057 C C . PHE A 1 259 ? 18.311 -2.973 10.562 1.00 96.69 259 PHE A C 1
ATOM 2059 O O . PHE A 1 259 ? 18.179 -4.121 10.979 1.00 96.69 259 PHE A O 1
ATOM 2066 N N . ALA A 1 260 ? 18.487 -1.935 11.387 1.00 92.25 260 ALA A N 1
ATOM 2067 C CA . ALA A 1 260 ? 18.525 -2.072 12.843 1.00 92.25 260 ALA A CA 1
ATOM 2068 C C . ALA A 1 260 ? 17.183 -2.572 13.416 1.00 92.25 260 ALA A C 1
ATOM 2070 O O . ALA A 1 260 ? 17.171 -3.520 14.202 1.00 92.25 260 ALA A O 1
ATOM 2071 N N . GLU A 1 261 ? 16.064 -1.998 12.962 1.00 86.50 261 GLU A N 1
ATOM 2072 C CA . GLU A 1 261 ? 14.700 -2.406 13.333 1.00 86.50 261 GLU A CA 1
ATOM 2073 C C . GLU A 1 261 ? 14.448 -3.899 13.049 1.00 86.50 261 GLU A C 1
ATOM 2075 O O . GLU A 1 261 ? 14.080 -4.661 13.947 1.00 86.50 261 GLU A O 1
ATOM 2080 N N . PHE A 1 262 ? 14.717 -4.356 11.820 1.00 84.94 262 PHE A N 1
ATOM 2081 C CA . PHE A 1 262 ? 14.481 -5.750 11.434 1.00 84.94 262 PHE A CA 1
ATOM 2082 C C . PHE A 1 262 ? 15.517 -6.733 12.005 1.00 84.94 262 PHE A C 1
ATOM 2084 O O . PHE A 1 262 ? 15.211 -7.917 12.147 1.00 84.94 262 PHE A O 1
ATOM 2091 N N . LYS A 1 263 ? 16.712 -6.270 12.395 1.00 90.12 263 LYS A N 1
ATOM 2092 C CA . LYS A 1 263 ? 17.707 -7.076 13.122 1.00 90.12 263 LYS A CA 1
ATOM 2093 C C . LYS A 1 263 ? 17.233 -7.405 14.544 1.00 90.12 263 LYS A C 1
ATOM 2095 O O . LYS A 1 263 ? 17.332 -8.559 14.958 1.00 90.12 263 LYS A O 1
ATOM 2100 N N . GLU A 1 264 ? 16.667 -6.439 15.272 1.00 81.31 264 GLU A N 1
ATOM 2101 C CA . GLU A 1 264 ? 16.063 -6.707 16.589 1.00 81.31 264 GLU A CA 1
ATOM 2102 C C . GLU A 1 264 ? 14.767 -7.523 16.475 1.00 81.31 264 GLU A C 1
ATOM 2104 O O . GLU A 1 264 ? 14.551 -8.446 17.261 1.00 81.31 264 GLU A O 1
ATOM 2109 N N . ALA A 1 265 ? 13.949 -7.285 15.445 1.00 73.31 265 ALA A N 1
ATOM 2110 C CA . ALA A 1 265 ? 12.789 -8.133 15.169 1.00 73.31 265 ALA A CA 1
ATOM 2111 C C . ALA A 1 265 ? 13.194 -9.596 14.873 1.00 73.31 265 ALA A C 1
ATOM 2113 O O . ALA A 1 265 ? 12.552 -10.525 15.365 1.00 73.31 265 ALA A O 1
ATOM 2114 N N . ALA A 1 266 ? 14.297 -9.821 14.146 1.00 75.88 266 ALA A N 1
ATOM 2115 C CA . ALA A 1 266 ? 14.855 -11.155 13.913 1.00 75.88 266 ALA A CA 1
ATOM 2116 C C . ALA A 1 266 ? 15.381 -11.821 15.200 1.00 75.88 266 ALA A C 1
ATOM 2118 O O . ALA A 1 266 ? 15.270 -13.040 15.342 1.00 75.88 266 ALA A O 1
ATOM 2119 N N . ARG A 1 267 ? 15.903 -11.045 16.163 1.00 82.56 267 ARG A N 1
ATOM 2120 C CA . ARG A 1 267 ? 16.280 -11.551 17.495 1.00 82.56 267 ARG A CA 1
ATOM 2121 C C . ARG A 1 267 ? 15.048 -12.045 18.261 1.00 82.56 267 ARG A C 1
ATOM 2123 O O . ARG A 1 267 ? 15.003 -13.214 18.636 1.00 82.56 267 ARG A O 1
ATOM 2130 N N . LEU A 1 268 ? 14.013 -11.210 18.369 1.00 76.25 268 LEU A N 1
ATOM 2131 C CA . LEU A 1 268 ? 12.746 -11.534 19.049 1.00 76.25 268 LEU A CA 1
ATOM 2132 C C . LEU A 1 268 ? 11.942 -12.664 18.375 1.00 76.25 268 LEU A C 1
ATOM 2134 O O . LEU A 1 268 ? 11.110 -13.307 19.021 1.00 76.25 268 LEU A O 1
ATOM 2138 N N . ALA A 1 269 ? 12.141 -12.890 17.073 1.00 72.12 269 ALA A N 1
ATOM 2139 C CA . ALA A 1 269 ? 11.573 -14.028 16.350 1.00 72.12 269 ALA A CA 1
ATOM 2140 C C . ALA A 1 269 ? 12.345 -15.329 16.637 1.00 72.12 269 ALA A C 1
ATOM 2142 O O . ALA A 1 269 ? 11.728 -16.377 16.836 1.00 72.12 269 ALA A O 1
ATOM 2143 N N . LYS A 1 270 ? 13.683 -15.266 16.722 1.00 78.12 270 LYS A N 1
ATOM 2144 C CA . LYS A 1 270 ? 14.525 -16.415 17.092 1.00 78.12 270 LYS A CA 1
ATOM 2145 C C . LYS A 1 270 ? 14.305 -16.842 18.542 1.00 78.12 270 LYS A C 1
ATOM 2147 O O . LYS A 1 270 ? 14.182 -18.035 18.784 1.00 78.12 270 LYS A O 1
ATOM 2152 N N . GLU A 1 271 ? 14.206 -15.896 19.473 1.00 81.62 271 GLU A N 1
ATOM 2153 C CA . GLU A 1 271 ? 13.962 -16.167 20.899 1.00 81.62 271 GLU A CA 1
ATOM 2154 C C . GLU A 1 271 ? 12.635 -16.913 21.102 1.00 81.62 271 GLU A C 1
ATOM 2156 O O . GLU A 1 271 ? 12.651 -18.039 21.589 1.00 81.62 271 GLU A O 1
ATOM 2161 N N . ARG A 1 272 ? 11.517 -16.399 20.568 1.00 71.38 272 ARG A N 1
ATOM 2162 C CA . ARG A 1 272 ? 10.216 -17.103 20.610 1.00 71.38 272 ARG A CA 1
ATOM 2163 C C . ARG A 1 272 ? 10.204 -18.454 19.886 1.00 71.38 272 ARG A C 1
ATOM 2165 O O . ARG A 1 272 ? 9.408 -19.328 20.224 1.00 71.38 272 ARG A O 1
ATOM 2172 N N . SER A 1 273 ? 11.071 -18.641 18.891 1.00 70.88 273 SER A N 1
ATOM 2173 C CA . SER A 1 273 ? 11.238 -19.938 18.221 1.00 70.88 273 SER A CA 1
ATOM 2174 C C . SER A 1 273 ? 12.046 -20.925 19.068 1.00 70.88 273 SER A C 1
ATOM 2176 O O . SER A 1 273 ? 11.751 -22.116 19.044 1.00 70.88 273 SER A O 1
ATOM 2178 N N . GLN A 1 274 ? 13.026 -20.442 19.840 1.00 65.06 274 GLN A N 1
ATOM 2179 C CA . GLN A 1 274 ? 13.790 -21.249 20.789 1.00 65.06 274 GLN A CA 1
ATOM 2180 C C . GLN A 1 274 ? 12.973 -21.616 22.026 1.00 65.06 274 GLN A C 1
ATOM 2182 O O . GLN A 1 274 ? 12.929 -22.793 22.350 1.00 65.06 274 GLN A O 1
ATOM 2187 N N . GLU A 1 275 ? 12.238 -20.686 22.644 1.00 59.94 275 GLU A N 1
ATOM 2188 C CA . GLU A 1 275 ? 11.323 -20.993 23.762 1.00 59.94 275 GLU A CA 1
ATOM 2189 C C . GLU A 1 275 ? 10.331 -22.110 23.386 1.00 59.94 275 GLU A C 1
ATOM 2191 O O . GLU A 1 275 ? 10.087 -23.041 24.155 1.00 59.94 275 GLU A O 1
ATOM 2196 N N . LYS A 1 276 ? 9.814 -22.068 22.149 1.00 56.44 276 LYS A N 1
ATOM 2197 C CA . LYS A 1 276 ? 8.910 -23.086 21.596 1.00 56.44 276 LYS A CA 1
ATOM 2198 C C . LYS A 1 276 ? 9.585 -24.441 21.312 1.00 56.44 276 LYS A C 1
ATOM 2200 O O . LYS A 1 276 ? 8.875 -25.437 21.206 1.00 56.44 276 LYS A O 1
ATOM 2205 N N . MET A 1 277 ? 10.914 -24.497 21.192 1.00 55.19 277 MET A N 1
ATOM 2206 C CA . MET A 1 277 ? 11.686 -25.737 21.003 1.00 55.19 277 MET A CA 1
ATOM 2207 C C . MET A 1 277 ? 12.268 -26.283 22.314 1.00 55.19 277 MET A C 1
ATOM 2209 O O . MET A 1 277 ? 12.255 -27.493 22.527 1.00 55.19 277 MET A O 1
ATOM 2213 N N . GLU A 1 278 ? 12.728 -25.421 23.221 1.00 46.75 278 GLU A N 1
ATOM 2214 C CA . GLU A 1 278 ? 13.334 -25.798 24.506 1.00 46.75 278 GLU A CA 1
ATOM 2215 C C . GLU A 1 278 ? 12.305 -26.439 25.458 1.00 46.75 278 GLU A C 1
ATOM 2217 O O . GLU A 1 278 ? 12.651 -27.336 26.223 1.00 46.75 278 GLU A O 1
ATOM 2222 N N . LEU A 1 279 ? 11.013 -26.120 25.299 1.00 48.81 279 LEU A N 1
ATOM 2223 C CA . LEU A 1 279 ? 9.892 -26.865 25.896 1.00 48.81 279 LEU A CA 1
ATOM 2224 C C . LEU A 1 279 ? 9.685 -28.290 25.327 1.00 48.81 279 LEU A C 1
ATOM 2226 O O . LEU A 1 279 ? 8.784 -28.993 25.785 1.00 48.81 279 LEU A O 1
ATOM 2230 N N . THR A 1 280 ? 10.463 -28.728 24.327 1.00 45.47 280 THR A N 1
ATOM 2231 C CA . THR A 1 280 ? 10.218 -29.983 23.581 1.00 45.47 280 THR A CA 1
ATOM 2232 C C . THR A 1 280 ? 11.432 -30.893 23.343 1.00 45.47 280 THR A C 1
ATOM 2234 O O . THR A 1 280 ? 11.247 -31.971 22.779 1.00 45.47 280 THR A O 1
ATOM 2237 N N . SER A 1 281 ? 12.657 -30.545 23.769 1.00 36.91 281 SER A N 1
ATOM 2238 C CA . SER A 1 281 ? 13.828 -31.416 23.531 1.00 36.91 281 SER A CA 1
ATOM 2239 C C . SER A 1 281 ? 14.954 -31.327 24.570 1.00 36.91 281 SER A C 1
ATOM 2241 O O . SER A 1 281 ? 15.642 -30.312 24.670 1.00 36.91 281 SER A O 1
ATOM 2243 N N . THR A 1 282 ? 15.236 -32.445 25.246 1.00 29.92 282 THR A N 1
ATOM 2244 C CA . THR A 1 282 ? 16.536 -32.722 25.891 1.00 29.92 282 THR A CA 1
ATOM 2245 C C . THR A 1 282 ? 17.606 -33.125 24.856 1.00 29.92 282 THR A C 1
ATOM 2247 O O . THR A 1 282 ? 17.258 -33.731 23.841 1.00 29.92 282 THR A O 1
ATOM 2250 N N . PRO A 1 283 ? 18.902 -32.824 25.081 1.00 35.91 283 PRO A N 1
ATOM 2251 C CA . PRO A 1 283 ? 19.948 -32.944 24.058 1.00 35.91 283 PRO A CA 1
ATOM 2252 C C . PRO A 1 283 ? 20.635 -34.322 23.994 1.00 35.91 283 PRO A C 1
ATOM 2254 O O . PRO A 1 283 ? 20.667 -35.071 24.970 1.00 35.91 283 PRO A O 1
ATOM 2257 N N . SER A 1 284 ? 21.263 -34.630 22.852 1.00 27.59 284 SER A N 1
ATOM 2258 C CA . SER A 1 284 ? 22.241 -35.723 22.681 1.00 27.59 284 SER A CA 1
ATOM 2259 C C . SER A 1 284 ? 23.221 -35.434 21.525 1.00 27.59 284 SER A C 1
ATOM 2261 O O . SER A 1 284 ? 22.985 -34.548 20.708 1.00 27.59 284 SER A O 1
ATOM 2263 N N . GLN A 1 285 ? 24.360 -36.131 21.529 1.00 31.06 285 GLN A N 1
ATOM 2264 C CA . GLN A 1 285 ? 25.664 -35.709 20.986 1.00 31.06 285 GLN A CA 1
ATOM 2265 C C . GLN A 1 285 ? 25.935 -35.913 19.468 1.00 31.06 285 GLN A C 1
ATOM 2267 O O . GLN A 1 285 ? 25.751 -37.006 18.951 1.00 31.06 285 GLN A O 1
ATOM 2272 N N . GLU A 1 286 ? 26.513 -34.868 18.841 1.00 25.58 286 GLU A N 1
ATOM 2273 C CA . GLU A 1 286 ? 27.898 -34.827 18.280 1.00 25.58 286 GLU A CA 1
ATOM 2274 C C . GLU A 1 286 ? 28.306 -35.588 16.980 1.00 25.58 286 GLU A C 1
ATOM 2276 O O . GLU A 1 286 ? 27.771 -36.633 16.638 1.00 25.58 286 GLU A O 1
ATOM 2281 N N . SER A 1 287 ? 29.383 -35.084 16.336 1.00 28.48 287 SER A N 1
ATOM 2282 C CA . SER A 1 287 ? 30.191 -35.668 15.223 1.00 28.48 287 SER A CA 1
ATOM 2283 C C . SER A 1 287 ? 29.644 -35.587 13.775 1.00 28.48 287 SER A C 1
ATOM 2285 O O . SER A 1 287 ? 28.440 -35.618 13.566 1.00 28.48 287 SER A O 1
ATOM 2287 N N . ALA A 1 288 ? 30.456 -35.542 12.697 1.00 28.27 288 ALA A N 1
ATOM 2288 C CA . ALA A 1 288 ? 31.845 -35.066 12.495 1.00 28.27 288 ALA A CA 1
ATOM 2289 C C . ALA A 1 288 ? 32.172 -34.880 10.976 1.00 28.27 288 ALA A C 1
ATOM 2291 O O . ALA A 1 288 ? 31.406 -35.278 10.104 1.00 28.27 288 ALA A O 1
ATOM 2292 N N . THR A 1 289 ? 33.324 -34.266 10.685 1.00 27.72 289 THR A N 1
ATOM 2293 C CA . THR A 1 289 ? 33.941 -33.881 9.385 1.00 27.72 289 THR A CA 1
ATOM 2294 C C . THR A 1 289 ? 34.188 -34.977 8.322 1.00 27.72 289 THR A C 1
ATOM 2296 O O . THR A 1 289 ? 34.459 -36.120 8.676 1.00 27.72 289 THR A O 1
ATOM 2299 N N . GLY A 1 290 ? 34.302 -34.584 7.037 1.00 27.88 290 GLY A N 1
ATOM 2300 C CA . GLY A 1 290 ? 34.902 -35.367 5.930 1.00 27.88 290 GLY A CA 1
ATOM 2301 C C . GLY A 1 290 ? 35.198 -34.500 4.683 1.00 27.88 290 GLY A C 1
ATOM 2302 O O . GLY A 1 290 ? 34.470 -33.539 4.449 1.00 27.88 290 GLY A O 1
ATOM 2303 N N . ASP A 1 291 ? 36.268 -34.788 3.921 1.00 25.86 291 ASP A N 1
ATOM 2304 C CA . ASP A 1 291 ? 36.903 -33.844 2.962 1.00 25.86 291 ASP A CA 1
ATOM 2305 C C . ASP A 1 291 ? 37.571 -34.552 1.735 1.00 25.86 291 ASP A C 1
ATOM 2307 O O . ASP A 1 291 ? 37.605 -35.781 1.694 1.00 25.86 291 ASP A O 1
ATOM 2311 N N . LEU A 1 292 ? 38.172 -33.770 0.813 1.00 28.78 292 LEU A N 1
ATOM 2312 C CA . LEU A 1 292 ? 39.250 -34.085 -0.174 1.00 28.78 292 LEU A CA 1
ATOM 2313 C C . LEU A 1 292 ? 38.982 -34.592 -1.632 1.00 28.78 292 LEU A C 1
ATOM 2315 O O . LEU A 1 292 ? 38.730 -35.763 -1.890 1.00 28.78 292 LEU A O 1
ATOM 2319 N N . GLN A 1 293 ? 39.328 -33.688 -2.573 1.00 25.02 293 GLN A N 1
ATOM 2320 C CA . GLN A 1 293 ? 40.249 -33.813 -3.743 1.00 25.02 293 GLN A CA 1
ATOM 2321 C C . GLN A 1 293 ? 39.914 -34.476 -5.111 1.00 25.02 293 GLN A C 1
ATOM 2323 O O . GLN A 1 293 ? 39.223 -35.479 -5.246 1.00 25.02 293 GLN A O 1
ATOM 2328 N N . SER A 1 294 ? 40.524 -33.860 -6.143 1.00 34.69 294 SER A N 1
ATOM 2329 C CA . SER A 1 294 ? 40.589 -34.219 -7.580 1.00 34.69 294 SER A CA 1
ATOM 2330 C C . SER A 1 294 ? 41.882 -34.997 -7.932 1.00 34.69 294 SER A C 1
ATOM 2332 O O . SER A 1 294 ? 42.717 -35.193 -7.048 1.00 34.69 294 SER A O 1
ATOM 2334 N N . PRO A 1 295 ? 42.125 -35.387 -9.209 1.00 34.78 295 PRO A N 1
ATOM 2335 C CA . PRO A 1 295 ? 43.033 -34.567 -10.045 1.00 34.78 295 PRO A CA 1
ATOM 2336 C C . PRO A 1 295 ? 42.734 -34.561 -11.573 1.00 34.78 295 PRO A C 1
ATOM 2338 O O . PRO A 1 295 ? 41.741 -35.114 -12.037 1.00 34.78 295 PRO A O 1
ATOM 2341 N N . VAL A 1 296 ? 43.608 -33.901 -12.351 1.00 28.97 296 VAL A N 1
ATOM 2342 C CA . VAL A 1 296 ? 43.562 -33.700 -13.822 1.00 28.97 296 VAL A CA 1
ATOM 2343 C C . VAL A 1 296 ? 44.830 -34.288 -14.477 1.00 28.97 296 VAL A C 1
ATOM 2345 O O . VAL A 1 296 ? 45.869 -34.335 -13.824 1.00 28.97 296 VAL A O 1
ATOM 2348 N N . THR A 1 297 ? 44.788 -34.673 -15.763 1.00 30.05 297 THR A N 1
ATOM 2349 C CA . THR A 1 297 ? 45.964 -35.120 -16.555 1.00 30.05 297 THR A CA 1
ATOM 2350 C C . THR A 1 297 ? 45.960 -34.588 -18.004 1.00 30.05 297 THR A C 1
ATOM 2352 O O . THR A 1 297 ? 44.909 -34.664 -18.645 1.00 30.05 297 THR A O 1
ATOM 2355 N N . PRO A 1 298 ? 47.104 -34.114 -18.548 1.00 38.22 298 PRO A N 1
ATOM 2356 C CA . PRO A 1 298 ? 47.270 -33.757 -19.969 1.00 38.22 298 PRO A CA 1
ATOM 2357 C C . PRO A 1 298 ? 48.479 -34.429 -20.692 1.00 38.22 298 PRO A C 1
ATOM 2359 O O . PRO A 1 298 ? 49.239 -35.172 -20.083 1.00 38.22 298 PRO A O 1
ATOM 2362 N N . GLU A 1 299 ? 48.658 -34.065 -21.977 1.00 25.80 299 GLU A N 1
ATOM 2363 C CA . GLU A 1 299 ? 49.857 -34.166 -22.859 1.00 25.80 299 GLU A CA 1
ATOM 2364 C C . GLU A 1 299 ? 50.204 -35.445 -23.673 1.00 25.80 299 GLU A C 1
ATOM 2366 O O . GLU A 1 299 ? 50.432 -36.531 -23.148 1.00 25.80 299 GLU A O 1
ATOM 2371 N N . ASN A 1 300 ? 50.321 -35.238 -25.000 1.00 27.27 300 ASN A N 1
ATOM 2372 C CA . ASN A 1 300 ? 51.329 -35.721 -25.981 1.00 27.27 300 ASN A CA 1
ATOM 2373 C C . ASN A 1 300 ? 50.887 -35.175 -27.374 1.00 27.27 300 ASN A C 1
ATOM 2375 O O . ASN A 1 300 ? 49.708 -35.306 -27.687 1.00 27.27 300 ASN A O 1
ATOM 2379 N N . ILE A 1 301 ? 51.620 -34.434 -28.228 1.00 27.05 301 ILE A N 1
ATOM 2380 C CA . ILE A 1 301 ? 53.038 -34.326 -28.669 1.00 27.05 301 ILE A CA 1
ATOM 2381 C C . ILE A 1 301 ? 53.329 -35.091 -29.989 1.00 27.05 301 ILE A C 1
ATOM 2383 O O . ILE A 1 301 ? 52.929 -36.240 -30.142 1.00 27.05 301 ILE A O 1
ATOM 2387 N N . ASN A 1 302 ? 54.100 -34.433 -30.886 1.00 27.52 302 ASN A N 1
ATOM 2388 C CA . ASN A 1 302 ? 54.666 -34.876 -32.189 1.00 27.52 302 ASN A CA 1
ATOM 2389 C C . ASN A 1 302 ? 53.729 -34.774 -33.432 1.00 27.52 302 ASN A C 1
ATOM 2391 O O . ASN A 1 302 ? 52.556 -35.108 -33.333 1.00 27.52 302 ASN A O 1
ATOM 2395 N N . GLY A 1 303 ? 54.146 -34.360 -34.647 1.00 24.53 303 GLY A N 1
ATOM 2396 C CA . GLY A 1 303 ? 55.395 -33.716 -35.131 1.00 24.53 303 GLY A CA 1
ATOM 2397 C C . GLY A 1 303 ? 55.761 -34.070 -36.603 1.00 24.53 303 GLY A C 1
ATOM 2398 O O . GLY A 1 303 ? 55.363 -35.136 -37.060 1.00 24.53 303 GLY A O 1
ATOM 2399 N N . THR A 1 304 ? 56.576 -33.233 -37.298 1.00 27.56 304 THR A N 1
ATOM 2400 C CA . THR A 1 304 ? 57.353 -33.472 -38.577 1.00 27.56 304 THR A CA 1
ATOM 2401 C C . THR A 1 304 ? 57.016 -32.659 -39.870 1.00 27.56 304 THR A C 1
ATOM 2403 O O . THR A 1 304 ? 56.216 -33.080 -40.694 1.00 27.56 304 THR A O 1
ATOM 2406 N N . ASN A 1 305 ? 57.733 -31.535 -40.060 1.00 27.16 305 ASN A N 1
ATOM 2407 C CA . ASN A 1 305 ? 58.600 -31.091 -41.197 1.00 27.16 305 ASN A CA 1
ATOM 2408 C C . ASN A 1 305 ? 58.214 -30.946 -42.721 1.00 27.16 305 ASN A C 1
ATOM 2410 O O . ASN A 1 305 ? 57.939 -31.922 -43.404 1.00 27.16 305 ASN A O 1
ATOM 2414 N N . GLU A 1 306 ? 58.415 -29.708 -43.240 1.00 27.92 306 GLU A N 1
ATOM 2415 C CA . GLU A 1 306 ? 59.003 -29.178 -44.527 1.00 27.92 306 GLU A CA 1
ATOM 2416 C C . GLU A 1 306 ? 58.838 -29.804 -45.955 1.00 27.92 306 GLU A C 1
ATOM 2418 O O . GLU A 1 306 ? 59.114 -30.985 -46.141 1.00 27.92 306 GLU A O 1
ATOM 2423 N N . ARG A 1 307 ? 58.650 -28.952 -47.016 1.00 28.09 307 ARG A N 1
ATOM 2424 C CA . ARG A 1 307 ? 59.707 -28.530 -48.021 1.00 28.09 307 ARG A CA 1
ATOM 2425 C C . ARG A 1 307 ? 59.250 -27.821 -49.359 1.00 28.09 307 ARG A C 1
ATOM 2427 O O . ARG A 1 307 ? 58.701 -28.465 -50.237 1.00 28.09 307 ARG A O 1
ATOM 2434 N N . VAL A 1 308 ? 59.619 -26.530 -49.534 1.00 28.19 308 VAL A N 1
ATOM 2435 C CA . VAL A 1 308 ? 60.177 -25.765 -50.722 1.00 28.19 308 VAL A CA 1
ATOM 2436 C C . VAL A 1 308 ? 59.630 -25.853 -52.199 1.00 28.19 308 VAL A C 1
ATOM 2438 O O . VAL A 1 308 ? 59.880 -26.855 -52.853 1.00 28.19 308 VAL A O 1
ATOM 2441 N N . THR A 1 309 ? 59.061 -24.719 -52.708 1.00 28.92 309 THR A N 1
ATOM 2442 C CA . THR A 1 309 ? 59.153 -23.938 -54.026 1.00 28.92 309 THR A CA 1
ATOM 2443 C C . THR A 1 309 ? 59.333 -24.630 -55.432 1.00 28.92 309 THR A C 1
ATOM 2445 O O . THR A 1 309 ? 59.345 -25.857 -55.448 1.00 28.92 309 THR A O 1
ATOM 2448 N N . PRO A 1 310 ? 59.471 -23.960 -56.639 1.00 43.88 310 PRO A N 1
ATOM 2449 C CA . PRO A 1 310 ? 59.397 -22.523 -57.067 1.00 43.88 310 PRO A CA 1
ATOM 2450 C C . PRO A 1 310 ? 58.710 -22.134 -58.442 1.00 43.88 310 PRO A C 1
ATOM 2452 O O . PRO A 1 310 ? 58.406 -22.982 -59.272 1.00 43.88 310 PRO A O 1
ATOM 2455 N N . ASP A 1 311 ? 58.566 -20.808 -58.663 1.00 28.17 311 ASP A N 1
ATOM 2456 C CA . ASP A 1 311 ? 58.719 -19.923 -59.868 1.00 28.17 311 ASP A CA 1
ATOM 2457 C C . ASP A 1 311 ? 58.115 -20.122 -61.293 1.00 28.17 311 ASP A C 1
ATOM 2459 O O . ASP A 1 311 ? 58.110 -21.201 -61.876 1.00 28.17 311 ASP A O 1
ATOM 2463 N N . THR A 1 312 ? 57.740 -18.979 -61.918 1.00 28.55 312 THR A N 1
ATOM 2464 C CA . THR A 1 312 ? 57.892 -18.540 -63.351 1.00 28.55 312 THR A CA 1
ATOM 2465 C C . THR A 1 312 ? 57.203 -17.155 -63.554 1.00 28.55 312 THR A C 1
ATOM 2467 O O . THR A 1 312 ? 56.246 -16.874 -62.842 1.00 28.55 312 THR A O 1
ATOM 2470 N N . ALA A 1 313 ? 57.550 -16.216 -64.462 1.00 29.34 313 ALA A N 1
ATOM 2471 C CA . ALA A 1 313 ? 58.712 -15.973 -65.346 1.00 29.34 313 ALA A CA 1
ATOM 2472 C C . ALA A 1 313 ? 58.767 -14.477 -65.813 1.00 29.34 313 ALA A C 1
ATOM 2474 O O . ALA A 1 313 ? 57.780 -13.756 -65.680 1.00 29.34 313 ALA A O 1
ATOM 2475 N N . PHE A 1 314 ? 59.883 -14.028 -66.418 1.00 30.58 314 PHE A N 1
ATOM 2476 C CA . PHE A 1 314 ? 60.109 -12.691 -67.033 1.00 30.58 314 PHE A CA 1
ATOM 2477 C C . PHE A 1 314 ? 60.672 -12.822 -68.470 1.00 30.58 314 PHE A C 1
ATOM 2479 O O . PHE A 1 314 ? 61.396 -13.779 -68.732 1.00 30.58 314 PHE A O 1
ATOM 2486 N N . ASN A 1 315 ? 60.401 -11.851 -69.363 1.00 30.42 315 ASN A N 1
ATOM 2487 C CA . ASN A 1 315 ? 61.088 -11.563 -70.655 1.00 30.42 315 ASN A CA 1
ATOM 2488 C C . ASN A 1 315 ? 60.440 -10.295 -71.294 1.00 30.42 315 ASN A C 1
ATOM 2490 O O . ASN A 1 315 ? 59.347 -9.945 -70.854 1.00 30.42 315 ASN A O 1
ATOM 2494 N N . THR A 1 316 ? 60.924 -9.523 -72.288 1.00 30.11 316 THR A N 1
ATOM 2495 C CA . THR A 1 316 ? 62.154 -9.360 -73.134 1.00 30.11 316 THR A CA 1
ATOM 2496 C C . THR A 1 316 ? 62.114 -7.883 -73.654 1.00 30.11 316 THR A C 1
ATOM 2498 O O . THR A 1 316 ? 61.098 -7.231 -73.428 1.00 30.11 316 THR A O 1
ATOM 2501 N N . GLU A 1 317 ? 63.036 -7.210 -74.367 1.00 28.58 317 GLU A N 1
ATOM 2502 C CA . GLU A 1 317 ? 64.398 -7.390 -74.933 1.00 28.58 317 GLU A CA 1
ATOM 2503 C C . GLU A 1 317 ? 65.017 -5.961 -75.111 1.00 28.58 317 GLU A C 1
ATOM 2505 O O . GLU A 1 317 ? 64.365 -4.970 -74.774 1.00 28.58 317 GLU A O 1
ATOM 2510 N N . SER A 1 318 ? 66.229 -5.795 -75.668 1.00 29.23 318 SER A N 1
ATOM 2511 C CA . SER A 1 318 ? 66.796 -4.484 -76.060 1.00 29.23 318 SER A CA 1
ATOM 2512 C C . SER A 1 318 ? 67.887 -4.590 -77.146 1.00 29.23 318 SER A C 1
ATOM 2514 O O . SER A 1 318 ? 68.662 -5.545 -77.140 1.00 29.23 318 SER A O 1
ATOM 2516 N N . ARG A 1 319 ? 68.006 -3.595 -78.056 1.00 28.03 319 ARG A N 1
ATOM 2517 C CA . ARG A 1 319 ? 69.200 -3.397 -78.921 1.00 28.03 319 ARG A CA 1
ATOM 2518 C C . ARG A 1 319 ? 69.269 -2.013 -79.609 1.00 28.03 319 ARG A C 1
ATOM 2520 O O . ARG A 1 319 ? 68.264 -1.316 -79.702 1.00 28.03 319 ARG A O 1
ATOM 2527 N N . ALA A 1 320 ? 70.450 -1.644 -80.122 1.00 31.80 320 ALA A N 1
ATOM 2528 C CA . ALA A 1 320 ? 70.742 -0.461 -80.951 1.00 31.80 320 ALA A CA 1
ATOM 2529 C C . ALA A 1 320 ? 71.755 -0.793 -82.084 1.00 31.80 320 ALA A C 1
ATOM 2531 O O . ALA A 1 320 ? 72.351 -1.869 -82.032 1.00 31.80 320 ALA A O 1
ATOM 2532 N N . GLU A 1 321 ? 71.941 0.105 -83.078 1.00 30.78 321 GLU A N 1
ATOM 2533 C CA . GLU A 1 321 ? 73.242 0.745 -83.450 1.00 30.78 321 GLU A CA 1
ATOM 2534 C C . GLU A 1 321 ? 73.319 1.420 -84.861 1.00 30.78 321 GLU A C 1
ATOM 2536 O O . GLU A 1 321 ? 73.018 0.826 -85.887 1.00 30.78 321 GLU A O 1
ATOM 2541 N N . THR A 1 322 ? 73.800 2.678 -84.862 1.00 29.66 322 THR A N 1
ATOM 2542 C CA . THR A 1 322 ? 74.730 3.386 -85.794 1.00 29.66 322 THR A CA 1
ATOM 2543 C C . THR A 1 322 ? 74.599 3.470 -87.346 1.00 29.66 322 THR A C 1
ATOM 2545 O O . THR A 1 322 ? 74.745 2.483 -88.057 1.00 29.66 322 THR A O 1
ATOM 2548 N N . ASN A 1 323 ? 74.698 4.732 -87.823 1.00 31.41 323 ASN A N 1
ATOM 2549 C CA . ASN A 1 323 ? 75.670 5.291 -88.809 1.00 31.41 323 ASN A CA 1
ATOM 2550 C C . ASN A 1 323 ? 75.383 5.532 -90.322 1.00 31.41 323 ASN A C 1
ATOM 2552 O O . ASN A 1 323 ? 74.782 4.737 -91.031 1.00 31.41 323 ASN A O 1
ATOM 2556 N N . ALA A 1 324 ? 76.047 6.617 -90.780 1.00 31.41 324 ALA A N 1
ATOM 2557 C CA . ALA A 1 324 ? 76.465 7.029 -92.138 1.00 31.41 324 ALA A CA 1
ATOM 2558 C C . ALA A 1 324 ? 75.489 7.790 -93.076 1.00 31.41 324 ALA A C 1
ATOM 2560 O O . ALA A 1 324 ? 74.304 7.496 -93.182 1.00 31.41 324 ALA A O 1
ATOM 2561 N N . VAL A 1 325 ? 76.051 8.778 -93.798 1.00 40.28 325 VAL A N 1
ATOM 2562 C CA . VAL A 1 325 ? 75.408 9.655 -94.804 1.00 40.28 325 VAL A CA 1
ATOM 2563 C C . VAL A 1 325 ? 76.393 9.919 -95.956 1.00 40.28 325 VAL A C 1
ATOM 2565 O O . VAL A 1 325 ? 77.558 10.212 -95.684 1.00 40.28 325 VAL A O 1
ATOM 2568 N N . PRO A 1 326 ? 75.949 9.871 -97.226 1.00 45.06 326 PRO A N 1
ATOM 2569 C CA . PRO A 1 326 ? 76.531 10.716 -98.281 1.00 45.06 326 PRO A CA 1
ATOM 2570 C C . PRO A 1 326 ? 75.483 11.523 -99.084 1.00 45.06 326 PRO A C 1
ATOM 2572 O O . PRO A 1 326 ? 74.281 11.278 -99.009 1.00 45.06 326 PRO A O 1
ATOM 2575 N N . PHE A 1 327 ? 75.968 12.505 -99.853 1.00 36.31 327 PHE A N 1
ATOM 2576 C CA . PHE A 1 327 ? 75.190 13.538 -100.569 1.00 36.31 327 PHE A CA 1
ATOM 2577 C C . PHE A 1 327 ? 75.118 13.254 -102.111 1.00 36.31 327 PHE A C 1
ATOM 2579 O O . PHE A 1 327 ? 75.441 12.134 -102.505 1.00 36.31 327 PHE A O 1
ATOM 2586 N N . PRO A 1 328 ? 74.556 14.114 -102.999 1.00 61.84 328 PRO A N 1
ATOM 2587 C CA . PRO A 1 328 ? 73.442 13.717 -103.872 1.00 61.84 328 PRO A CA 1
ATOM 2588 C C . PRO A 1 328 ? 73.791 13.591 -105.371 1.00 61.84 328 PRO A C 1
ATOM 2590 O O . PRO A 1 328 ? 74.830 14.067 -105.808 1.00 61.84 328 PRO A O 1
ATOM 2593 N N . HIS A 1 329 ? 72.835 13.120 -106.189 1.00 32.34 329 HIS A N 1
ATOM 2594 C CA . HIS A 1 329 ? 72.671 13.574 -107.584 1.00 32.34 329 HIS A CA 1
ATOM 2595 C C . HIS A 1 329 ? 71.203 13.498 -108.059 1.00 32.34 329 HIS A C 1
ATOM 2597 O O . HIS A 1 329 ? 70.373 12.789 -107.485 1.00 32.34 329 HIS A O 1
ATOM 2603 N N . SER A 1 330 ? 70.864 14.286 -109.086 1.00 49.97 330 SER A N 1
ATOM 2604 C CA . SER A 1 330 ? 69.481 14.677 -109.399 1.00 49.97 330 SER A CA 1
ATOM 2605 C C . SER A 1 330 ? 68.797 13.824 -110.470 1.00 49.97 330 SER A C 1
ATOM 2607 O O . SER A 1 330 ? 69.174 13.867 -111.637 1.00 49.97 330 SER A O 1
ATOM 2609 N N . SER A 1 331 ? 67.716 13.144 -110.078 1.00 45.56 331 SER A N 1
ATOM 2610 C CA . SER A 1 331 ? 66.472 12.946 -110.860 1.00 45.56 331 SER A CA 1
ATOM 2611 C C . SER A 1 331 ? 65.422 12.255 -109.983 1.00 45.56 331 SER A C 1
ATOM 2613 O O . SER A 1 331 ? 64.330 12.774 -109.774 1.00 45.56 331 SER A O 1
ATOM 2615 N N . THR A 1 332 ? 65.805 11.152 -109.335 1.00 53.50 332 THR A N 1
ATOM 2616 C CA . THR A 1 332 ? 64.951 10.346 -108.436 1.00 53.50 332 THR A CA 1
ATOM 2617 C C . THR A 1 332 ? 64.552 11.067 -107.140 1.00 53.50 332 THR A C 1
ATOM 2619 O O . THR A 1 332 ? 63.659 10.614 -106.427 1.00 53.50 332 THR A O 1
ATOM 2622 N N . SER A 1 333 ? 65.214 12.181 -106.808 1.00 57.53 333 SER A N 1
ATOM 2623 C CA . SER A 1 333 ? 64.980 12.918 -105.559 1.00 57.53 333 SER A CA 1
ATOM 2624 C C . SER A 1 333 ? 63.606 13.588 -105.503 1.00 57.53 333 SER A C 1
ATOM 2626 O O . SER A 1 333 ? 63.040 13.693 -104.421 1.00 57.53 333 SER A O 1
ATOM 2628 N N . ILE A 1 334 ? 63.064 14.033 -106.643 1.00 62.00 334 ILE A N 1
ATOM 2629 C CA . ILE A 1 334 ? 61.767 14.727 -106.687 1.00 62.00 334 ILE A CA 1
ATOM 2630 C C . ILE A 1 334 ? 60.630 13.734 -106.420 1.00 62.00 334 ILE A C 1
ATOM 2632 O O . ILE A 1 334 ? 59.757 14.008 -105.603 1.00 62.00 334 ILE A O 1
ATOM 2636 N N . THR A 1 335 ? 60.670 12.544 -107.027 1.00 66.56 335 THR A N 1
ATOM 2637 C CA . THR A 1 335 ? 59.674 11.489 -106.775 1.00 66.56 335 THR A CA 1
ATOM 2638 C C . THR A 1 335 ? 59.676 11.066 -105.306 1.00 66.56 335 THR A C 1
ATOM 2640 O O . THR A 1 335 ? 58.625 11.060 -104.673 1.00 66.56 335 THR A O 1
ATOM 2643 N N . LYS A 1 336 ? 60.863 10.827 -104.728 1.00 72.62 336 LYS A N 1
ATOM 2644 C CA . LYS A 1 336 ? 61.001 10.471 -103.307 1.00 72.62 336 LYS A CA 1
ATOM 2645 C C . LYS A 1 336 ? 60.558 11.586 -102.352 1.00 72.62 336 LYS A C 1
ATOM 2647 O O . LYS A 1 336 ? 60.053 11.279 -101.277 1.00 72.62 336 LYS A O 1
ATOM 2652 N N . HIS A 1 337 ? 60.708 12.859 -102.735 1.00 72.06 337 HIS A N 1
ATOM 2653 C CA . HIS A 1 337 ? 60.160 13.988 -101.975 1.00 72.06 337 HIS A CA 1
ATOM 2654 C C . HIS A 1 337 ? 58.631 13.914 -101.921 1.00 72.06 337 HIS A C 1
ATOM 2656 O O . HIS A 1 337 ? 58.064 13.897 -100.833 1.00 72.06 337 HIS A O 1
ATOM 2662 N N . TRP A 1 338 ? 57.965 13.789 -103.074 1.00 76.81 338 TRP A N 1
ATOM 2663 C CA . TRP A 1 338 ? 56.502 13.692 -103.132 1.00 76.81 338 TRP A CA 1
ATOM 2664 C C . TRP A 1 338 ? 55.953 12.434 -102.442 1.00 76.81 338 TRP A C 1
ATOM 2666 O O . TRP A 1 338 ? 54.902 12.496 -101.808 1.00 76.81 338 TRP A O 1
ATOM 2676 N N . GLU A 1 339 ? 56.662 11.303 -102.501 1.00 79.25 339 GLU A N 1
ATOM 2677 C CA . GLU A 1 339 ? 56.307 10.086 -101.756 1.00 79.25 339 GLU A CA 1
ATOM 2678 C C . GLU A 1 339 ? 56.405 10.289 -100.234 1.00 79.25 339 GLU A C 1
ATOM 2680 O O . GLU A 1 339 ? 55.483 9.918 -99.502 1.00 79.25 339 GLU A O 1
ATOM 2685 N N . ALA A 1 340 ? 57.483 10.919 -99.753 1.00 80.31 340 ALA A N 1
ATOM 2686 C CA . ALA A 1 340 ? 57.668 11.240 -98.338 1.00 80.31 340 ALA A CA 1
ATOM 2687 C C . ALA A 1 340 ? 56.651 12.281 -97.838 1.00 80.31 340 ALA A C 1
ATOM 2689 O O . ALA A 1 340 ? 56.107 12.143 -96.742 1.00 80.31 340 ALA A O 1
ATOM 2690 N N . GLU A 1 341 ? 56.339 13.288 -98.652 1.00 84.69 341 GLU A N 1
ATOM 2691 C CA . GLU A 1 341 ? 55.345 14.319 -98.353 1.00 84.69 341 GLU A CA 1
ATOM 2692 C C . GLU A 1 341 ? 53.921 13.741 -98.326 1.00 84.69 341 GLU A C 1
ATOM 2694 O O . GLU A 1 341 ? 53.164 14.000 -97.390 1.00 84.69 341 GLU A O 1
ATOM 2699 N N . LEU A 1 342 ? 53.575 12.850 -99.263 1.00 83.19 342 LEU A N 1
ATOM 2700 C CA . LEU A 1 342 ? 52.314 12.104 -99.240 1.00 83.19 342 LEU A CA 1
ATOM 2701 C C . LEU A 1 342 ? 52.211 11.181 -98.012 1.00 83.19 342 LEU A C 1
ATOM 2703 O O . LEU A 1 342 ? 51.129 11.044 -97.435 1.00 83.19 342 LEU A O 1
ATOM 2707 N N . ALA A 1 343 ? 53.314 10.560 -97.585 1.00 82.31 343 ALA A N 1
ATOM 2708 C CA . ALA A 1 343 ? 53.359 9.772 -96.354 1.00 82.31 343 ALA A CA 1
ATOM 2709 C C . ALA A 1 343 ? 53.177 10.653 -95.102 1.00 82.31 343 ALA A C 1
ATOM 2711 O O . ALA A 1 343 ? 52.398 10.298 -94.214 1.00 82.31 343 ALA A O 1
ATOM 2712 N N . ALA A 1 344 ? 53.811 11.829 -95.055 1.00 84.25 344 ALA A N 1
ATOM 2713 C CA . ALA A 1 344 ? 53.641 12.804 -93.979 1.00 84.25 344 ALA A CA 1
ATOM 2714 C C . ALA A 1 344 ? 52.201 13.346 -93.912 1.00 84.25 344 ALA A C 1
ATOM 2716 O O . ALA A 1 344 ? 51.618 13.405 -92.829 1.00 84.25 344 ALA A O 1
ATOM 2717 N N . LEU A 1 345 ? 51.584 13.661 -95.056 1.00 86.69 345 LEU A N 1
ATOM 2718 C CA . LEU A 1 345 ? 50.183 14.085 -95.148 1.00 86.69 345 LEU A CA 1
ATOM 2719 C C . LEU A 1 345 ? 49.218 12.989 -94.672 1.00 86.69 345 LEU A C 1
ATOM 2721 O O . LEU A 1 345 ? 48.305 13.280 -93.898 1.00 86.69 345 LEU A O 1
ATOM 2725 N N . LYS A 1 346 ? 49.446 11.722 -95.049 1.00 87.19 346 LYS A N 1
ATOM 2726 C CA . LYS A 1 346 ? 48.683 10.573 -94.523 1.00 87.19 346 LYS A CA 1
ATOM 2727 C C . LYS A 1 346 ? 48.849 10.423 -93.007 1.00 87.19 346 LYS A C 1
ATOM 2729 O O . LYS A 1 346 ? 47.855 10.256 -92.304 1.00 87.19 346 LYS A O 1
ATOM 2734 N N . GLY A 1 347 ? 50.074 10.547 -92.492 1.00 86.38 347 GLY A N 1
ATOM 2735 C CA . GLY A 1 347 ? 50.356 10.511 -91.053 1.00 86.38 347 GLY A CA 1
ATOM 2736 C C . GLY A 1 347 ? 49.690 11.654 -90.276 1.00 86.38 347 GLY A C 1
ATOM 2737 O O . GLY A 1 347 ? 49.155 11.435 -89.191 1.00 86.38 347 GLY A O 1
ATOM 2738 N N . ASN A 1 348 ? 49.656 12.861 -90.842 1.00 90.00 348 ASN A N 1
ATOM 2739 C CA . ASN A 1 348 ? 48.982 14.012 -90.240 1.00 90.00 348 ASN A CA 1
ATOM 2740 C C . ASN A 1 348 ? 47.451 13.873 -90.281 1.00 90.00 348 ASN A C 1
ATOM 2742 O O . ASN A 1 348 ? 46.790 14.190 -89.296 1.00 90.00 348 ASN A O 1
ATOM 2746 N N . ASN A 1 349 ? 46.884 13.325 -91.359 1.00 88.62 349 ASN A N 1
ATOM 2747 C CA . ASN A 1 349 ? 45.453 13.014 -91.447 1.00 88.62 349 ASN A CA 1
ATOM 2748 C C . ASN A 1 349 ? 45.038 11.942 -90.412 1.00 88.62 349 ASN A C 1
ATOM 2750 O O . ASN A 1 349 ? 44.048 12.115 -89.698 1.00 88.62 349 ASN A O 1
ATOM 2754 N N . ALA A 1 350 ? 45.854 10.897 -90.229 1.00 89.69 350 ALA A N 1
ATOM 2755 C CA . ALA A 1 350 ? 45.647 9.896 -89.180 1.00 89.69 350 ALA A CA 1
ATOM 2756 C C . ALA A 1 350 ? 45.692 10.509 -87.764 1.00 89.69 350 ALA A C 1
ATOM 2758 O O . ALA A 1 350 ? 44.818 10.222 -86.947 1.00 89.69 350 ALA A O 1
ATOM 2759 N N . LYS A 1 351 ? 46.647 11.412 -87.486 1.00 90.19 351 LYS A N 1
ATOM 2760 C CA . LYS A 1 351 ? 46.719 12.156 -86.211 1.00 90.19 351 LYS A CA 1
ATOM 2761 C C . LYS A 1 351 ? 45.492 13.042 -85.977 1.00 90.19 351 LYS A C 1
ATOM 2763 O O . LYS A 1 351 ? 44.949 13.032 -84.878 1.00 90.19 351 LYS A O 1
ATOM 2768 N N . LEU A 1 352 ? 45.028 13.769 -86.998 1.00 90.88 352 LEU A N 1
ATOM 2769 C CA . LEU A 1 352 ? 43.808 14.585 -86.917 1.00 90.88 352 LEU A CA 1
ATOM 2770 C C . LEU A 1 352 ? 42.564 13.724 -86.654 1.00 90.88 352 LEU A C 1
ATOM 2772 O O . LEU A 1 352 ? 41.725 14.093 -85.838 1.00 90.88 352 LEU A O 1
ATOM 2776 N N . THR A 1 353 ? 42.475 12.551 -87.287 1.00 89.44 353 THR A N 1
ATOM 2777 C CA . THR A 1 353 ? 41.387 11.587 -87.061 1.00 89.44 353 THR A CA 1
ATOM 2778 C C . THR A 1 353 ? 41.403 11.049 -85.626 1.00 89.44 353 THR A C 1
ATOM 2780 O O . THR A 1 353 ? 40.358 11.007 -84.978 1.00 89.44 353 THR A O 1
ATOM 2783 N N . ALA A 1 354 ? 42.579 10.700 -85.094 1.00 88.25 354 ALA A N 1
ATOM 2784 C CA . ALA A 1 354 ? 42.732 10.268 -83.705 1.00 88.25 354 ALA A CA 1
ATOM 2785 C C . ALA A 1 354 ? 42.340 11.377 -82.710 1.00 88.25 354 ALA A C 1
ATOM 2787 O O . ALA A 1 354 ? 41.517 11.138 -81.828 1.00 88.25 354 ALA A O 1
ATOM 2788 N N . ALA A 1 355 ? 42.838 12.603 -82.905 1.00 88.88 355 ALA A N 1
ATOM 2789 C CA . ALA A 1 355 ? 42.509 13.752 -82.059 1.00 88.88 355 ALA A CA 1
ATOM 2790 C C . ALA A 1 355 ? 41.012 14.122 -82.105 1.00 88.88 355 ALA A C 1
ATOM 2792 O O . ALA A 1 355 ? 40.444 14.541 -81.096 1.00 88.88 355 ALA A O 1
ATOM 2793 N N . LEU A 1 356 ? 40.338 13.933 -83.247 1.00 90.81 356 LEU A N 1
ATOM 2794 C CA . LEU A 1 356 ? 38.891 14.135 -83.371 1.00 90.81 356 LEU A CA 1
ATOM 2795 C C . LEU A 1 356 ? 38.091 13.068 -82.603 1.00 90.81 356 LEU A C 1
ATOM 2797 O O . LEU A 1 356 ? 37.097 13.398 -81.950 1.00 90.81 356 LEU A O 1
ATOM 2801 N N . LEU A 1 357 ? 38.525 11.804 -82.639 1.00 90.12 357 LEU A N 1
ATOM 2802 C CA . LEU A 1 357 ? 37.923 10.722 -81.851 1.00 90.12 357 LEU A CA 1
ATOM 2803 C C . LEU A 1 357 ? 38.136 10.936 -80.345 1.00 90.12 357 LEU A C 1
ATOM 2805 O O . LEU A 1 357 ? 37.187 10.795 -79.575 1.00 90.12 357 LEU A O 1
ATOM 2809 N N . GLU A 1 358 ? 39.338 11.342 -79.936 1.00 89.75 358 GLU A N 1
ATOM 2810 C CA . GLU A 1 358 ? 39.673 11.689 -78.551 1.00 89.75 358 GLU A CA 1
ATOM 2811 C C . GLU A 1 358 ? 38.849 12.888 -78.057 1.00 89.75 358 GLU A C 1
ATOM 2813 O O . GLU A 1 358 ? 38.185 12.804 -77.027 1.00 89.75 358 GLU A O 1
ATOM 2818 N N . SER A 1 359 ? 38.774 13.970 -78.840 1.00 87.56 359 SER A N 1
ATOM 2819 C CA . SER A 1 359 ? 37.910 15.123 -78.553 1.00 87.56 359 SER A CA 1
ATOM 2820 C C . SER A 1 359 ? 36.438 14.710 -78.401 1.00 87.56 359 SER A C 1
ATOM 2822 O O . SER A 1 359 ? 35.763 15.118 -77.453 1.00 87.56 359 SER A O 1
ATOM 2824 N N . THR A 1 360 ? 35.950 13.817 -79.268 1.00 89.69 360 THR A N 1
ATOM 2825 C CA . THR A 1 360 ? 34.583 13.272 -79.200 1.00 89.69 360 THR A CA 1
ATOM 2826 C C . THR A 1 360 ? 34.357 12.406 -77.953 1.00 89.69 360 THR A C 1
ATOM 2828 O O . THR A 1 360 ? 33.267 12.437 -77.376 1.00 89.69 360 THR A O 1
ATOM 2831 N N . ALA A 1 361 ? 35.362 11.647 -77.507 1.00 89.75 361 ALA A N 1
ATOM 2832 C CA . ALA A 1 361 ? 35.311 10.877 -76.264 1.00 89.75 361 ALA A CA 1
ATOM 2833 C C . ALA A 1 361 ? 35.306 11.799 -75.033 1.00 89.75 361 ALA A C 1
ATOM 2835 O O . ALA A 1 361 ? 34.444 11.654 -74.164 1.00 89.75 361 ALA A O 1
ATOM 2836 N N . ASN A 1 362 ? 36.174 12.812 -75.015 1.00 91.88 362 ASN A N 1
ATOM 2837 C CA . ASN A 1 362 ? 36.244 13.813 -73.952 1.00 91.88 362 ASN A CA 1
ATOM 2838 C C . ASN A 1 362 ? 34.909 14.567 -73.819 1.00 91.88 362 ASN A C 1
ATOM 2840 O O . ASN A 1 362 ? 34.382 14.691 -72.718 1.00 91.88 362 ASN A O 1
ATOM 2844 N N . VAL A 1 363 ? 34.279 14.984 -74.926 1.00 93.56 363 VAL A N 1
ATOM 2845 C CA . VAL A 1 363 ? 32.941 15.616 -74.908 1.00 93.56 363 VAL A CA 1
ATOM 2846 C C . VAL A 1 363 ? 31.859 14.695 -74.319 1.00 93.56 363 VAL A C 1
ATOM 2848 O O . VAL A 1 363 ? 30.922 15.188 -73.688 1.00 93.56 363 VAL A O 1
ATOM 2851 N N . LYS A 1 364 ? 31.964 13.366 -74.472 1.00 91.44 364 LYS A N 1
ATOM 2852 C CA . LYS A 1 364 ? 31.053 12.417 -73.804 1.00 91.44 364 LYS A CA 1
ATOM 2853 C C . LYS A 1 364 ? 31.318 12.340 -72.298 1.00 91.44 364 LYS A C 1
ATOM 2855 O O . LYS A 1 364 ? 30.357 12.394 -71.534 1.00 91.44 364 LYS A O 1
ATOM 2860 N N . GLN A 1 365 ? 32.582 12.285 -71.875 1.00 91.06 365 GLN A N 1
ATOM 2861 C CA . GLN A 1 365 ? 32.956 12.281 -70.455 1.00 91.06 365 GLN A CA 1
ATOM 2862 C C . GLN A 1 365 ? 32.521 13.571 -69.743 1.00 91.06 365 GLN A C 1
ATOM 2864 O O . GLN A 1 365 ? 31.847 13.497 -68.719 1.00 91.06 365 GLN A O 1
ATOM 2869 N N . TRP A 1 366 ? 32.787 14.747 -70.325 1.00 92.19 366 TRP A N 1
ATOM 2870 C CA . TRP A 1 366 ? 32.334 16.034 -69.777 1.00 92.19 366 TRP A CA 1
ATOM 2871 C C . TRP A 1 366 ? 30.807 16.105 -69.625 1.00 92.19 366 TRP A C 1
ATOM 2873 O O . TRP A 1 366 ? 30.317 16.632 -68.630 1.00 92.19 366 TRP A O 1
ATOM 2883 N N . LYS A 1 367 ? 30.038 15.528 -70.563 1.00 92.12 367 LYS A N 1
ATOM 2884 C CA . LYS A 1 367 ? 28.571 15.432 -70.445 1.00 92.12 367 LYS A CA 1
ATOM 2885 C C . LYS A 1 367 ? 28.121 14.489 -69.326 1.00 92.12 367 LYS A C 1
ATOM 2887 O O . LYS A 1 367 ? 27.182 14.825 -68.613 1.00 92.12 367 LYS A O 1
ATOM 2892 N N . GLN A 1 368 ? 28.784 13.345 -69.148 1.00 92.44 368 GLN A N 1
ATOM 2893 C CA . GLN A 1 368 ? 28.495 12.419 -68.044 1.00 92.44 368 GLN A CA 1
ATOM 2894 C C . GLN A 1 368 ? 28.819 13.044 -66.681 1.00 92.44 368 GLN A C 1
ATOM 2896 O O . GLN A 1 368 ? 28.018 12.946 -65.756 1.00 92.44 368 GLN A O 1
ATOM 2901 N N . GLN A 1 369 ? 29.954 13.738 -66.567 1.00 90.69 369 GLN A N 1
ATOM 2902 C CA . GLN A 1 369 ? 30.353 14.415 -65.335 1.00 90.69 369 GLN A CA 1
ATOM 2903 C C . GLN A 1 369 ? 29.436 15.606 -65.006 1.00 90.69 369 GLN A C 1
ATOM 2905 O O . GLN A 1 369 ? 29.093 15.804 -63.843 1.00 90.69 369 GLN A O 1
ATOM 2910 N N . LEU A 1 370 ? 28.977 16.360 -66.014 1.00 91.81 370 LEU A N 1
ATOM 2911 C CA . LEU A 1 370 ? 27.983 17.421 -65.825 1.00 91.81 370 LEU A CA 1
ATOM 2912 C C . LEU A 1 370 ? 26.648 16.868 -65.301 1.00 91.81 370 LEU A C 1
ATOM 2914 O O . LEU A 1 370 ? 26.112 17.424 -64.347 1.00 91.81 370 LEU A O 1
ATOM 2918 N N . ALA A 1 371 ? 26.151 15.764 -65.869 1.00 90.44 371 ALA A N 1
ATOM 2919 C CA . ALA A 1 371 ? 24.929 15.113 -65.393 1.00 90.44 371 ALA A CA 1
ATOM 2920 C C . ALA A 1 371 ? 25.067 14.635 -63.935 1.00 90.44 371 ALA A C 1
ATOM 2922 O O . ALA A 1 371 ? 24.209 14.931 -63.110 1.00 90.44 371 ALA A O 1
ATOM 2923 N N . ALA A 1 372 ? 26.194 14.007 -63.580 1.00 88.31 372 ALA A N 1
ATOM 2924 C CA . ALA A 1 372 ? 26.458 13.575 -62.205 1.00 88.31 372 ALA A CA 1
ATOM 2925 C C . ALA A 1 372 ? 26.483 14.745 -61.196 1.00 88.31 372 ALA A C 1
ATOM 2927 O O . ALA A 1 372 ? 25.996 14.602 -60.075 1.00 88.31 372 ALA A O 1
ATOM 2928 N N . TYR A 1 373 ? 27.002 15.919 -61.585 1.00 89.69 373 TYR A N 1
ATOM 2929 C CA . TYR A 1 373 ? 26.923 17.121 -60.746 1.00 89.69 373 TYR A CA 1
ATOM 2930 C C . TYR A 1 373 ? 25.508 17.714 -60.664 1.00 89.69 373 TYR A C 1
ATOM 2932 O O . TYR A 1 373 ? 25.175 18.312 -59.643 1.00 89.69 373 TYR A O 1
ATOM 2940 N N . GLN A 1 374 ? 24.670 17.550 -61.692 1.00 91.19 374 GLN A N 1
ATOM 2941 C CA . GLN A 1 374 ? 23.264 17.973 -61.657 1.00 91.19 374 GLN A CA 1
ATOM 2942 C C . GLN A 1 374 ? 22.440 17.088 -60.708 1.00 91.19 374 GLN A C 1
ATOM 2944 O O . GLN A 1 374 ? 21.769 17.624 -59.826 1.00 91.19 374 GLN A O 1
ATOM 2949 N N . ASP A 1 375 ? 22.572 15.761 -60.804 1.00 92.25 375 ASP A N 1
ATOM 2950 C CA . ASP A 1 375 ? 21.913 14.805 -59.901 1.00 92.25 375 ASP A CA 1
ATOM 2951 C C . ASP A 1 375 ? 22.293 15.053 -58.427 1.00 92.25 375 ASP A C 1
ATOM 2953 O O . ASP A 1 375 ? 21.434 15.068 -57.539 1.00 92.25 375 ASP A O 1
ATOM 2957 N N . GLU A 1 376 ? 23.582 15.298 -58.160 1.00 91.38 376 GLU A N 1
ATOM 2958 C CA . GLU A 1 376 ? 24.092 15.608 -56.820 1.00 91.38 376 GLU A CA 1
ATOM 2959 C C . GLU A 1 376 ? 23.595 16.972 -56.310 1.00 91.38 376 GLU A C 1
ATOM 2961 O O . GLU A 1 376 ? 23.198 17.084 -55.149 1.00 91.38 376 GLU A O 1
ATOM 2966 N N . ALA A 1 377 ? 23.542 17.998 -57.167 1.00 87.69 377 ALA A N 1
ATOM 2967 C CA . ALA A 1 377 ? 22.998 19.305 -56.803 1.00 87.69 377 ALA A CA 1
ATOM 2968 C C . ALA A 1 377 ? 21.504 19.224 -56.443 1.00 87.69 377 ALA A C 1
ATOM 2970 O O . ALA A 1 377 ? 21.090 19.784 -55.425 1.00 87.69 377 ALA A O 1
ATOM 2971 N N . GLU A 1 378 ? 20.698 18.476 -57.205 1.00 92.50 378 GLU A N 1
ATOM 2972 C CA . GLU A 1 378 ? 19.301 18.230 -56.838 1.00 92.50 378 GLU A CA 1
ATOM 2973 C C . GLU A 1 378 ? 19.173 17.431 -55.531 1.00 92.50 378 GLU A C 1
ATOM 2975 O O . GLU A 1 378 ? 18.303 17.722 -54.707 1.00 92.50 378 GLU A O 1
ATOM 2980 N N . ARG A 1 379 ? 20.022 16.413 -55.322 1.00 94.31 379 ARG A N 1
ATOM 2981 C CA . ARG A 1 379 ? 20.028 15.597 -54.096 1.00 94.31 379 ARG A CA 1
ATOM 2982 C C . ARG A 1 379 ? 20.332 16.449 -52.863 1.00 94.31 379 ARG A C 1
ATOM 2984 O O . ARG A 1 379 ? 19.666 16.295 -51.839 1.00 94.31 379 ARG A O 1
ATOM 2991 N N . LEU A 1 380 ? 21.296 17.363 -52.969 1.00 91.50 380 LEU A N 1
ATOM 2992 C CA . LEU A 1 380 ? 21.618 18.328 -51.920 1.00 91.50 380 LEU A CA 1
ATOM 2993 C C . LEU A 1 380 ? 20.475 19.328 -51.704 1.00 91.50 380 LEU A C 1
ATOM 2995 O O . LEU A 1 380 ? 20.109 19.568 -50.556 1.00 91.50 380 LEU A O 1
ATOM 2999 N N . HIS A 1 381 ? 19.857 19.848 -52.770 1.00 91.00 381 HIS A N 1
ATOM 3000 C CA . HIS A 1 381 ? 18.729 20.779 -52.654 1.00 91.00 381 HIS A CA 1
ATOM 3001 C C . HIS A 1 381 ? 17.526 20.139 -51.940 1.00 91.00 381 HIS A C 1
ATOM 3003 O O . HIS A 1 381 ? 17.046 20.690 -50.950 1.00 91.00 381 HIS A O 1
ATOM 3009 N N . ARG A 1 382 ? 17.127 18.920 -52.344 1.00 91.56 382 ARG A N 1
ATOM 3010 C CA . ARG A 1 382 ? 16.101 18.118 -51.648 1.00 91.56 382 ARG A CA 1
ATOM 3011 C C . ARG A 1 382 ? 16.416 17.969 -50.154 1.00 91.56 382 ARG A C 1
ATOM 3013 O O . ARG A 1 382 ? 15.541 18.178 -49.316 1.00 91.56 382 ARG A O 1
ATOM 3020 N N . ARG A 1 383 ? 17.676 17.675 -49.809 1.00 89.88 383 ARG A N 1
ATOM 3021 C CA . ARG A 1 383 ? 18.101 17.495 -48.413 1.00 89.88 383 ARG A CA 1
ATOM 3022 C C . ARG A 1 383 ? 18.109 18.793 -47.595 1.00 89.88 383 ARG A C 1
ATOM 3024 O O . ARG A 1 383 ? 17.872 18.733 -46.391 1.00 89.88 383 ARG A O 1
ATOM 3031 N N . VAL A 1 384 ? 18.356 19.951 -48.209 1.00 86.44 384 VAL A N 1
ATOM 3032 C CA . VAL A 1 384 ? 18.232 21.255 -47.530 1.00 86.44 384 VAL A CA 1
ATOM 3033 C C . VAL A 1 384 ? 16.772 21.516 -47.154 1.00 86.44 384 VAL A C 1
ATOM 3035 O O . VAL A 1 384 ? 16.493 21.752 -45.980 1.00 86.44 384 VAL A O 1
ATOM 3038 N N . THR A 1 385 ? 15.833 21.348 -48.091 1.00 87.00 385 THR A N 1
ATOM 3039 C CA . THR A 1 385 ? 14.396 21.569 -47.841 1.00 87.00 385 THR A CA 1
ATOM 3040 C C . THR A 1 385 ? 13.828 20.647 -46.750 1.00 87.00 385 THR A C 1
ATOM 3042 O O . THR A 1 385 ? 13.026 21.083 -45.922 1.00 87.00 385 THR A O 1
ATOM 3045 N N . GLU A 1 386 ? 14.275 19.386 -46.682 1.00 83.12 386 GLU A N 1
ATOM 3046 C CA . GLU A 1 386 ? 13.941 18.474 -45.574 1.00 83.12 386 GLU A CA 1
ATOM 3047 C C . GLU A 1 386 ? 14.384 19.027 -44.207 1.00 83.12 386 GLU A C 1
ATOM 3049 O O . GLU A 1 386 ? 13.618 19.005 -43.240 1.00 83.12 386 GLU A O 1
ATOM 3054 N N . LEU A 1 387 ? 15.620 19.529 -44.115 1.00 81.38 387 LEU A N 1
ATOM 3055 C CA . LEU A 1 387 ? 16.198 20.042 -42.870 1.00 81.38 387 LEU A CA 1
ATOM 3056 C C . LEU A 1 387 ? 15.544 21.360 -42.430 1.00 81.38 387 LEU A C 1
ATOM 3058 O O . LEU A 1 387 ? 15.314 21.557 -41.236 1.00 81.38 387 LEU A O 1
ATOM 3062 N N . GLU A 1 388 ? 15.187 22.231 -43.373 1.00 79.31 388 GLU A N 1
ATOM 3063 C CA . GLU A 1 388 ? 14.433 23.464 -43.113 1.00 79.31 388 GLU A CA 1
ATOM 3064 C C . GLU A 1 388 ? 13.040 23.159 -42.535 1.00 79.31 388 GLU A C 1
ATOM 3066 O O . GLU A 1 388 ? 12.638 23.755 -41.531 1.00 79.31 388 GLU A O 1
ATOM 3071 N N . CYS A 1 389 ? 12.336 22.165 -43.090 1.00 78.25 389 CYS A N 1
ATOM 3072 C CA . CYS A 1 389 ? 11.031 21.724 -42.592 1.00 78.25 389 CYS A CA 1
ATOM 3073 C C . CYS A 1 389 ? 11.104 21.189 -41.146 1.00 78.25 389 CYS A C 1
ATOM 3075 O O . CYS A 1 389 ? 10.329 21.608 -40.279 1.00 78.25 389 CYS A O 1
ATOM 3077 N N . VAL A 1 390 ? 12.079 20.320 -40.851 1.00 73.00 390 VAL A N 1
ATOM 3078 C CA . VAL A 1 390 ? 12.297 19.766 -39.498 1.00 73.00 390 VAL A CA 1
ATOM 3079 C C . VAL A 1 390 ? 12.743 20.848 -38.500 1.00 73.00 390 VAL A C 1
ATOM 3081 O O . VAL A 1 390 ? 12.353 20.816 -37.328 1.00 73.00 390 VAL A O 1
ATOM 3084 N N . SER A 1 391 ? 13.502 21.851 -38.950 1.00 73.94 391 SER A N 1
ATOM 3085 C CA . SER A 1 391 ? 13.866 23.019 -38.137 1.00 73.94 391 SER A CA 1
ATOM 3086 C C . SER A 1 391 ? 12.627 23.825 -37.713 1.00 73.94 391 SER A C 1
ATOM 3088 O O . SER A 1 391 ? 12.470 24.143 -36.531 1.00 73.94 391 SER A O 1
ATOM 3090 N N . GLY A 1 392 ? 11.687 24.061 -38.638 1.00 71.19 392 GLY A N 1
ATOM 3091 C CA . GLY A 1 392 ? 10.407 24.718 -38.344 1.00 71.19 392 GLY A CA 1
ATOM 3092 C C . GLY A 1 392 ? 9.566 23.968 -37.303 1.00 71.19 392 GLY A C 1
ATOM 3093 O O . GLY A 1 392 ? 9.081 24.570 -36.344 1.00 71.19 392 GLY A O 1
ATOM 3094 N N . GLN A 1 393 ? 9.465 22.640 -37.418 1.00 73.88 393 GLN A N 1
ATOM 3095 C CA . GLN A 1 393 ? 8.785 21.799 -36.419 1.00 73.88 393 GLN A CA 1
ATOM 3096 C C . GLN A 1 393 ? 9.461 21.880 -35.037 1.00 73.88 393 GLN A C 1
ATOM 3098 O O . GLN A 1 393 ? 8.789 21.965 -34.007 1.00 73.88 393 GLN A O 1
ATOM 3103 N N . THR A 1 394 ? 10.796 21.934 -35.010 1.00 72.88 394 THR A N 1
ATOM 3104 C CA . THR A 1 394 ? 11.592 22.057 -33.777 1.00 72.88 394 THR A CA 1
ATOM 3105 C C . THR A 1 394 ? 11.329 23.374 -33.033 1.00 72.88 394 THR A C 1
ATOM 3107 O O . THR A 1 394 ? 11.468 23.419 -31.810 1.00 72.88 394 THR A O 1
ATOM 3110 N N . ALA A 1 395 ? 10.924 24.444 -33.727 1.00 73.62 395 ALA A N 1
ATOM 3111 C CA . ALA A 1 395 ? 10.509 25.690 -33.082 1.00 73.62 395 ALA A CA 1
ATOM 3112 C C . ALA A 1 395 ? 9.181 25.523 -32.321 1.00 73.62 395 ALA A C 1
ATOM 3114 O O . ALA A 1 395 ? 9.129 25.835 -31.134 1.00 73.62 395 ALA A O 1
ATOM 3115 N N . GLY A 1 396 ? 8.148 24.949 -32.950 1.00 77.19 396 GLY A N 1
ATOM 3116 C CA . GLY A 1 396 ? 6.845 24.723 -32.305 1.00 77.19 396 GLY A CA 1
ATOM 3117 C C . GLY A 1 396 ? 6.927 23.824 -31.064 1.00 77.19 396 GLY A C 1
ATOM 3118 O O . GLY A 1 396 ? 6.331 24.132 -30.033 1.00 77.19 396 GLY A O 1
ATOM 3119 N N . VAL A 1 397 ? 7.750 22.769 -31.117 1.00 79.19 397 VAL A N 1
ATOM 3120 C CA . VAL A 1 397 ? 8.002 21.879 -29.966 1.00 79.19 397 VAL A CA 1
ATOM 3121 C C . VAL A 1 397 ? 8.691 22.613 -28.805 1.00 79.19 397 VAL A C 1
ATOM 3123 O O . VAL A 1 397 ? 8.443 22.288 -27.644 1.00 79.19 397 VAL A O 1
ATOM 3126 N N . LYS A 1 398 ? 9.529 23.627 -29.075 1.00 79.88 398 LYS A N 1
ATOM 3127 C CA . LYS A 1 398 ? 10.115 24.465 -28.013 1.00 79.88 398 LYS A CA 1
ATOM 3128 C C . LYS A 1 398 ? 9.058 25.338 -27.339 1.00 79.88 398 LYS A C 1
ATOM 3130 O O . LYS A 1 398 ? 9.060 25.390 -26.114 1.00 79.88 398 LYS A O 1
ATOM 3135 N N . THR A 1 399 ? 8.155 25.956 -28.105 1.00 84.56 399 THR A N 1
ATOM 3136 C CA . THR A 1 399 ? 7.077 26.798 -27.558 1.00 84.56 399 THR A CA 1
ATOM 3137 C C . THR A 1 399 ? 6.128 25.984 -26.676 1.00 84.56 399 THR A C 1
ATOM 3139 O O . THR A 1 399 ? 5.919 26.336 -25.516 1.00 84.56 399 THR A O 1
ATOM 3142 N N . GLN A 1 400 ? 5.676 24.821 -27.160 1.00 86.19 400 GLN A N 1
ATOM 3143 C CA . GLN A 1 400 ? 4.851 23.897 -26.370 1.00 86.19 400 GLN A CA 1
ATOM 3144 C C . GLN A 1 400 ? 5.569 23.414 -25.104 1.00 86.19 400 GLN A C 1
ATOM 3146 O O . GLN A 1 400 ? 4.951 23.278 -24.052 1.00 86.19 400 GLN A O 1
ATOM 3151 N N . LYS A 1 401 ? 6.890 23.188 -25.163 1.00 88.50 401 LYS A N 1
ATOM 3152 C CA . LYS A 1 401 ? 7.673 22.843 -23.971 1.00 88.50 401 LYS A CA 1
ATOM 3153 C C . LYS A 1 401 ? 7.717 23.988 -22.952 1.00 88.50 401 LYS A C 1
ATOM 3155 O O . LYS A 1 401 ? 7.646 23.714 -21.760 1.00 88.50 401 LYS A O 1
ATOM 3160 N N . THR A 1 402 ? 7.843 25.246 -23.382 1.00 89.75 402 THR A N 1
ATOM 3161 C CA . THR A 1 402 ? 7.797 26.391 -22.454 1.00 89.75 402 THR A CA 1
ATOM 3162 C C . THR A 1 402 ? 6.409 26.590 -21.848 1.00 89.75 402 THR A C 1
ATOM 3164 O O . THR A 1 402 ? 6.317 26.800 -20.644 1.00 89.75 402 THR A O 1
ATOM 3167 N N . GLU A 1 403 ? 5.341 26.428 -22.634 1.00 91.06 403 GLU A N 1
ATOM 3168 C CA . GLU A 1 403 ? 3.950 26.492 -22.157 1.00 91.06 403 GLU A CA 1
ATOM 3169 C C . GLU A 1 403 ? 3.663 25.404 -21.106 1.00 91.06 403 GLU A C 1
ATOM 3171 O O . GLU A 1 403 ? 3.149 25.704 -20.028 1.00 91.06 403 GLU A O 1
ATOM 3176 N N . LEU A 1 404 ? 4.064 24.155 -21.381 1.00 90.19 404 LEU A N 1
ATOM 3177 C CA . LEU A 1 404 ? 3.916 23.023 -20.457 1.00 90.19 404 LEU A CA 1
ATOM 3178 C C . LEU A 1 404 ? 4.754 23.182 -19.184 1.00 90.19 404 LEU A C 1
ATOM 3180 O O . LEU A 1 404 ? 4.277 22.863 -18.100 1.00 90.19 404 LEU A O 1
ATOM 3184 N N . ASN A 1 405 ? 5.989 23.684 -19.292 1.00 88.25 405 ASN A N 1
ATOM 3185 C CA . ASN A 1 405 ? 6.811 23.984 -18.119 1.00 88.25 405 ASN A CA 1
ATOM 3186 C C . ASN A 1 405 ? 6.132 25.029 -17.219 1.00 88.25 405 ASN A C 1
ATOM 3188 O O . ASN A 1 405 ? 6.098 24.846 -16.007 1.00 88.25 405 ASN A O 1
ATOM 3192 N N . GLN A 1 406 ? 5.556 26.085 -17.800 1.00 94.56 406 GLN A N 1
ATOM 3193 C CA . GLN A 1 406 ? 4.872 27.112 -17.020 1.00 94.56 406 GLN A CA 1
ATOM 3194 C C . GLN A 1 406 ? 3.574 26.590 -16.379 1.00 94.56 406 GLN A C 1
ATOM 3196 O O . GLN A 1 406 ? 3.316 26.886 -15.216 1.00 94.56 406 GLN A O 1
ATOM 3201 N N . THR A 1 407 ? 2.809 25.726 -17.062 1.00 91.88 407 THR A N 1
ATOM 3202 C CA . THR A 1 407 ? 1.648 25.071 -16.421 1.00 91.88 407 THR A CA 1
ATOM 3203 C C . THR A 1 407 ? 2.058 24.127 -15.288 1.00 91.88 407 THR A C 1
ATOM 3205 O O . THR A 1 407 ? 1.290 23.949 -14.347 1.00 91.88 407 THR A O 1
ATOM 3208 N N . ILE A 1 408 ? 3.253 23.527 -15.342 1.00 90.25 408 ILE A N 1
ATOM 3209 C CA . ILE A 1 408 ? 3.796 22.730 -14.231 1.00 90.25 408 ILE A CA 1
ATOM 3210 C C . ILE A 1 408 ? 4.133 23.633 -13.037 1.00 90.25 408 ILE A C 1
ATOM 3212 O O . ILE A 1 408 ? 3.694 23.327 -11.935 1.00 90.25 408 ILE A O 1
ATOM 3216 N N . GLU A 1 409 ? 4.826 24.759 -13.240 1.00 93.62 409 GLU A N 1
ATOM 3217 C CA . GLU A 1 409 ? 5.145 25.707 -12.155 1.00 93.62 409 GLU A CA 1
ATOM 3218 C C . GLU A 1 409 ? 3.876 26.282 -11.490 1.00 93.62 409 GLU A C 1
ATOM 3220 O O . GLU A 1 409 ? 3.800 26.365 -10.263 1.00 93.62 409 GLU A O 1
ATOM 3225 N N . GLU A 1 410 ? 2.842 26.604 -12.275 1.00 93.75 410 GLU A N 1
ATOM 3226 C CA . GLU A 1 410 ? 1.538 27.062 -11.769 1.00 93.75 410 GLU A CA 1
ATOM 3227 C C . GLU A 1 410 ? 0.812 25.975 -10.949 1.00 93.75 410 GLU A C 1
ATOM 3229 O O . GLU A 1 410 ? 0.271 26.257 -9.876 1.00 93.75 410 GLU A O 1
ATOM 3234 N N . LEU A 1 411 ? 0.838 24.716 -11.405 1.00 91.19 411 LEU A N 1
ATOM 3235 C CA . LEU A 1 411 ? 0.236 23.584 -10.689 1.00 91.19 411 LEU A CA 1
ATOM 3236 C C . LEU A 1 411 ? 1.019 23.187 -9.428 1.00 91.19 411 LEU A C 1
ATOM 3238 O O . LEU A 1 411 ? 0.403 22.790 -8.440 1.00 91.19 411 LEU A O 1
ATOM 3242 N N . GLU A 1 412 ? 2.349 23.302 -9.428 1.00 90.50 412 GLU A N 1
ATOM 3243 C CA . GLU A 1 412 ? 3.185 23.085 -8.240 1.00 90.50 412 GLU A CA 1
ATOM 3244 C C . GLU A 1 412 ? 2.957 24.181 -7.182 1.00 90.50 412 GLU A C 1
ATOM 3246 O O . GLU A 1 412 ? 2.928 23.883 -5.985 1.00 90.50 412 GLU A O 1
ATOM 3251 N N . ALA A 1 413 ? 2.712 25.428 -7.602 1.00 94.19 413 ALA A N 1
ATOM 3252 C CA . ALA A 1 413 ? 2.361 26.526 -6.704 1.00 94.19 413 ALA A CA 1
ATOM 3253 C C . ALA A 1 413 ? 0.975 26.345 -6.050 1.00 94.19 413 ALA A C 1
ATOM 3255 O O . ALA A 1 413 ? 0.867 26.454 -4.825 1.00 94.19 413 ALA A O 1
ATOM 3256 N N . GLU A 1 414 ? -0.067 26.015 -6.826 1.00 94.88 414 GLU A N 1
ATOM 3257 C CA . GLU A 1 414 ? -1.405 25.707 -6.286 1.00 94.88 414 GLU A CA 1
ATOM 3258 C C . GLU A 1 414 ? -1.359 24.468 -5.376 1.00 94.88 414 GLU A C 1
ATOM 3260 O O . GLU A 1 414 ? -1.922 24.491 -4.282 1.00 94.88 414 GLU A O 1
ATOM 3265 N N . LEU A 1 415 ? -0.638 23.404 -5.764 1.00 90.00 415 LEU A N 1
ATOM 3266 C CA . LEU A 1 415 ? -0.476 22.208 -4.929 1.00 90.00 415 LEU A CA 1
ATOM 3267 C C . LEU A 1 415 ? 0.121 22.560 -3.561 1.00 90.00 415 LEU A C 1
ATOM 3269 O O . LEU A 1 415 ? -0.428 22.155 -2.538 1.00 90.00 415 LEU A O 1
ATOM 3273 N N . LYS A 1 416 ? 1.195 23.356 -3.535 1.00 94.88 416 LYS A N 1
ATOM 3274 C CA . LYS A 1 416 ? 1.835 23.795 -2.291 1.00 94.88 416 LYS A CA 1
ATOM 3275 C C . LYS A 1 416 ? 0.886 24.621 -1.412 1.00 94.88 416 LYS A C 1
ATOM 3277 O O . LYS A 1 416 ? 0.844 24.406 -0.203 1.00 94.88 416 LYS A O 1
ATOM 3282 N N . ALA A 1 417 ? 0.101 25.525 -2.003 1.00 94.94 417 ALA A N 1
ATOM 3283 C CA . ALA A 1 417 ? -0.898 26.301 -1.266 1.00 94.94 417 ALA A CA 1
ATOM 3284 C C . ALA A 1 417 ? -1.984 25.400 -0.641 1.00 94.94 417 ALA A C 1
ATOM 3286 O O . ALA A 1 417 ? -2.391 25.622 0.500 1.00 94.94 417 ALA A O 1
ATOM 3287 N N . ARG A 1 418 ? -2.404 24.336 -1.342 1.00 91.38 418 ARG A N 1
ATOM 3288 C CA . ARG A 1 418 ? -3.341 23.329 -0.808 1.00 91.38 418 ARG A CA 1
ATOM 3289 C C . ARG A 1 418 ? -2.731 22.437 0.267 1.00 91.38 418 ARG A C 1
ATOM 3291 O O . ARG A 1 418 ? -3.446 22.023 1.175 1.00 91.38 418 ARG A O 1
ATOM 3298 N N . GLU A 1 419 ? -1.437 22.137 0.201 1.00 90.75 419 GLU A N 1
ATOM 3299 C CA . GLU A 1 419 ? -0.741 21.416 1.274 1.00 90.75 419 GLU A CA 1
ATOM 3300 C C . GLU A 1 419 ? -0.667 22.256 2.563 1.00 90.75 419 GLU A C 1
ATOM 3302 O O . GLU A 1 419 ? -0.892 21.719 3.648 1.00 90.75 419 GLU A O 1
ATOM 3307 N N . GLU A 1 420 ? -0.456 23.571 2.448 1.00 96.06 420 GLU A N 1
ATOM 3308 C CA . GLU A 1 420 ? -0.472 24.517 3.574 1.00 96.06 420 GLU A CA 1
ATOM 3309 C C . GLU A 1 420 ? -1.891 24.711 4.155 1.00 96.06 420 GLU A C 1
ATOM 3311 O O . GLU A 1 420 ? -2.080 24.642 5.371 1.00 96.06 420 GLU A O 1
ATOM 3316 N N . GLU A 1 421 ? -2.918 24.853 3.308 1.00 96.44 421 GLU A N 1
ATOM 3317 C CA . GLU A 1 421 ? -4.336 24.861 3.717 1.00 96.44 421 GLU A CA 1
ATOM 3318 C C . GLU A 1 421 ? -4.715 23.574 4.479 1.00 96.44 421 GLU A C 1
ATOM 3320 O O . GLU A 1 421 ? -5.351 23.629 5.535 1.00 96.44 421 GLU A O 1
ATOM 3325 N N . LEU A 1 422 ? -4.267 22.410 3.995 1.00 90.06 422 LEU A N 1
ATOM 3326 C CA . LEU A 1 422 ? -4.521 21.117 4.633 1.00 90.06 422 LEU A CA 1
ATOM 3327 C C . LEU A 1 422 ? -3.799 20.928 5.973 1.00 90.06 422 LEU A C 1
ATOM 3329 O O . LEU A 1 422 ? -4.299 20.163 6.795 1.00 90.06 422 LEU A O 1
ATOM 3333 N N . GLU A 1 423 ? -2.646 21.555 6.216 1.00 93.38 423 GLU A N 1
ATOM 3334 C CA . GLU A 1 423 ? -1.987 21.483 7.530 1.00 93.38 423 GLU A CA 1
ATOM 3335 C C . GLU A 1 423 ? -2.715 22.357 8.560 1.00 93.38 423 GLU A C 1
ATOM 3337 O O . GLU A 1 423 ? -3.047 21.878 9.644 1.00 93.38 423 GLU A O 1
ATOM 3342 N N . ASN A 1 424 ? -3.086 23.585 8.179 1.00 95.81 424 ASN A N 1
ATOM 3343 C CA . ASN A 1 424 ? -3.888 24.477 9.022 1.00 95.81 424 ASN A CA 1
ATOM 3344 C C . ASN A 1 424 ? -5.220 23.822 9.442 1.00 95.81 424 ASN A C 1
ATOM 3346 O O . ASN A 1 424 ? -5.573 23.822 10.623 1.00 95.81 424 ASN A O 1
ATOM 3350 N N . LEU A 1 425 ? -5.921 23.172 8.504 1.00 95.00 425 LEU A N 1
ATOM 3351 C CA . LEU A 1 425 ? -7.166 22.448 8.791 1.00 95.00 425 LEU A CA 1
ATOM 3352 C C . LEU A 1 425 ? -6.970 21.225 9.709 1.00 95.00 425 LEU A C 1
ATOM 3354 O O . LEU A 1 425 ? -7.877 20.898 10.476 1.00 95.00 425 LEU A O 1
ATOM 3358 N N . LYS A 1 426 ? -5.808 20.550 9.689 1.00 91.75 426 LYS A N 1
ATOM 3359 C CA . LYS A 1 426 ? -5.507 19.482 10.667 1.00 91.75 426 LYS A CA 1
ATOM 3360 C C . LYS A 1 426 ? -5.363 20.052 12.069 1.00 91.75 426 LYS A C 1
ATOM 3362 O O . LYS A 1 426 ? -5.926 19.477 12.997 1.00 91.75 426 LYS A O 1
ATOM 3367 N N . GLU A 1 427 ? -4.657 21.174 12.224 1.00 95.50 427 GLU A N 1
ATOM 3368 C CA . GLU A 1 427 ? -4.534 21.815 13.532 1.00 95.50 427 GLU A CA 1
ATOM 3369 C C . GLU A 1 427 ? -5.901 22.240 14.086 1.00 95.50 427 GLU A C 1
ATOM 3371 O O . GLU A 1 427 ? -6.154 22.071 15.278 1.00 95.50 427 GLU A O 1
ATOM 3376 N N . GLU A 1 428 ? -6.796 22.781 13.252 1.00 95.44 428 GLU A N 1
ATOM 3377 C CA . GLU A 1 428 ? -8.160 23.128 13.676 1.00 95.44 428 GLU A CA 1
ATOM 3378 C C . GLU A 1 428 ? -8.972 21.896 14.096 1.00 95.44 428 GLU A C 1
ATOM 3380 O O . GLU A 1 428 ? -9.634 21.928 15.136 1.00 95.44 428 GLU A O 1
ATOM 3385 N N . VAL A 1 429 ? -8.877 20.787 13.354 1.00 94.75 429 VAL A N 1
ATOM 3386 C CA . VAL A 1 429 ? -9.520 19.513 13.719 1.00 94.75 429 VAL A CA 1
ATOM 3387 C C . VAL A 1 429 ? -8.953 18.947 15.025 1.00 94.75 429 VAL A C 1
ATOM 3389 O O . VAL A 1 429 ? -9.722 18.458 15.855 1.00 94.75 429 VAL A O 1
ATOM 3392 N N . GLU A 1 430 ? -7.643 19.045 15.265 1.00 94.44 430 GLU A N 1
ATOM 3393 C CA . GLU A 1 430 ? -7.050 18.605 16.532 1.00 94.44 430 GLU A CA 1
ATOM 3394 C C . GLU A 1 430 ? -7.515 19.485 17.703 1.00 94.44 430 GLU A C 1
ATOM 3396 O O . GLU A 1 430 ? -7.990 18.961 18.712 1.00 94.44 430 GLU A O 1
ATOM 3401 N N . LYS A 1 431 ? -7.486 20.817 17.548 1.00 96.75 431 LYS A N 1
ATOM 3402 C CA . LYS A 1 431 ? -7.998 21.778 18.545 1.00 96.75 431 LYS A CA 1
ATOM 3403 C C . LYS A 1 431 ? -9.480 21.519 18.855 1.00 96.75 431 LYS A C 1
ATOM 3405 O O . LYS A 1 431 ? -9.869 21.497 20.024 1.00 96.75 431 LYS A O 1
ATOM 3410 N N . ALA A 1 432 ? -10.300 21.244 17.839 1.00 95.12 432 ALA A N 1
ATOM 3411 C CA . ALA A 1 432 ? -11.707 20.877 18.006 1.00 95.12 432 ALA A CA 1
ATOM 3412 C C . ALA A 1 432 ? -11.885 19.535 18.743 1.00 95.12 432 ALA A C 1
ATOM 3414 O O . ALA A 1 432 ? -12.728 19.432 19.636 1.00 95.12 432 ALA A O 1
ATOM 3415 N N . SER A 1 433 ? -11.065 18.525 18.434 1.00 94.75 433 SER A N 1
ATOM 3416 C CA . SER A 1 433 ? -11.069 17.236 19.139 1.00 94.75 433 SER A CA 1
ATOM 3417 C C . SER A 1 433 ? -10.676 17.391 20.613 1.00 94.75 433 SER A C 1
ATOM 3419 O O . SER A 1 433 ? -11.320 16.811 21.489 1.00 94.75 433 SER A O 1
ATOM 3421 N N . GLN A 1 434 ? -9.661 18.206 20.913 1.00 95.75 434 GLN A N 1
ATOM 3422 C CA . GLN A 1 434 ? -9.250 18.507 22.286 1.00 95.75 434 GLN A CA 1
ATOM 3423 C C . GLN A 1 434 ? -10.394 19.190 23.060 1.00 95.75 434 GLN A C 1
ATOM 3425 O O . GLN A 1 434 ? -10.768 18.718 24.136 1.00 95.75 434 GLN A O 1
ATOM 3430 N N . LEU A 1 435 ? -11.030 20.219 22.486 1.00 95.62 435 LEU A N 1
ATOM 3431 C CA . LEU A 1 435 ? -12.190 20.897 23.085 1.00 95.62 435 LEU A CA 1
ATOM 3432 C C . LEU A 1 435 ? -13.386 19.955 23.315 1.00 95.62 435 LEU A C 1
ATOM 3434 O O . LEU A 1 435 ? -14.031 20.034 24.362 1.00 95.62 435 LEU A O 1
ATOM 3438 N N . GLN A 1 436 ? -13.666 19.033 22.390 1.00 94.75 436 GLN A N 1
ATOM 3439 C CA . GLN A 1 436 ? -14.744 18.055 22.555 1.00 94.75 436 GLN A CA 1
ATOM 3440 C C . GLN A 1 436 ? -14.451 17.082 23.715 1.00 94.75 436 GLN A C 1
ATOM 3442 O O . GLN A 1 436 ? -15.325 16.876 24.553 1.00 94.75 436 GLN A O 1
ATOM 3447 N N . THR A 1 437 ? -13.215 16.582 23.866 1.00 95.00 437 THR A N 1
ATOM 3448 C CA . THR A 1 437 ? -12.862 15.735 25.031 1.00 95.00 437 THR A CA 1
ATOM 3449 C C . THR A 1 437 ? -12.926 16.486 26.369 1.00 95.00 437 THR A C 1
ATOM 3451 O O . THR A 1 437 ? -13.344 15.914 27.378 1.00 95.00 437 THR A O 1
ATOM 3454 N N . GLN A 1 438 ? -12.584 17.782 26.396 1.00 96.62 438 GLN A N 1
ATOM 3455 C CA . GLN A 1 438 ? -12.757 18.624 27.587 1.00 96.62 438 GLN A CA 1
ATOM 3456 C C . GLN A 1 438 ? -14.239 18.807 27.940 1.00 96.62 438 GLN A C 1
ATOM 3458 O O . GLN A 1 438 ? -14.617 18.652 29.101 1.00 96.62 438 GLN A O 1
ATOM 3463 N N . LYS A 1 439 ? -15.085 19.087 26.943 1.00 96.75 439 LYS A N 1
ATOM 3464 C CA . LYS A 1 439 ? -16.541 19.209 27.098 1.00 96.75 439 LYS A CA 1
ATOM 3465 C C . LYS A 1 439 ? -17.165 17.924 27.647 1.00 96.75 439 LYS A C 1
ATOM 3467 O O . LYS A 1 439 ? -17.960 18.005 28.580 1.00 96.75 439 LYS A O 1
ATOM 3472 N N . ASP A 1 440 ? -16.775 16.760 27.135 1.00 95.38 440 ASP A N 1
ATOM 3473 C CA . ASP A 1 440 ? -17.311 15.475 27.600 1.00 95.38 440 ASP A CA 1
ATOM 3474 C C . ASP A 1 440 ? -16.856 15.153 29.036 1.00 95.38 440 ASP A C 1
ATOM 3476 O O . ASP A 1 440 ? -17.657 14.705 29.857 1.00 95.38 440 ASP A O 1
ATOM 3480 N N . SER A 1 441 ? -15.609 15.487 29.398 1.00 97.12 441 SER A N 1
ATOM 3481 C CA . SER A 1 441 ? -15.126 15.378 30.785 1.00 97.12 441 SER A CA 1
ATOM 3482 C C . SER A 1 441 ? -15.861 16.321 31.750 1.00 97.12 441 SER A C 1
ATOM 3484 O O . SER A 1 441 ? -16.137 15.947 32.892 1.00 97.12 441 SER A O 1
ATOM 3486 N N . LEU A 1 442 ? -16.206 17.537 31.311 1.00 96.31 442 LEU A N 1
ATOM 3487 C CA . LEU A 1 442 ? -17.008 18.475 32.102 1.00 96.31 442 LEU A CA 1
ATOM 3488 C C . LEU A 1 442 ? -18.459 18.000 32.253 1.00 96.31 442 LEU A C 1
ATOM 3490 O O . LEU A 1 442 ? -18.997 18.080 33.355 1.00 96.31 442 LEU A O 1
ATOM 3494 N N . ALA A 1 443 ? -19.065 17.450 31.198 1.00 95.94 443 ALA A N 1
ATOM 3495 C CA . ALA A 1 443 ? -20.409 16.875 31.252 1.00 95.94 443 ALA A CA 1
ATOM 3496 C C . ALA A 1 443 ? -20.488 15.688 32.230 1.00 95.94 443 ALA A C 1
ATOM 3498 O O . ALA A 1 443 ? -21.408 15.623 33.043 1.00 95.94 443 ALA A O 1
ATOM 3499 N N . GLN A 1 444 ? -19.487 14.800 32.226 1.00 96.12 444 GLN A N 1
ATOM 3500 C CA . GLN A 1 444 ? -19.408 13.686 33.177 1.00 96.12 444 GLN A CA 1
ATOM 3501 C C . GLN A 1 444 ? -19.300 14.173 34.635 1.00 96.12 444 GLN A C 1
ATOM 3503 O O . GLN A 1 444 ? -19.997 13.663 35.511 1.00 96.12 444 GLN A O 1
ATOM 3508 N N . LYS A 1 445 ? -18.466 15.190 34.901 1.00 97.06 445 LYS A N 1
ATOM 3509 C CA . LYS A 1 445 ? -18.322 15.793 36.241 1.00 97.06 445 LYS A CA 1
ATOM 3510 C C . LYS A 1 445 ? -19.588 16.506 36.710 1.00 97.06 445 LYS A C 1
ATOM 3512 O O . LYS A 1 445 ? -19.906 16.448 37.897 1.00 97.06 445 LYS A O 1
ATOM 3517 N N . LEU A 1 446 ? -20.309 17.162 35.799 1.00 96.31 446 LEU A N 1
ATOM 3518 C CA . LEU A 1 446 ? -21.604 17.768 36.098 1.00 96.31 446 LEU A CA 1
ATOM 3519 C C . LEU A 1 446 ? -22.606 16.687 36.522 1.00 96.31 446 LEU A C 1
ATOM 3521 O O . LEU A 1 446 ? -23.137 16.770 37.624 1.00 96.31 446 LEU A O 1
ATOM 3525 N N . GLN A 1 447 ? -22.755 15.623 35.727 1.00 96.69 447 GLN A N 1
ATOM 3526 C CA . GLN A 1 447 ? -23.660 14.509 36.026 1.00 96.69 447 GLN A CA 1
ATOM 3527 C C . GLN A 1 447 ? -23.330 13.811 37.361 1.00 96.69 447 GLN A C 1
ATOM 3529 O O . GLN A 1 447 ? -24.232 13.455 38.120 1.00 96.69 447 GLN A O 1
ATOM 3534 N N . GLU A 1 448 ? -22.045 13.625 37.687 1.00 96.88 448 GLU A N 1
ATOM 3535 C CA . GLU A 1 448 ? -21.631 13.077 38.987 1.00 96.88 448 GLU A CA 1
ATOM 3536 C C . GLU A 1 448 ? -21.981 14.021 40.152 1.00 96.88 448 GLU A C 1
ATOM 3538 O O . GLU A 1 448 ? -22.430 13.563 41.206 1.00 96.88 448 GLU A O 1
ATOM 3543 N N . THR A 1 449 ? -21.832 15.334 39.951 1.00 95.75 449 THR A N 1
ATOM 3544 C CA . THR A 1 449 ? -22.183 16.360 40.945 1.00 95.75 449 THR A CA 1
ATOM 3545 C C . THR A 1 449 ? -23.696 16.433 41.163 1.00 95.75 449 THR A C 1
ATOM 3547 O O . THR A 1 449 ? -24.146 16.438 42.304 1.00 95.75 449 THR A O 1
ATOM 3550 N N . GLU A 1 450 ? -24.492 16.408 40.092 1.00 96.94 450 GLU A N 1
ATOM 3551 C CA . GLU A 1 450 ? -25.960 16.360 40.142 1.00 96.94 450 GLU A CA 1
ATOM 3552 C C . GLU A 1 450 ? -26.452 15.105 40.877 1.00 96.94 450 GLU A C 1
ATOM 3554 O O . GLU A 1 450 ? -27.265 15.202 41.797 1.00 96.94 450 GLU A O 1
ATOM 3559 N N . ARG A 1 451 ? -25.889 13.930 40.552 1.00 97.00 451 ARG A N 1
ATOM 3560 C CA . ARG A 1 451 ? -26.190 12.666 41.246 1.00 97.00 451 ARG A CA 1
ATOM 3561 C C . ARG A 1 451 ? -25.867 12.748 42.741 1.00 97.00 451 ARG A C 1
ATOM 3563 O O . ARG A 1 451 ? -26.632 12.241 43.558 1.00 97.00 451 ARG A O 1
ATOM 3570 N N . ARG A 1 452 ? -24.742 13.376 43.105 1.00 97.12 452 ARG A N 1
ATOM 3571 C CA . ARG A 1 452 ? -24.327 13.561 44.503 1.00 97.12 452 ARG A CA 1
ATOM 3572 C C . ARG A 1 452 ? -25.224 14.554 45.248 1.00 97.12 452 ARG A C 1
ATOM 3574 O O . ARG A 1 452 ? -25.504 14.324 46.419 1.00 97.12 452 ARG A O 1
ATOM 3581 N N . ASN A 1 453 ? -25.688 15.616 44.592 1.00 96.94 453 ASN A N 1
ATOM 3582 C CA . ASN A 1 453 ? -26.622 16.569 45.192 1.00 96.94 453 ASN A CA 1
ATOM 3583 C C . ASN A 1 453 ? -27.975 15.908 45.479 1.00 96.94 453 ASN A C 1
ATOM 3585 O O . ASN A 1 453 ? -28.427 15.974 46.615 1.00 96.94 453 ASN A O 1
ATOM 3589 N N . ALA A 1 454 ? -28.554 15.174 44.523 1.00 96.88 454 ALA A N 1
ATOM 3590 C CA . ALA A 1 454 ? -29.805 14.439 44.739 1.00 96.88 454 ALA A CA 1
ATOM 3591 C C . ALA A 1 454 ? -29.694 13.383 45.866 1.00 96.88 454 ALA A C 1
ATOM 3593 O O . ALA A 1 454 ? -30.627 13.178 46.642 1.00 96.88 454 ALA A O 1
ATOM 3594 N N . GLU A 1 455 ? -28.532 12.731 45.994 1.00 96.81 455 GLU A N 1
ATOM 3595 C CA . GLU A 1 455 ? -28.233 11.800 47.092 1.00 96.81 455 GLU A CA 1
ATOM 3596 C C . GLU A 1 455 ? -28.156 12.513 48.460 1.00 96.81 455 GLU A C 1
ATOM 3598 O O . GLU A 1 455 ? -28.635 11.975 49.457 1.00 96.81 455 GLU A O 1
ATOM 3603 N N . LEU A 1 456 ? -27.619 13.738 48.513 1.00 96.19 456 LEU A N 1
ATOM 3604 C CA . LEU A 1 456 ? -27.582 14.569 49.725 1.00 96.19 456 LEU A CA 1
ATOM 3605 C C . LEU A 1 456 ? -28.953 15.171 50.076 1.00 96.19 456 LEU A C 1
ATOM 3607 O O . LEU A 1 456 ? -29.313 15.200 51.249 1.00 96.19 456 LEU A O 1
ATOM 3611 N N . GLU A 1 457 ? -29.737 15.601 49.088 1.00 96.56 457 GLU A N 1
ATOM 3612 C CA . GLU A 1 457 ? -31.113 16.088 49.267 1.00 96.56 457 GLU A CA 1
ATOM 3613 C C . GLU A 1 457 ? -32.008 14.989 49.861 1.00 96.56 457 GLU A C 1
ATOM 3615 O O . GLU A 1 457 ? -32.707 15.223 50.847 1.00 96.56 457 GLU A O 1
ATOM 3620 N N . SER A 1 458 ? -31.904 13.755 49.354 1.00 96.88 458 SER A N 1
ATOM 3621 C CA . SER A 1 458 ? -32.614 12.602 49.923 1.00 96.88 458 SER A CA 1
ATOM 3622 C C . SER A 1 458 ? -32.168 12.260 51.353 1.00 96.88 458 SER A C 1
ATOM 3624 O O . SER A 1 458 ? -32.986 11.783 52.138 1.00 96.88 458 SER A O 1
ATOM 3626 N N . GLN A 1 459 ? -30.895 12.479 51.705 1.00 97.06 459 GLN A N 1
ATOM 3627 C CA . GLN A 1 459 ? -30.393 12.267 53.071 1.00 97.06 459 GLN A CA 1
ATOM 3628 C C . GLN A 1 459 ? -30.857 13.366 54.034 1.00 97.06 459 GLN A C 1
ATOM 3630 O O . GLN A 1 459 ? -31.179 13.068 55.183 1.00 97.06 459 GLN A O 1
ATOM 3635 N N . LEU A 1 460 ? -30.933 14.620 53.576 1.00 96.44 460 LEU A N 1
ATOM 3636 C CA . LEU A 1 460 ? -31.520 15.714 54.351 1.00 96.44 460 LEU A CA 1
ATOM 3637 C C . LEU A 1 460 ? -32.997 15.434 54.648 1.00 96.44 460 LEU A C 1
ATOM 3639 O O . LEU A 1 460 ? -33.399 15.542 55.802 1.00 96.44 460 LEU A O 1
ATOM 3643 N N . GLN A 1 461 ? -33.766 14.970 53.659 1.00 96.81 461 GLN A N 1
ATOM 3644 C CA . GLN A 1 461 ? -35.189 14.670 53.837 1.00 96.81 461 GLN A CA 1
ATOM 3645 C C . GLN A 1 461 ? -35.454 13.536 54.854 1.00 96.81 461 GLN A C 1
ATOM 3647 O O . GLN A 1 461 ? -36.373 13.656 55.665 1.00 96.81 461 GLN A O 1
ATOM 3652 N N . ASP A 1 462 ? -34.636 12.470 54.879 1.00 96.75 462 ASP A N 1
ATOM 3653 C CA . ASP A 1 462 ? -34.700 11.428 55.928 1.00 96.75 462 ASP A CA 1
ATOM 3654 C C . ASP A 1 462 ? -34.416 12.010 57.323 1.00 96.75 462 ASP A C 1
ATOM 3656 O O . ASP A 1 462 ? -35.144 11.744 58.282 1.00 96.75 462 ASP A O 1
ATOM 3660 N N . LEU A 1 463 ? -33.373 12.837 57.443 1.00 95.81 463 LEU A N 1
ATOM 3661 C CA . LEU A 1 463 ? -32.984 13.448 58.714 1.00 95.81 463 LEU A CA 1
ATOM 3662 C C . LEU A 1 463 ? -34.030 14.449 59.226 1.00 95.81 463 LEU A C 1
ATOM 3664 O O . LEU A 1 463 ? -34.294 14.473 60.428 1.00 95.81 463 LEU A O 1
ATOM 3668 N N . GLU A 1 464 ? -34.652 15.228 58.340 1.00 95.88 464 GLU A N 1
ATOM 3669 C CA . GLU A 1 464 ? -35.755 16.137 58.667 1.00 95.88 464 GLU A CA 1
ATOM 3670 C C . GLU A 1 464 ? -36.991 15.365 59.145 1.00 95.88 464 GLU A C 1
ATOM 3672 O O . GLU A 1 464 ? -37.502 15.652 60.230 1.00 95.88 464 GLU A O 1
ATOM 3677 N N . GLN A 1 465 ? -37.417 14.326 58.415 1.00 96.44 465 GLN A N 1
ATOM 3678 C CA . GLN A 1 465 ? -38.560 13.495 58.809 1.00 96.44 465 GLN A CA 1
ATOM 3679 C C . GLN A 1 465 ? -38.320 12.798 60.158 1.00 96.44 465 GLN A C 1
ATOM 3681 O O . GLN A 1 465 ? -39.209 12.755 61.011 1.00 96.44 465 GLN A O 1
ATOM 3686 N N . ARG A 1 466 ? -37.105 12.286 60.392 1.00 96.56 466 ARG A N 1
ATOM 3687 C CA . ARG A 1 466 ? -36.730 11.637 61.659 1.00 96.56 466 ARG A CA 1
ATOM 3688 C C . ARG A 1 466 ? -36.655 12.623 62.823 1.00 96.56 466 ARG A C 1
ATOM 3690 O O . ARG A 1 466 ? -37.025 12.266 63.946 1.00 96.56 466 ARG A O 1
ATOM 3697 N N . LEU A 1 467 ? -36.213 13.855 62.568 1.00 95.69 467 LEU A N 1
ATOM 3698 C CA . LEU A 1 467 ? -36.226 14.937 63.549 1.00 95.69 467 LEU A CA 1
ATOM 3699 C C . LEU A 1 467 ? -37.665 15.331 63.917 1.00 95.69 467 LEU A C 1
ATOM 3701 O O . LEU A 1 467 ? -37.960 15.465 65.104 1.00 95.69 467 LEU A O 1
ATOM 3705 N N . GLU A 1 468 ? -38.564 15.456 62.937 1.00 95.94 468 GLU A N 1
ATOM 3706 C CA . GLU A 1 468 ? -39.987 15.742 63.162 1.00 95.94 468 GLU A CA 1
ATOM 3707 C C . GLU A 1 468 ? -40.661 14.635 63.990 1.00 95.94 468 GLU A C 1
ATOM 3709 O O . GLU A 1 468 ? -41.273 14.926 65.021 1.00 95.94 468 GLU A O 1
ATOM 3714 N N . THR A 1 469 ? -40.478 13.358 63.630 1.00 95.88 469 THR A N 1
ATOM 3715 C CA . THR A 1 469 ? -41.036 12.243 64.416 1.00 95.88 469 THR A CA 1
ATOM 3716 C C . THR A 1 469 ? -40.502 12.218 65.849 1.00 95.88 469 THR A C 1
ATOM 3718 O O . THR A 1 469 ? -41.286 12.070 66.785 1.00 95.88 469 THR A O 1
ATOM 3721 N N . GLY A 1 470 ? -39.202 12.461 66.056 1.00 95.44 470 GLY A N 1
ATOM 3722 C CA . GLY A 1 470 ? -38.615 12.535 67.399 1.00 95.44 470 GLY A CA 1
ATOM 3723 C C . GLY A 1 470 ? -39.130 13.722 68.228 1.00 95.44 470 GLY A C 1
ATOM 3724 O O . GLY A 1 470 ? -39.273 13.614 69.449 1.00 95.44 470 GLY A O 1
ATOM 3725 N N . GLN A 1 471 ? -39.467 14.847 67.588 1.00 95.44 471 GLN A N 1
ATOM 3726 C CA . GLN A 1 471 ? -40.123 15.976 68.255 1.00 95.44 471 GLN A CA 1
ATOM 3727 C C . GLN A 1 471 ? -41.560 15.632 68.670 1.00 95.44 471 GLN A C 1
ATOM 3729 O O . GLN A 1 471 ? -41.934 15.905 69.813 1.00 95.44 471 GLN A O 1
ATOM 3734 N N . LEU A 1 472 ? -42.336 14.985 67.794 1.00 95.75 472 LEU A N 1
ATOM 3735 C CA . LEU A 1 472 ? -43.705 14.538 68.083 1.00 95.75 472 LEU A CA 1
ATOM 3736 C C . LEU A 1 472 ? -43.747 13.501 69.218 1.00 95.75 472 LEU A C 1
ATOM 3738 O O . LEU A 1 472 ? -44.565 13.620 70.133 1.00 95.75 472 LEU A O 1
ATOM 3742 N N . GLU A 1 473 ? -42.831 12.528 69.221 1.00 95.31 473 GLU A N 1
ATOM 3743 C CA . GLU A 1 473 ? -42.670 11.564 70.318 1.00 95.31 473 GLU A CA 1
ATOM 3744 C C . GLU A 1 473 ? -42.304 12.259 71.637 1.00 95.31 473 GLU A C 1
ATOM 3746 O O . GLU A 1 473 ? -42.912 11.985 72.675 1.00 95.31 473 GLU A O 1
ATOM 3751 N N . SER A 1 474 ? -41.367 13.215 71.607 1.00 94.44 474 SER A N 1
ATOM 3752 C CA . SER A 1 474 ? -40.975 13.997 72.787 1.00 94.44 474 SER A CA 1
ATOM 3753 C C . SER A 1 474 ? -42.127 14.846 73.338 1.00 94.44 474 SER A C 1
ATOM 3755 O O . SER A 1 474 ? -42.308 14.943 74.556 1.00 94.44 474 SER A O 1
ATOM 3757 N N . GLU A 1 475 ? -42.944 15.447 72.469 1.00 95.94 475 GLU A N 1
ATOM 3758 C CA . GLU A 1 475 ? -44.114 16.223 72.884 1.00 95.94 475 GLU A CA 1
ATOM 3759 C C . GLU A 1 475 ? -45.227 15.323 73.446 1.00 95.94 475 GLU A C 1
ATOM 3761 O O . GLU A 1 475 ? -45.843 15.669 74.457 1.00 95.94 475 GLU A O 1
ATOM 3766 N N . SER A 1 476 ? -45.440 14.147 72.845 1.00 95.00 476 SER A N 1
ATOM 3767 C CA . SER A 1 476 ? -46.357 13.112 73.335 1.00 95.00 476 SER A CA 1
ATOM 3768 C C . SER A 1 476 ? -45.947 12.615 74.725 1.00 95.00 476 SER A C 1
ATOM 3770 O O . SER A 1 476 ? -46.735 12.688 75.669 1.00 95.00 476 SER A O 1
ATOM 3772 N N . PHE A 1 477 ? -44.676 12.247 74.913 1.00 95.81 477 PHE A N 1
ATOM 3773 C CA . PHE A 1 477 ? -44.134 11.859 76.218 1.00 95.81 477 PHE A CA 1
ATOM 3774 C C . PHE A 1 477 ? -44.288 12.977 77.264 1.00 95.81 477 PHE A C 1
ATOM 3776 O O . PHE A 1 477 ? -44.711 12.724 78.393 1.00 95.81 477 PHE A O 1
ATOM 3783 N N . ARG A 1 478 ? -44.044 14.240 76.884 1.00 95.94 478 ARG A N 1
ATOM 3784 C CA . ARG A 1 478 ? -44.285 15.414 77.745 1.00 95.94 478 ARG A CA 1
ATOM 3785 C C . ARG A 1 478 ? -45.762 15.652 78.070 1.00 95.94 478 ARG A C 1
ATOM 3787 O O . ARG A 1 478 ? -46.033 16.303 79.078 1.00 95.94 478 ARG A O 1
ATOM 3794 N N . LYS A 1 479 ? -46.714 15.214 77.239 1.00 95.81 479 LYS A N 1
ATOM 3795 C CA . LYS A 1 479 ? -48.161 15.250 77.541 1.00 95.81 479 LYS A CA 1
ATOM 3796 C C . LYS A 1 479 ? -48.514 14.146 78.543 1.00 95.81 479 LYS A C 1
ATOM 3798 O O . LYS A 1 479 ? -49.094 14.450 79.582 1.00 95.81 479 LYS A O 1
ATOM 3803 N N . SER A 1 480 ? -48.058 12.916 78.304 1.00 95.50 480 SER A N 1
ATOM 3804 C CA . SER A 1 480 ? -48.239 11.779 79.220 1.00 95.50 480 SER A CA 1
ATOM 3805 C C . SER A 1 480 ? -47.655 12.039 80.612 1.00 95.50 480 SER A C 1
ATOM 3807 O O . SER A 1 480 ? -48.310 11.768 81.614 1.00 95.50 480 SER A O 1
ATOM 3809 N N . LEU A 1 481 ? -46.454 12.626 80.692 1.00 95.38 481 LEU A N 1
ATOM 3810 C CA . LEU A 1 481 ? -45.813 12.964 81.967 1.00 95.38 481 LEU A CA 1
ATOM 3811 C C . LEU A 1 481 ? -46.598 14.022 82.761 1.00 95.38 481 LEU A C 1
ATOM 3813 O O . LEU A 1 481 ? -46.686 13.912 83.979 1.00 95.38 481 LEU A O 1
ATOM 3817 N N . ARG A 1 482 ? -47.201 15.017 82.092 1.00 95.06 482 ARG A N 1
ATOM 3818 C CA . ARG A 1 482 ? -48.071 16.008 82.752 1.00 95.06 482 ARG A CA 1
ATOM 3819 C C . ARG A 1 482 ? -49.341 15.371 83.308 1.00 95.06 482 ARG A C 1
ATOM 3821 O O . ARG A 1 482 ? -49.636 15.575 84.475 1.00 95.06 482 ARG A O 1
ATOM 3828 N N . SER A 1 483 ? -50.011 14.526 82.525 1.00 95.00 483 SER A N 1
ATOM 3829 C CA . SER A 1 483 ? -51.200 13.800 82.994 1.00 95.00 483 SER A CA 1
ATOM 3830 C C . SER A 1 483 ? -50.892 12.859 84.172 1.00 95.00 483 SER A C 1
ATOM 3832 O O . SER A 1 483 ? -51.706 12.723 85.083 1.00 95.00 483 SER A O 1
ATOM 3834 N N . LEU A 1 484 ? -49.696 12.255 84.209 1.00 95.44 484 LEU A N 1
ATOM 3835 C CA . LEU A 1 484 ? -49.242 11.467 85.359 1.00 95.44 484 LEU A CA 1
ATOM 3836 C C . LEU A 1 484 ? -48.987 12.333 86.605 1.00 95.44 484 LEU A C 1
ATOM 3838 O O . LEU A 1 484 ? -49.321 11.905 87.705 1.00 95.44 484 LEU A O 1
ATOM 3842 N N . LEU A 1 485 ? -48.420 13.534 86.447 1.00 94.25 485 LEU A N 1
ATOM 3843 C CA . LEU A 1 485 ? -48.233 14.481 87.554 1.00 94.25 485 LEU A CA 1
ATOM 3844 C C . LEU A 1 485 ? -49.581 14.964 88.108 1.00 94.25 485 LEU A C 1
ATOM 3846 O O . LEU A 1 485 ? -49.801 14.859 89.307 1.00 94.25 485 LEU A O 1
ATOM 3850 N N . GLU A 1 486 ? -50.518 15.360 87.242 1.00 94.50 486 GLU A N 1
ATOM 3851 C CA . GLU A 1 486 ? -51.888 15.748 87.624 1.00 94.50 486 GLU A CA 1
ATOM 3852 C C . GLU A 1 486 ? -52.610 14.631 88.410 1.00 94.50 486 GLU A C 1
ATOM 3854 O O . GLU A 1 486 ? -53.284 14.893 89.408 1.00 94.50 486 GLU A O 1
ATOM 3859 N N . LEU A 1 487 ? -52.427 13.366 88.007 1.00 95.38 487 LEU A N 1
ATOM 3860 C CA . LEU A 1 487 ? -52.967 12.200 88.716 1.00 95.38 487 LEU A CA 1
ATOM 3861 C C . LEU A 1 487 ? -52.302 11.975 90.087 1.00 95.38 487 LEU A C 1
ATOM 3863 O O . LEU A 1 487 ? -52.979 11.582 91.040 1.00 95.38 487 LEU A O 1
ATOM 3867 N N . LEU A 1 488 ? -50.990 12.204 90.196 1.00 94.31 488 LEU A N 1
ATOM 3868 C CA . LEU A 1 488 ? -50.251 12.091 91.456 1.00 94.31 488 LEU A CA 1
ATOM 3869 C C . LEU A 1 488 ? -50.628 13.210 92.433 1.00 94.31 488 LEU A C 1
ATOM 3871 O O . LEU A 1 488 ? -50.882 12.913 93.598 1.00 94.31 488 LEU A O 1
ATOM 3875 N N . ASP A 1 489 ? -50.745 14.453 91.965 1.00 95.12 489 ASP A N 1
ATOM 3876 C CA . ASP A 1 489 ? -51.189 15.594 92.773 1.00 95.12 489 ASP A CA 1
ATOM 3877 C C . ASP A 1 489 ? -52.611 15.364 93.315 1.00 95.12 489 ASP A C 1
ATOM 3879 O O . ASP A 1 489 ? -52.859 15.545 94.509 1.00 95.12 489 ASP A O 1
ATOM 3883 N N . GLY A 1 490 ? -53.526 14.848 92.482 1.00 93.75 490 GLY A N 1
ATOM 3884 C CA . GLY A 1 490 ? -54.863 14.432 92.919 1.00 93.75 490 GLY A CA 1
ATOM 3885 C C . GLY A 1 490 ? -54.836 13.341 93.999 1.00 93.75 490 GLY A C 1
ATOM 3886 O O . GLY A 1 490 ? -55.560 13.426 94.990 1.00 93.75 490 GLY A O 1
ATOM 3887 N N . LYS A 1 491 ? -53.946 12.347 93.879 1.00 94.31 491 LYS A N 1
ATOM 3888 C CA . LYS A 1 491 ? -53.779 11.297 94.900 1.00 94.31 491 LYS A CA 1
ATOM 3889 C C . LYS A 1 491 ? -53.122 11.806 96.188 1.00 94.31 491 LYS A C 1
ATOM 3891 O O . LYS A 1 491 ? -53.466 11.326 97.265 1.00 94.31 491 LYS A O 1
ATOM 3896 N N . ILE A 1 492 ? -52.225 12.788 96.111 1.00 94.25 492 ILE A N 1
ATOM 3897 C CA . ILE A 1 492 ? -51.647 13.470 97.282 1.00 94.25 492 ILE A CA 1
ATOM 3898 C C . ILE A 1 492 ? -52.718 14.302 98.009 1.00 94.25 492 ILE A C 1
ATOM 3900 O O . ILE A 1 492 ? -52.720 14.353 99.243 1.00 94.25 492 ILE A O 1
ATOM 3904 N N . PHE A 1 493 ? -53.653 14.902 97.266 1.00 93.88 493 PHE A N 1
ATOM 3905 C CA . PHE A 1 493 ? -54.813 15.592 97.828 1.00 93.88 493 PHE A CA 1
ATOM 3906 C C . PHE A 1 493 ? -55.762 14.616 98.545 1.00 93.88 493 PHE A C 1
ATOM 3908 O O . PHE A 1 493 ? -56.002 14.795 99.736 1.00 93.88 493 PHE A O 1
ATOM 3915 N N . GLU A 1 494 ? -56.188 13.524 97.895 1.00 93.75 494 GLU A N 1
ATOM 3916 C CA . GLU A 1 494 ? -57.011 12.467 98.522 1.00 93.75 494 GLU A CA 1
ATOM 3917 C C . GLU A 1 494 ? -56.376 11.909 99.811 1.00 93.75 494 GLU A C 1
ATOM 3919 O O . GLU A 1 494 ? -57.048 11.744 100.830 1.00 93.75 494 GLU A O 1
ATOM 3924 N N . LEU A 1 495 ? -55.064 11.640 99.797 1.00 91.94 495 LEU A N 1
ATOM 3925 C CA . LEU A 1 495 ? -54.329 11.168 100.976 1.00 91.94 495 LEU A CA 1
ATOM 3926 C C . LEU A 1 495 ? -54.236 12.229 102.085 1.00 91.94 495 LEU A C 1
ATOM 3928 O O . LEU A 1 495 ? -54.156 11.873 103.261 1.00 91.94 495 LEU A O 1
ATOM 3932 N N . SER A 1 496 ? -54.265 13.516 101.733 1.00 90.50 496 SER A N 1
ATOM 3933 C CA . SER A 1 496 ? -54.304 14.615 102.702 1.00 90.50 496 SER A CA 1
ATOM 3934 C C . SER A 1 496 ? -55.692 14.763 103.329 1.00 90.50 496 SER A C 1
ATOM 3936 O O . SER A 1 496 ? -55.779 14.852 104.549 1.00 90.50 496 SER A O 1
ATOM 3938 N N . GLU A 1 497 ? -56.771 14.683 102.544 1.00 92.31 497 GLU A N 1
ATOM 3939 C CA . GLU A 1 497 ? -58.143 14.661 103.076 1.00 92.31 497 GLU A CA 1
ATOM 3940 C C . GLU A 1 497 ? -58.389 13.439 103.975 1.00 92.31 497 GLU A C 1
ATOM 3942 O O . GLU A 1 497 ? -59.005 13.564 105.034 1.00 92.31 497 GLU A O 1
ATOM 3947 N N . LEU A 1 498 ? -57.859 12.265 103.606 1.00 90.50 498 LEU A N 1
ATOM 3948 C CA . LEU A 1 498 ? -57.895 11.060 104.443 1.00 90.50 498 LEU A CA 1
ATOM 3949 C C . LEU A 1 498 ? -57.133 11.249 105.761 1.00 90.50 498 LEU A C 1
ATOM 3951 O O . LEU A 1 498 ? -57.660 10.902 106.817 1.00 90.50 498 LEU A O 1
ATOM 3955 N N . ARG A 1 499 ? -55.921 11.820 105.719 1.00 89.69 499 ARG A N 1
ATOM 3956 C CA . ARG A 1 499 ? -55.132 12.158 106.918 1.00 89.69 499 ARG A CA 1
ATOM 3957 C C . ARG A 1 499 ? -55.899 13.110 107.835 1.00 89.69 499 ARG A C 1
ATOM 3959 O O . ARG A 1 499 ? -55.963 12.860 109.033 1.00 89.69 499 ARG A O 1
ATOM 3966 N N . ASP A 1 500 ? -56.477 14.171 107.285 1.00 89.81 500 ASP A N 1
ATOM 3967 C CA . ASP A 1 500 ? -57.138 15.212 108.076 1.00 89.81 500 ASP A CA 1
ATOM 3968 C C . ASP A 1 500 ? -58.490 14.725 108.631 1.00 89.81 500 ASP A C 1
ATOM 3970 O O . ASP A 1 500 ? -58.852 15.046 109.762 1.00 89.81 500 ASP A O 1
ATOM 3974 N N . SER A 1 501 ? -59.182 13.843 107.901 1.00 88.56 501 SER A N 1
ATOM 3975 C CA . SER A 1 501 ? -60.369 13.127 108.394 1.00 88.56 501 SER A CA 1
ATOM 3976 C C . SER A 1 501 ? -60.036 12.158 109.535 1.00 88.56 501 SER A C 1
ATOM 3978 O O . SER A 1 501 ? -60.776 12.085 110.515 1.00 88.56 501 SER A O 1
ATOM 3980 N N . LEU A 1 502 ? -58.915 11.431 109.436 1.00 84.38 502 LEU A N 1
ATOM 3981 C CA . LEU A 1 502 ? -58.419 10.550 110.501 1.00 84.38 502 LEU A CA 1
ATOM 3982 C C . LEU A 1 502 ? -57.973 11.342 111.737 1.00 84.38 502 LEU A C 1
ATOM 3984 O O . LEU A 1 502 ? -58.292 10.944 112.853 1.00 84.38 502 LEU A O 1
ATOM 3988 N N . ALA A 1 503 ? -57.285 12.471 111.548 1.00 83.25 503 ALA A N 1
ATOM 3989 C CA . ALA A 1 503 ? -56.892 13.356 112.642 1.00 83.25 503 ALA A CA 1
ATOM 3990 C C . ALA A 1 503 ? -58.120 13.882 113.399 1.00 83.25 503 ALA A C 1
ATOM 3992 O O . ALA A 1 503 ? -58.157 13.812 114.624 1.00 83.25 503 ALA A O 1
ATOM 3993 N N . LYS A 1 504 ? -59.163 14.309 112.675 1.00 82.44 504 LYS A N 1
ATOM 3994 C CA . LYS A 1 504 ? -60.416 14.758 113.287 1.00 82.44 504 LYS A CA 1
ATOM 3995 C C . LYS A 1 504 ? -61.128 13.649 114.073 1.00 82.44 504 LYS A C 1
ATOM 3997 O O . LYS A 1 504 ? -61.569 13.894 115.188 1.00 82.44 504 LYS A O 1
ATOM 4002 N N . LEU A 1 505 ? -61.185 12.426 113.537 1.00 79.56 505 LEU A N 1
ATOM 4003 C CA . LEU A 1 505 ? -61.710 11.262 114.266 1.00 79.56 505 LEU A CA 1
ATOM 4004 C C . LEU A 1 505 ? -60.961 11.015 115.588 1.00 79.56 505 LEU A C 1
ATOM 4006 O O . LEU A 1 505 ? -61.587 10.659 116.579 1.00 79.56 505 LEU A O 1
ATOM 4010 N N . MET A 1 506 ? -59.645 11.245 115.624 1.00 75.88 506 MET A N 1
ATOM 4011 C CA . MET A 1 506 ? -58.850 11.134 116.853 1.00 75.88 506 MET A CA 1
ATOM 4012 C C . MET A 1 506 ? -59.096 12.283 117.848 1.00 75.88 506 MET A C 1
ATOM 4014 O O . MET A 1 506 ? -58.955 12.068 119.051 1.00 75.88 506 MET A O 1
ATOM 4018 N N . GLU A 1 507 ? -59.464 13.482 117.386 1.00 73.75 507 GLU A N 1
ATOM 4019 C CA . GLU A 1 507 ? -59.894 14.587 118.260 1.00 73.75 507 GLU A CA 1
ATOM 4020 C C . GLU A 1 507 ? -61.297 14.332 118.844 1.00 73.75 507 GLU A C 1
ATOM 4022 O O . GLU A 1 507 ? -61.505 14.537 120.042 1.00 73.75 507 GLU A O 1
ATOM 4027 N N . ASP A 1 508 ? -62.229 13.816 118.033 1.00 66.00 508 ASP A N 1
ATOM 4028 C CA . ASP A 1 508 ? -63.590 13.457 118.461 1.00 66.00 508 ASP A CA 1
ATOM 4029 C C . ASP A 1 508 ? -63.588 12.292 119.490 1.00 66.00 508 ASP A C 1
ATOM 4031 O O . ASP A 1 508 ? -64.367 12.326 120.441 1.00 66.00 508 ASP A O 1
ATOM 4035 N N . ASP A 1 509 ? -62.673 11.313 119.377 1.00 59.16 509 ASP A N 1
ATOM 4036 C CA . ASP A 1 509 ? -62.454 10.230 120.368 1.00 59.16 509 ASP A CA 1
ATOM 4037 C C . ASP A 1 509 ? -61.737 10.694 121.667 1.00 59.16 509 ASP A C 1
ATOM 4039 O O . ASP A 1 509 ? -61.554 9.900 122.593 1.00 59.16 509 ASP A O 1
ATOM 4043 N N . SER A 1 510 ? -61.303 11.961 121.754 1.00 55.81 510 SER A N 1
ATOM 4044 C CA . SER A 1 510 ? -60.485 12.496 122.864 1.00 55.81 510 SER A CA 1
ATOM 4045 C C . SER A 1 510 ? -61.231 13.441 123.830 1.00 55.81 510 SER A C 1
ATOM 4047 O O . SER A 1 510 ? -60.575 14.119 124.628 1.00 55.81 510 SER A O 1
ATOM 4049 N N . SER A 1 511 ? -62.569 13.515 123.757 1.00 46.34 511 SER A N 1
ATOM 4050 C CA . SER A 1 511 ? -63.420 14.490 124.482 1.00 46.34 511 SER A CA 1
ATOM 4051 C C . SER A 1 511 ? -64.313 13.890 125.576 1.00 46.34 511 SER A C 1
ATOM 4053 O O . SER A 1 511 ? -64.922 12.826 125.333 1.00 46.34 511 SER A O 1
#

pLDDT: mean 82.66, std 19.49, range [24.53, 98.62]

Secondary structure (DSSP, 8-state):
-HHHHHHHHHSTTTHHHH-SHHHHHHHHHHTT--TTTTHHHHHHHHHHHHHHTT-STT---SSS-HHHHHHHHHHHHHTS-TT-------S--HHHHTTSS-SS-HHHHHHHHHHHHHHHHHSHHHHHHHHHHTTHHHHHHHHHH-TTS-HHHHHHHH--EEEEEEEEEEEE-TTTSSSEEES-SS-EEEEEEEETTTTEEEEEEEETTEEEEEEEP-TT--EEEEETTEEEEEETTTTEEEEEEESSHHHHHHHHHHHHHHHHHHHHHHHHHHHHHHTT-------------------------------------------------SSHHHHHHHHHHHHHHHHHHHHHHHHHHHHHHHHHHHHHHHHHHHHHHHHHHHHHHHHHHHHHHHHHHHHHHHHHHHHHHHHHHHHHHHHHHHHHHHHHHHHHHHHHHHHHHHHHHHHHHHHHHHHHHHHHHHHHHHHHHHHHHHHHHHHHHHHHHHHHHHHHHHHHHHHHHHHHHHHHTT-

Organism: Cyprinus carpio (NCBI:txid7962)

InterPro domains:
  IPR000697 WH1/EVH1 domain [PF00568] (159-261)
  IPR000697 WH1/EVH1 domain [PS50229] (154-266)
  IPR000697 WH1/EVH1 domain [SM00461] (157-263)
  IPR011989 Armadillo-like helical [G3DSA:1.25.10.10] (1-154)
  IPR011993 PH-like domain superfamily [G3DSA:2.30.29.30] (155-271)
  IPR016024 Armadillo-type fold [SSF48371] (2-153)
  IPR044100 Homer, EVH1 domain [cd01206] (159-267)
  IPR045027 Homer family [PTHR10918] (156-508)
  IPR055142 Protein zer-1 homolog-like, C-terminal domain [PF22964] (1-158)

Sequence (511 aa):
MLGLLGNVAEVKALRPQLLTKQFIKVFSELLDSKADGIEVSYNACGVLAHIMFDGSDVWTMEEPKRSHVMDKMWAAIQSWDVSSRRNINYRSFEPILRLLPQSGAPVSQHWATWALYNLVSVYPSKYCPLLIKEGGVILLQKVLELESSHQETKDMAREQPIFSSRAHVFQIDPSTKKNWVPTSKHAVTVSYFYDSTRTVYRIISLDGAKAIINSTITPNMTFTKTSHKFGQWADSRANTVYGLGFSSEAHLSKFADKFAEFKEAARLAKERSQEKMELTSTPSQESATGDLQSPVTPENINGTNERVTPDTAFNTESRAETNAVPFPHSSTSITKHWEAELAALKGNNAKLTAALLESTANVKQWKQQLAAYQDEAERLHRRVTELECVSGQTAGVKTQKTELNQTIEELEAELKAREEELENLKEEVEKASQLQTQKDSLAQKLQETERRNAELESQLQDLEQRLETGQLESESFRKSLRSLLELLDGKIFELSELRDSLAKLMEDDSS

Foldseek 3Di:
DLVVLLVQLLDPVRLLVCLDLVNLVVLLVQLVDCPVHCASNLSSLSSVLSNCLVADVSNPDPPPDPVSSLVSLVVSLVPHDLQDDDPDDDPALVSLLVSQQDQRRLSSNQSSLSVLLSCCVNPVVPRLVRCVVVVVLVSLVNLLVDPNHDPNSNVSSQWGFNDKAWWFKWKQDLPVSPDIDGLEPGIWIWTWGQPVVVRWIWIWTDDVPDISGTATAELPWAWADPDLFKIWIDGVVVRIIMMTGHPGSVRVVVVRVVSNVRSVSRVVSVVVVVVVPVVPDDDDDDDDDDDDDDDDDDDDDDDDDDDDDDDDDDDDDDDDDDDDDDDDDDDCVVVVVVVVVVVVVVVVVVVVVVVVVVVVVVVVVVVVVVVVVVVVVVVVVVVVVVVVVVVVVVVVVVVVVVVVVVVVVVVVVVVVVVVVVVVVVVVVVVVVVVVVVVVVVVVVVVVVVVVVVVVVVVVVVVVVVVVVVVVVVVVVVVVVVVVVVVVVVVVVVVVVVVVVVVVVVVVVVVD